Protein AF-A0A920CAW3-F1 (afdb_monomer_lite)

Radius of gyration: 27.0 Å; chains: 1; bounding box: 74×69×76 Å

Organism: NCBI:txid2716884

Secondary structure (DSSP, 8-state):
--TT-HHHHHHHHHHHHHHTSS--TT--EEEEE-SSSSSHHHHHHHHHHHH-GGGEE---TTGGGSTTGGGGGTT-SEEEES-----TT-B-HHHHHHHHHT--EEE--TTS--EEE---PEEEEEESSPPPBS---HHHHTTEEEEE--PPP-GGGS-TTHHHHHHHTHHHHHHHHHHHHHHHHHTTT-PPP-HHHHHHHHHHHHHH-THHHHHHHHEEE--TT-EEEHHHHHHHHHHHHHHTT-HHHHHHHHH-HHHHHHHHHHHHHHTTPPPPPEEEETTEEEEETEEE-SSPPP-----S------------------------EEEEEEEEEE----------------TT-S--EEEEEEEEE-SSEEEEEGGGS-S-EEEEEEEEEETT---TT--GGG-EEEEEEETTEEEEEEE-

Sequence (424 aa):
MFQGDKQTIGVVQEMMGYCCTAETRAHKVFILEGVGSNGKSVLIEIIEHLCGKQNVSHVAMNELSQPFARGELVEKLLNVSSENEFSEKGLNTQQIKSIAAGDMIRVENKHEKGFSYRPVCKLLFGMNALPATMDKSHGFFRRLVIIPFRRVFKGAEADKMLLEKLLEELPGIFNFAMEGLRRLRERDFVFSEAVAIEQAVNSYKAEQNPVIPFVSDFVEQGTDDDRVNKNELFDRFQTWCRQQGETDFASRTSRDRRVFWTAFRNALLEAGIPIPEERQSNGLRFLHGLKLLKEAKQSIVDIFGESDDAATETAPGQRESQANSGQKVTARVTVGGRFGELLEEDSNERLSGNEDDEDCEVFALEEEWDHESIQFDLNYLPAQIFHGIQVREWLDGKPEHFDFDNYRFHLSSWGGQQFVSLRC

Structure (mmCIF, N/CA/C/O backbone):
data_AF-A0A920CAW3-F1
#
_entry.id   AF-A0A920CAW3-F1
#
loop_
_atom_site.group_PDB
_atom_site.id
_atom_site.type_symbol
_atom_site.label_atom_id
_atom_site.label_alt_id
_atom_site.label_comp_id
_atom_site.label_asym_id
_atom_site.label_entity_id
_atom_site.label_seq_id
_atom_site.pdbx_PDB_ins_code
_atom_site.Cartn_x
_atom_site.Cartn_y
_atom_site.Cartn_z
_atom_site.occupancy
_atom_site.B_iso_or_equiv
_atom_site.auth_seq_id
_atom_site.auth_comp_id
_atom_site.auth_asym_id
_atom_site.auth_atom_id
_atom_site.pdbx_PDB_model_num
ATOM 1 N N . MET A 1 1 ? -19.812 4.210 -2.453 1.00 85.75 1 MET A N 1
ATOM 2 C CA . MET A 1 1 ? -18.343 4.377 -2.504 1.00 85.75 1 MET A CA 1
ATOM 3 C C . MET A 1 1 ? -17.738 3.769 -3.774 1.00 85.75 1 MET A C 1
ATOM 5 O O . MET A 1 1 ? -17.159 4.534 -4.521 1.00 85.75 1 MET A O 1
ATOM 9 N N . PHE A 1 2 ? -17.949 2.484 -4.101 1.00 91.69 2 PHE A N 1
ATOM 10 C CA . PHE A 1 2 ? -17.283 1.810 -5.244 1.00 91.69 2 PHE A CA 1
ATOM 11 C C . PHE A 1 2 ? -18.136 1.627 -6.517 1.00 91.69 2 PHE A C 1
ATOM 13 O O . PHE A 1 2 ? -17.877 0.724 -7.294 1.00 91.69 2 PHE A O 1
ATOM 20 N N . GLN A 1 3 ? -19.205 2.414 -6.701 1.00 86.88 3 GLN A N 1
ATOM 21 C CA . GLN A 1 3 ? -20.043 2.409 -7.925 1.00 86.88 3 GLN A CA 1
ATOM 22 C C . GLN A 1 3 ? -20.517 1.020 -8.426 1.00 86.88 3 GLN A C 1
ATOM 24 O O . GLN A 1 3 ? -20.791 0.845 -9.604 1.00 86.88 3 GLN A O 1
ATOM 29 N N . GLY A 1 4 ? -20.665 0.038 -7.530 1.00 90.38 4 GLY A N 1
ATOM 30 C CA . GLY A 1 4 ? -21.105 -1.315 -7.888 1.00 90.38 4 GLY A CA 1
ATOM 31 C C . GLY A 1 4 ? -19.986 -2.277 -8.299 1.00 90.38 4 GLY A C 1
ATOM 32 O O . GLY A 1 4 ? -20.293 -3.423 -8.623 1.00 90.38 4 GLY A O 1
ATOM 33 N N . ASP A 1 5 ? -18.715 -1.867 -8.229 1.00 93.75 5 ASP A N 1
ATOM 34 C CA . ASP A 1 5 ? -17.564 -2.745 -8.456 1.00 93.75 5 ASP A CA 1
ATOM 35 C C . ASP A 1 5 ? -17.516 -3.867 -7.405 1.00 93.75 5 ASP A C 1
ATOM 37 O O . ASP A 1 5 ? -17.064 -3.697 -6.267 1.00 93.75 5 ASP A O 1
ATOM 41 N N . LYS A 1 6 ? -17.997 -5.044 -7.813 1.00 96.50 6 LYS A N 1
ATOM 42 C CA . LYS A 1 6 ? -18.080 -6.238 -6.968 1.00 96.50 6 LYS A CA 1
ATOM 43 C C . LYS A 1 6 ? -16.706 -6.780 -6.580 1.00 96.50 6 LYS A C 1
ATOM 45 O O . LYS A 1 6 ? -16.601 -7.371 -5.507 1.00 96.50 6 LYS A O 1
ATOM 50 N N . GLN A 1 7 ? -15.680 -6.594 -7.412 1.00 97.06 7 GLN A N 1
ATOM 51 C CA . GLN A 1 7 ? -14.334 -7.083 -7.116 1.00 97.06 7 GLN A CA 1
ATOM 52 C C . GLN A 1 7 ? -13.728 -6.266 -5.976 1.00 97.06 7 GLN A C 1
ATOM 54 O O . GLN A 1 7 ? -13.337 -6.829 -4.952 1.00 97.06 7 GLN A O 1
ATOM 59 N N . THR A 1 8 ? -13.761 -4.934 -6.090 1.00 97.12 8 THR A N 1
ATOM 60 C CA . THR A 1 8 ? -13.285 -4.040 -5.024 1.00 97.12 8 THR A CA 1
ATOM 61 C C . THR A 1 8 ? -14.092 -4.223 -3.737 1.00 97.12 8 THR A C 1
ATOM 63 O O . THR A 1 8 ? -13.510 -4.317 -2.655 1.00 97.12 8 THR A O 1
ATOM 66 N N . ILE A 1 9 ? -15.423 -4.361 -3.826 1.00 97.69 9 ILE A N 1
ATOM 67 C CA . ILE A 1 9 ? -16.272 -4.668 -2.658 1.00 97.69 9 ILE A CA 1
ATOM 68 C C . ILE A 1 9 ? -15.853 -5.992 -2.002 1.00 97.69 9 ILE A C 1
ATOM 70 O O . ILE A 1 9 ? -15.790 -6.069 -0.774 1.00 97.69 9 ILE A O 1
ATOM 74 N N . GLY A 1 10 ? -15.541 -7.020 -2.796 1.00 98.12 10 GLY A N 1
ATOM 75 C CA . GLY A 1 10 ? -15.064 -8.311 -2.303 1.00 98.12 10 GLY A CA 1
ATOM 76 C C . GLY A 1 10 ? -13.765 -8.192 -1.505 1.00 98.12 10 GLY A C 1
ATOM 77 O O . GLY A 1 10 ? -13.684 -8.727 -0.398 1.00 98.12 10 GLY A O 1
ATOM 78 N N . VAL A 1 11 ? -12.793 -7.431 -2.016 1.00 98.50 11 VAL A N 1
ATOM 79 C CA . VAL A 1 11 ? -11.517 -7.172 -1.325 1.00 98.50 11 VAL A CA 1
ATOM 80 C C . VAL A 1 11 ? -11.722 -6.364 -0.044 1.00 98.50 11 VAL A C 1
ATOM 82 O O . VAL A 1 11 ? -11.123 -6.673 0.986 1.00 98.50 11 VAL A O 1
ATOM 85 N N . VAL A 1 12 ? -12.607 -5.364 -0.060 1.00 98.38 12 VAL A N 1
ATOM 86 C CA . VAL A 1 12 ? -12.954 -4.587 1.141 1.00 98.38 12 VAL A CA 1
ATOM 87 C C . VAL A 1 12 ? -13.604 -5.476 2.199 1.00 98.38 12 VAL A C 1
ATOM 89 O O . VAL A 1 12 ? -13.239 -5.391 3.369 1.00 98.38 12 VAL A O 1
ATOM 92 N N . GLN A 1 13 ? -14.509 -6.374 1.806 1.00 98.44 13 GLN A N 1
ATOM 93 C CA . GLN A 1 13 ? -15.135 -7.330 2.721 1.00 98.44 13 GLN A CA 1
ATOM 94 C C . GLN A 1 13 ? -14.093 -8.250 3.382 1.00 98.44 13 GLN A C 1
ATOM 96 O O . GLN A 1 13 ? -14.141 -8.472 4.593 1.00 98.44 13 GLN A O 1
ATOM 101 N N . GLU A 1 14 ? -13.130 -8.758 2.606 1.00 98.81 14 GLU A N 1
ATOM 102 C CA . GLU A 1 14 ? -12.007 -9.559 3.113 1.00 98.81 14 GLU A CA 1
ATOM 103 C C . GLU A 1 14 ? -11.108 -8.752 4.059 1.00 98.81 14 GLU A C 1
ATOM 105 O O . GLU A 1 14 ? -10.737 -9.250 5.122 1.00 98.81 14 GLU A O 1
ATOM 110 N N . MET A 1 15 ? -10.802 -7.496 3.715 1.00 98.69 15 MET A N 1
ATOM 111 C CA . MET A 1 15 ? -10.003 -6.586 4.541 1.00 98.69 15 MET A CA 1
ATOM 112 C C . MET A 1 15 ? -10.676 -6.344 5.893 1.00 98.69 15 MET A C 1
ATOM 114 O O . MET A 1 15 ? -10.025 -6.488 6.927 1.00 98.69 15 MET A O 1
ATOM 118 N N . MET A 1 16 ? -11.973 -6.015 5.896 1.00 98.69 16 MET A N 1
ATOM 119 C CA . MET A 1 16 ? -12.743 -5.789 7.123 1.00 98.69 16 MET A CA 1
ATOM 120 C C . MET A 1 16 ? -12.672 -7.013 8.038 1.00 98.69 16 MET A C 1
ATOM 122 O O . MET A 1 16 ? -12.339 -6.889 9.214 1.00 98.69 16 MET A O 1
ATOM 126 N N . GLY A 1 17 ? -12.912 -8.206 7.486 1.00 98.50 17 GLY A N 1
ATOM 127 C CA . GLY A 1 17 ? -12.836 -9.453 8.240 1.00 98.50 17 GLY A CA 1
ATOM 128 C C . GLY A 1 17 ? -11.435 -9.755 8.772 1.00 98.50 17 GLY A C 1
ATOM 129 O O . GLY A 1 17 ? -11.281 -10.163 9.922 1.00 98.50 17 GLY A O 1
ATOM 130 N N . TYR A 1 18 ? -10.402 -9.524 7.961 1.00 98.62 18 TYR A N 1
ATOM 131 C CA . TYR A 1 18 ? -9.007 -9.738 8.339 1.00 98.62 18 TYR A CA 1
ATOM 132 C C . TYR A 1 18 ? -8.565 -8.816 9.485 1.00 98.62 18 TYR A C 1
ATOM 134 O O . TYR A 1 18 ? -7.919 -9.286 10.430 1.00 98.62 18 TYR A O 1
ATOM 142 N N . CYS A 1 19 ? -8.965 -7.538 9.451 1.00 98.44 19 CYS A N 1
ATOM 143 C CA . CYS A 1 19 ? -8.679 -6.548 10.495 1.00 98.44 19 CYS A CA 1
ATOM 144 C C . CYS A 1 19 ? -9.163 -6.983 11.888 1.00 98.44 19 CYS A C 1
ATOM 146 O O . CYS A 1 19 ? -8.465 -6.731 12.868 1.00 98.44 19 CYS A O 1
ATOM 148 N N . CYS A 1 20 ? -10.278 -7.712 11.975 1.00 97.75 20 CYS A N 1
ATOM 149 C CA . CYS A 1 20 ? -10.857 -8.187 13.237 1.00 97.75 20 CYS A CA 1
ATOM 150 C C . CYS A 1 20 ? -10.139 -9.394 13.874 1.00 97.75 20 CYS A C 1
ATOM 152 O O . CYS A 1 20 ? -10.563 -9.872 14.925 1.00 97.75 20 CYS A O 1
ATOM 154 N N . THR A 1 21 ? -9.089 -9.940 13.255 1.00 97.56 21 THR A N 1
ATOM 155 C CA . THR A 1 21 ? -8.386 -11.144 13.748 1.00 97.56 21 THR A CA 1
ATOM 156 C C . THR A 1 21 ? -6.993 -10.821 14.277 1.00 97.56 21 THR A C 1
ATOM 158 O O . THR A 1 21 ? -6.536 -9.700 14.132 1.00 97.56 21 THR A O 1
ATOM 161 N N . ALA A 1 22 ? -6.273 -11.791 14.844 1.00 97.31 22 ALA A N 1
ATOM 162 C CA . ALA A 1 22 ? -4.833 -11.679 15.126 1.00 97.31 22 ALA A CA 1
ATOM 163 C C . ALA A 1 22 ? -3.955 -12.330 14.031 1.00 97.31 22 ALA A C 1
ATOM 165 O O . ALA A 1 22 ? -2.755 -12.515 14.219 1.00 97.31 22 ALA A O 1
ATOM 166 N N . GLU A 1 23 ? -4.5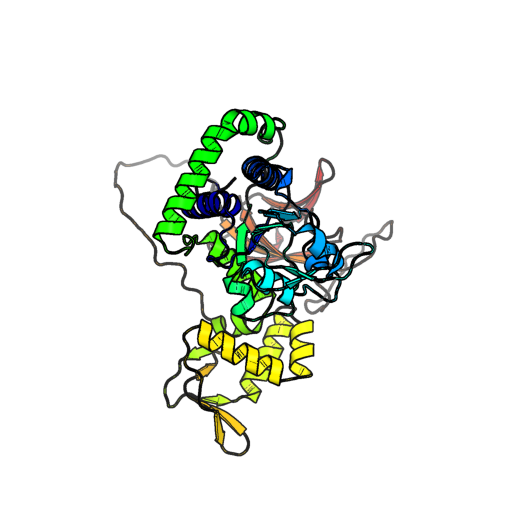48 -12.712 12.896 1.00 96.69 23 GLU A N 1
ATOM 167 C CA . GLU A 1 23 ? -3.844 -13.374 11.798 1.00 96.69 23 GLU A CA 1
ATOM 168 C C . GLU A 1 23 ? -2.946 -12.370 11.064 1.00 96.69 23 GLU A C 1
ATOM 170 O O . GLU A 1 23 ? -3.371 -11.253 10.763 1.00 96.69 23 GLU A O 1
ATOM 175 N N . THR A 1 24 ? -1.720 -12.783 10.734 1.00 96.25 24 THR A N 1
ATOM 176 C CA . THR A 1 24 ? -0.766 -11.981 9.942 1.00 96.25 24 THR A CA 1
ATOM 177 C C . THR A 1 24 ? -0.407 -12.627 8.602 1.00 96.25 24 THR A C 1
ATOM 179 O O . THR A 1 24 ? 0.317 -12.038 7.804 1.00 96.25 24 THR A O 1
ATOM 182 N N . ARG A 1 25 ? -0.950 -13.815 8.306 1.00 96.75 25 ARG A N 1
ATOM 183 C CA . ARG A 1 25 ? -0.546 -14.687 7.186 1.00 96.75 25 ARG A CA 1
ATOM 184 C C . ARG A 1 25 ? -0.683 -14.059 5.794 1.00 96.75 25 ARG A C 1
ATOM 186 O O . ARG A 1 25 ? 0.033 -14.465 4.885 1.00 96.75 25 ARG A O 1
ATOM 193 N N . ALA A 1 26 ? -1.558 -13.065 5.625 1.00 97.25 26 ALA A N 1
ATOM 194 C CA . ALA A 1 26 ? -1.750 -12.402 4.334 1.00 97.25 26 ALA A CA 1
ATOM 195 C C . ALA A 1 26 ? -0.601 -11.441 3.976 1.00 97.25 26 ALA A C 1
ATOM 197 O O . ALA A 1 26 ? -0.431 -11.072 2.813 1.00 97.25 26 ALA A O 1
ATOM 198 N N . HIS A 1 27 ? 0.179 -11.008 4.974 1.00 97.50 27 HIS A N 1
ATOM 199 C CA . HIS A 1 27 ? 1.257 -10.033 4.822 1.00 97.50 27 HIS A CA 1
ATOM 200 C C . HIS A 1 27 ? 0.819 -8.732 4.122 1.00 97.50 27 HIS A C 1
ATOM 202 O O . HIS A 1 27 ? 1.536 -8.236 3.253 1.00 97.50 27 HIS A O 1
ATOM 208 N N . LYS A 1 28 ? -0.359 -8.186 4.460 1.00 97.81 28 LYS A N 1
ATOM 209 C CA . LYS A 1 28 ? -0.933 -7.009 3.787 1.00 97.81 28 LYS A CA 1
ATOM 210 C C . LYS A 1 28 ? -0.901 -5.723 4.617 1.00 97.81 28 LYS A C 1
ATOM 212 O O . LYS A 1 28 ? -0.986 -5.751 5.842 1.00 97.81 28 LYS A O 1
ATOM 217 N N . VAL A 1 29 ? -0.799 -4.609 3.901 1.00 97.81 29 VAL A N 1
ATOM 218 C CA . VAL A 1 29 ? -0.912 -3.217 4.341 1.00 97.81 29 VAL A CA 1
ATOM 219 C C . VAL A 1 29 ? -1.980 -2.569 3.475 1.00 97.81 29 VAL A C 1
ATOM 221 O O . VAL A 1 29 ? -1.885 -2.616 2.248 1.00 97.81 29 VAL A O 1
ATOM 224 N N . PHE A 1 30 ? -2.984 -1.975 4.103 1.00 98.38 30 PHE A N 1
ATOM 225 C CA . PHE A 1 30 ? -4.129 -1.400 3.410 1.00 98.38 30 PHE A CA 1
ATOM 226 C C . PHE A 1 30 ? -3.978 0.112 3.321 1.00 98.38 30 PHE A C 1
ATOM 228 O O . PHE A 1 30 ? -3.683 0.769 4.319 1.00 98.38 30 PHE A O 1
ATOM 235 N N . ILE A 1 31 ? -4.189 0.660 2.129 1.00 96.88 31 ILE A N 1
ATOM 236 C CA . ILE A 1 31 ? -4.188 2.100 1.888 1.00 96.88 31 ILE A CA 1
ATOM 237 C C . ILE A 1 31 ? -5.499 2.457 1.198 1.00 96.88 31 ILE A C 1
ATOM 239 O O . ILE A 1 31 ? -5.802 1.932 0.133 1.00 96.88 31 ILE A O 1
ATOM 243 N N . LEU A 1 32 ? -6.283 3.340 1.806 1.00 96.31 32 LEU A N 1
ATOM 244 C CA . LEU A 1 32 ? -7.477 3.922 1.211 1.00 96.31 32 LEU A CA 1
ATOM 245 C C . LEU A 1 32 ? -7.085 5.273 0.612 1.00 96.31 32 LEU A C 1
ATOM 247 O O . LEU A 1 32 ? -6.810 6.223 1.347 1.00 96.31 32 LEU A O 1
ATOM 251 N N . GLU A 1 33 ? -7.057 5.357 -0.711 1.00 91.38 33 GLU A N 1
ATOM 252 C CA . GLU A 1 33 ? -6.546 6.512 -1.453 1.00 91.38 33 GLU A CA 1
ATOM 253 C C . GLU A 1 33 ? -7.701 7.356 -2.024 1.00 91.38 33 GLU A C 1
ATOM 255 O O . GLU A 1 33 ? -8.655 6.809 -2.566 1.00 91.38 33 GLU A O 1
ATOM 260 N N . GLY A 1 34 ? -7.682 8.687 -1.873 1.00 84.62 34 GLY A N 1
ATOM 261 C CA . GLY A 1 34 ? -8.602 9.584 -2.597 1.00 84.62 34 GLY A CA 1
ATOM 262 C C . GLY A 1 34 ? -8.686 11.009 -2.037 1.00 84.62 34 GLY A C 1
ATOM 263 O O . GLY A 1 34 ? -8.271 11.264 -0.920 1.00 84.62 34 GLY A O 1
ATOM 264 N N . VAL A 1 35 ? -9.324 11.941 -2.738 1.00 73.75 35 VAL A N 1
ATOM 265 C CA . VAL A 1 35 ? -9.232 13.400 -2.476 1.00 73.75 35 VAL A CA 1
ATOM 266 C C . VAL A 1 35 ? -10.205 13.983 -1.424 1.00 73.75 35 VAL A C 1
ATOM 268 O O . VAL A 1 35 ? -10.576 15.150 -1.476 1.00 73.75 35 VAL A O 1
ATOM 271 N N . GLY A 1 36 ? -10.642 13.179 -0.451 1.00 75.31 36 GLY A N 1
ATOM 272 C CA . GLY A 1 36 ? -11.618 13.597 0.573 1.00 75.31 36 GLY A CA 1
ATOM 273 C C . GLY A 1 36 ? -13.087 13.557 0.113 1.00 75.31 36 GLY A C 1
ATOM 274 O O . GLY A 1 36 ? -13.391 13.416 -1.068 1.00 75.31 36 GLY A O 1
ATOM 275 N N . SER A 1 37 ? -14.021 13.599 1.073 1.00 77.88 37 SER A N 1
ATOM 276 C CA . SER A 1 37 ? -15.478 13.447 0.853 1.00 77.88 37 SER A CA 1
ATOM 277 C C . SER A 1 37 ? -15.888 12.195 0.051 1.00 77.88 37 SER A C 1
ATOM 279 O O . SER A 1 37 ? -16.841 12.205 -0.723 1.00 77.88 37 SER A O 1
ATOM 281 N N . ASN A 1 38 ? -15.160 11.088 0.229 1.00 83.62 38 ASN A N 1
ATOM 282 C CA . ASN A 1 38 ? -15.332 9.833 -0.526 1.00 83.62 38 ASN A CA 1
ATOM 283 C C . ASN A 1 38 ? -15.934 8.685 0.309 1.00 83.62 38 ASN A C 1
ATOM 285 O O . ASN A 1 38 ? -16.173 7.594 -0.208 1.00 83.62 38 ASN A O 1
ATOM 289 N N . GLY A 1 39 ? -16.120 8.891 1.617 1.00 88.44 39 GLY A N 1
ATOM 290 C CA . GLY A 1 39 ? -16.518 7.839 2.562 1.00 88.44 39 GLY A CA 1
ATOM 291 C C . GLY A 1 39 ? -15.360 7.030 3.165 1.00 88.44 39 GLY A C 1
ATOM 292 O O . GLY A 1 39 ? -15.623 6.083 3.900 1.00 88.44 39 GLY A O 1
ATOM 293 N N . LYS A 1 40 ? -14.093 7.405 2.911 1.00 91.81 40 LYS A N 1
ATOM 294 C CA . LYS A 1 40 ? -12.911 6.749 3.510 1.00 91.81 40 LYS A CA 1
ATOM 295 C C . LYS A 1 40 ? -12.949 6.760 5.035 1.00 91.81 40 LYS A C 1
ATOM 297 O O . LYS A 1 40 ? -12.857 5.706 5.649 1.00 91.81 40 LYS A O 1
ATOM 302 N N . SER A 1 41 ? -13.125 7.943 5.627 1.00 92.25 41 SER A N 1
ATOM 303 C CA . SER A 1 41 ? -13.150 8.108 7.084 1.00 92.25 41 SER A CA 1
ATOM 304 C C . SER A 1 41 ? -14.285 7.310 7.723 1.00 92.25 41 SER A C 1
ATOM 306 O O . SER A 1 41 ? -14.066 6.661 8.734 1.00 92.25 41 SER A O 1
ATOM 308 N N . VAL A 1 42 ? -15.455 7.257 7.072 1.00 94.94 42 VAL A N 1
ATOM 309 C CA . VAL A 1 42 ? -16.589 6.440 7.534 1.00 94.94 42 VAL A CA 1
ATOM 310 C C . VAL A 1 42 ? -16.235 4.951 7.524 1.00 94.94 42 VAL A C 1
ATOM 312 O O . VAL A 1 42 ? -16.491 4.263 8.504 1.00 94.94 42 VAL A O 1
ATOM 315 N N . LEU A 1 43 ? -15.617 4.436 6.452 1.00 96.44 43 LEU A N 1
ATOM 316 C CA . LEU A 1 43 ? -15.211 3.027 6.403 1.00 96.44 43 LEU A CA 1
ATOM 317 C C . LEU A 1 43 ? -14.156 2.698 7.468 1.00 96.44 43 LEU A C 1
ATOM 319 O O . LEU A 1 43 ? -14.266 1.669 8.130 1.00 96.44 43 LEU A O 1
ATOM 323 N N . ILE A 1 44 ? -13.150 3.561 7.628 1.00 96.62 44 ILE A N 1
ATOM 324 C CA . ILE A 1 44 ? -12.112 3.413 8.655 1.00 96.62 44 ILE A CA 1
ATOM 325 C C . ILE A 1 44 ? -12.757 3.328 10.037 1.00 96.62 44 ILE A C 1
ATOM 327 O O . ILE A 1 44 ? -12.514 2.368 10.763 1.00 96.62 44 ILE A O 1
ATOM 331 N N . GLU A 1 45 ? -13.637 4.272 10.363 1.00 96.81 45 GLU A N 1
ATOM 332 C CA . GLU A 1 45 ? -14.289 4.327 11.666 1.00 96.81 45 GLU A CA 1
ATOM 333 C C . GLU A 1 45 ? -15.189 3.109 11.913 1.00 96.81 45 GLU A C 1
ATOM 335 O O . GLU A 1 45 ? -15.206 2.564 13.016 1.00 96.81 45 GLU A O 1
ATOM 340 N N . ILE A 1 46 ? -15.878 2.600 10.889 1.00 98.00 46 ILE A N 1
ATOM 341 C CA . ILE A 1 46 ? -16.617 1.336 10.999 1.00 98.00 46 ILE A CA 1
ATOM 342 C C . ILE A 1 46 ? -15.674 0.173 11.329 1.00 98.00 46 ILE A C 1
ATOM 344 O O . ILE A 1 46 ? -15.975 -0.611 12.227 1.00 98.00 46 ILE A O 1
ATOM 348 N N . ILE A 1 47 ? -14.519 0.064 10.667 1.00 98.19 47 ILE A N 1
ATOM 349 C CA . ILE A 1 47 ? -13.536 -0.996 10.950 1.00 98.19 47 ILE A CA 1
ATOM 350 C C . ILE A 1 47 ? -12.993 -0.875 12.382 1.00 98.19 47 ILE A C 1
ATOM 352 O O . ILE A 1 47 ? -12.843 -1.886 13.066 1.00 98.19 47 ILE A O 1
ATOM 356 N N . GLU A 1 48 ? -12.756 0.340 12.874 1.00 98.00 48 GLU A N 1
ATOM 357 C CA . GLU A 1 48 ? -12.362 0.569 14.268 1.00 98.00 48 GLU A CA 1
ATOM 358 C C . GLU A 1 48 ? -13.431 0.093 15.258 1.00 98.00 48 GLU A C 1
ATOM 360 O O . GLU A 1 48 ? -13.105 -0.566 16.249 1.00 98.00 48 GLU A O 1
ATOM 365 N N . HIS A 1 49 ? -14.711 0.360 14.977 1.00 98.12 49 HIS A N 1
ATOM 366 C CA . HIS A 1 49 ? -15.820 -0.124 15.801 1.00 98.12 49 HIS A CA 1
ATOM 367 C C . HIS A 1 49 ? -15.950 -1.653 15.761 1.00 98.12 49 HIS A C 1
ATOM 369 O O . HIS A 1 49 ? -16.205 -2.257 16.802 1.00 98.12 49 HIS A O 1
ATOM 375 N N . LEU A 1 50 ? -15.707 -2.290 14.609 1.00 98.12 50 LEU A N 1
ATOM 376 C CA . LEU A 1 50 ? -15.675 -3.754 14.495 1.00 98.12 50 LEU A CA 1
ATOM 377 C C . LEU A 1 50 ? -14.529 -4.374 15.308 1.00 98.12 50 LEU A C 1
ATOM 379 O O . LEU A 1 50 ? -14.704 -5.426 15.920 1.00 98.12 50 LEU A O 1
ATOM 383 N N . CYS A 1 51 ? -13.357 -3.736 15.325 1.00 97.44 51 CYS A N 1
ATOM 384 C CA . CYS A 1 51 ? -12.211 -4.183 16.118 1.00 97.44 51 CYS A CA 1
ATOM 385 C C . CYS A 1 51 ? -12.380 -3.898 17.619 1.00 97.44 51 CYS A C 1
ATOM 387 O O . CYS A 1 51 ? -11.782 -4.593 18.441 1.00 97.44 51 CYS A O 1
ATOM 389 N N . GLY A 1 52 ? -13.179 -2.893 17.979 1.00 96.81 52 GLY A N 1
ATOM 390 C CA . GLY A 1 52 ? -13.286 -2.350 19.330 1.00 96.81 52 GLY A CA 1
ATOM 391 C C . GLY A 1 52 ? -12.154 -1.365 19.626 1.00 96.81 52 GLY A C 1
ATOM 392 O O . GLY A 1 52 ? -10.979 -1.680 19.447 1.00 96.81 52 GLY A O 1
ATOM 393 N N . LYS A 1 53 ? -12.499 -0.170 20.121 1.00 93.19 53 LYS A N 1
ATOM 394 C CA . LYS A 1 53 ? -11.571 0.971 20.278 1.00 93.19 53 LYS A CA 1
ATOM 395 C C . LYS A 1 53 ? -10.311 0.643 21.090 1.00 93.19 53 LYS A C 1
ATOM 397 O O . LYS A 1 53 ? -9.231 1.138 20.794 1.00 93.19 53 LYS A O 1
ATOM 402 N N . GLN A 1 54 ? -10.413 -0.240 22.082 1.00 95.88 54 GLN A N 1
ATOM 403 C CA . GLN A 1 54 ? -9.278 -0.696 22.888 1.00 95.88 54 GLN A CA 1
ATOM 404 C C . GLN A 1 54 ? -8.225 -1.485 22.089 1.00 95.88 54 GLN A C 1
ATOM 406 O O . GLN A 1 54 ? -7.060 -1.513 22.483 1.00 95.88 54 GLN A O 1
ATOM 411 N N . ASN A 1 55 ? -8.613 -2.081 20.959 1.00 98.00 55 ASN A N 1
ATOM 412 C CA . ASN A 1 55 ? -7.759 -2.883 20.081 1.00 98.00 55 ASN A CA 1
ATOM 413 C C . ASN A 1 55 ? -7.173 -2.072 18.913 1.00 98.00 55 ASN A C 1
ATOM 415 O O . ASN A 1 55 ? -6.525 -2.654 18.038 1.00 98.00 55 ASN A O 1
ATOM 419 N N . VAL A 1 56 ? -7.398 -0.755 18.891 1.00 98.25 56 VAL A N 1
ATOM 420 C CA . VAL A 1 56 ? -6.916 0.160 17.852 1.00 98.25 56 VAL A CA 1
ATOM 421 C C . VAL A 1 56 ? -5.771 1.026 18.399 1.00 98.25 56 VAL A C 1
ATOM 423 O O . VAL A 1 56 ? -5.754 1.380 19.585 1.00 98.25 56 VAL A O 1
ATOM 426 N N . SER A 1 57 ? -4.790 1.320 17.548 1.00 97.56 57 SER A N 1
ATOM 427 C CA . SER A 1 57 ? -3.759 2.354 17.729 1.00 97.56 57 SER A CA 1
ATOM 428 C C . SER A 1 57 ? -3.752 3.321 16.550 1.00 97.56 57 SER A C 1
ATOM 430 O O . SER A 1 57 ? -4.275 2.993 15.483 1.00 97.56 57 SER A O 1
ATOM 432 N N . HIS A 1 58 ? -3.123 4.487 16.726 1.00 96.56 58 HIS A N 1
ATOM 433 C CA . HIS A 1 58 ? -3.135 5.555 15.723 1.00 96.56 58 HIS A CA 1
ATOM 434 C C . HIS A 1 58 ? -1.744 6.055 15.319 1.00 96.56 58 HIS A C 1
ATOM 436 O O . HIS A 1 58 ? -1.539 7.241 15.080 1.00 96.56 58 HIS A O 1
ATOM 442 N N . VAL A 1 59 ? -0.769 5.146 15.240 1.00 94.75 59 VAL A N 1
ATOM 443 C CA . VAL A 1 59 ? 0.608 5.501 14.880 1.00 94.75 59 VAL A CA 1
ATOM 444 C C . VAL A 1 59 ? 0.674 5.887 13.405 1.00 94.75 59 VAL A C 1
ATOM 446 O O . VAL A 1 59 ? 0.270 5.101 12.537 1.00 94.75 59 VAL A O 1
ATOM 449 N N . ALA A 1 60 ? 1.221 7.068 13.114 1.00 92.56 60 ALA A N 1
ATOM 450 C CA . ALA A 1 60 ? 1.376 7.554 11.750 1.00 92.56 60 ALA A CA 1
ATOM 451 C C . ALA A 1 60 ? 2.366 6.701 10.941 1.00 92.56 60 ALA A C 1
ATOM 453 O O . ALA A 1 60 ? 3.301 6.093 11.474 1.00 92.56 60 ALA A O 1
ATOM 454 N N . MET A 1 61 ? 2.180 6.647 9.619 1.00 91.31 61 MET A N 1
ATOM 455 C CA . MET A 1 61 ? 2.956 5.754 8.750 1.00 91.31 61 MET A CA 1
ATOM 456 C C . MET A 1 61 ? 4.471 6.036 8.805 1.00 91.31 61 MET A C 1
ATOM 458 O O . MET A 1 61 ? 5.287 5.112 8.778 1.00 91.31 61 MET A O 1
ATOM 462 N N . ASN A 1 62 ? 4.854 7.310 8.912 1.00 87.75 62 ASN A N 1
ATOM 463 C CA . ASN A 1 62 ? 6.235 7.789 9.046 1.00 87.75 62 ASN A CA 1
ATOM 464 C C . ASN A 1 62 ? 6.850 7.469 10.433 1.00 87.75 62 ASN A C 1
ATOM 466 O O . ASN A 1 62 ? 8.047 7.166 10.543 1.00 87.75 62 ASN A O 1
ATOM 470 N N . GLU A 1 63 ? 6.032 7.466 11.483 1.00 91.00 63 GLU A N 1
ATOM 471 C CA . GLU A 1 63 ? 6.422 7.212 12.872 1.00 91.00 63 GLU A CA 1
ATOM 472 C C . GLU A 1 63 ? 6.652 5.733 13.178 1.00 91.00 63 GLU A C 1
ATOM 474 O O . GLU A 1 63 ? 7.401 5.415 14.098 1.00 91.00 63 GLU A O 1
ATOM 479 N N . LEU A 1 64 ? 6.130 4.808 12.366 1.00 92.19 64 LEU A N 1
ATOM 480 C CA . LEU A 1 64 ? 6.379 3.365 12.523 1.00 92.19 64 LEU A CA 1
ATOM 481 C C . LEU A 1 64 ? 7.871 2.993 12.488 1.00 92.19 64 LEU A C 1
ATOM 483 O O . LEU A 1 64 ? 8.268 1.922 12.955 1.00 92.19 64 LEU A O 1
ATOM 487 N N . SER A 1 65 ? 8.728 3.868 11.957 1.00 90.62 65 SER A N 1
ATOM 488 C CA . SER A 1 65 ? 10.185 3.718 12.015 1.00 90.62 65 SER A CA 1
ATOM 489 C C . SER A 1 65 ? 10.766 3.906 13.427 1.00 90.62 65 SER A C 1
ATOM 491 O O . SER A 1 65 ? 11.816 3.333 13.742 1.00 90.62 65 SER A O 1
ATOM 493 N N . GLN A 1 66 ? 10.053 4.598 14.313 1.00 91.12 66 GLN A N 1
ATOM 494 C CA . GLN A 1 66 ? 10.475 4.943 15.665 1.00 91.12 66 GLN A CA 1
ATOM 495 C C . GLN A 1 66 ? 10.095 3.837 16.671 1.00 91.12 66 GLN A C 1
ATOM 497 O O . GLN A 1 66 ? 8.923 3.472 16.774 1.00 91.12 66 GLN A O 1
ATOM 502 N N . PRO A 1 67 ? 11.051 3.285 17.447 1.00 89.81 67 PRO A N 1
ATOM 503 C CA . PRO A 1 67 ? 10.761 2.253 18.450 1.00 89.81 67 PRO A CA 1
ATOM 504 C C . PRO A 1 67 ? 9.732 2.657 19.505 1.00 89.81 67 PRO A C 1
ATOM 506 O O . PRO A 1 67 ? 8.965 1.802 19.942 1.00 89.81 67 PRO A O 1
ATOM 509 N N . PHE A 1 68 ? 9.718 3.937 19.882 1.00 91.75 68 PHE A N 1
ATOM 510 C CA . PHE A 1 68 ? 8.797 4.483 20.874 1.00 91.75 68 PHE A CA 1
ATOM 511 C C . PHE A 1 68 ? 7.347 4.475 20.379 1.00 91.75 68 PHE A C 1
ATOM 513 O O . PHE A 1 68 ? 6.480 3.914 21.039 1.00 91.75 68 PHE A O 1
ATOM 520 N N . ALA A 1 69 ? 7.099 4.992 19.171 1.00 92.50 69 ALA A N 1
ATOM 521 C CA . ALA A 1 69 ? 5.766 4.989 18.566 1.00 92.50 69 ALA A CA 1
ATOM 522 C C . ALA A 1 69 ? 5.227 3.559 18.378 1.00 92.50 69 ALA A C 1
ATOM 524 O O . ALA A 1 69 ? 4.058 3.280 18.620 1.00 92.50 69 ALA A O 1
ATOM 525 N N . ARG A 1 70 ? 6.101 2.594 18.048 1.00 94.69 70 ARG A N 1
ATOM 526 C CA . ARG A 1 70 ? 5.707 1.177 17.953 1.00 94.69 70 ARG A CA 1
ATOM 527 C C . ARG A 1 70 ? 5.257 0.556 19.282 1.00 94.69 70 ARG A C 1
ATOM 529 O O . ARG A 1 70 ? 4.637 -0.505 19.241 1.00 94.69 70 ARG A O 1
ATOM 536 N N . GLY A 1 71 ? 5.543 1.176 20.429 1.00 94.69 71 GLY A N 1
ATOM 537 C CA . GLY A 1 71 ? 5.000 0.755 21.724 1.00 94.69 71 GLY A CA 1
ATOM 538 C C . GLY A 1 71 ? 3.468 0.776 21.750 1.00 94.69 71 GLY A C 1
ATOM 539 O O . GLY A 1 71 ? 2.854 -0.089 22.367 1.00 94.69 71 GLY A O 1
ATOM 540 N N . GLU A 1 72 ? 2.839 1.672 20.985 1.00 95.00 72 GLU A N 1
ATOM 541 C CA . GLU A 1 72 ? 1.377 1.761 20.886 1.00 95.00 72 GLU A CA 1
ATOM 542 C C . GLU A 1 72 ? 0.738 0.589 20.131 1.00 95.00 72 GLU A C 1
ATOM 544 O O . GLU A 1 72 ? -0.454 0.339 20.293 1.00 95.00 72 GLU A O 1
ATOM 549 N N . LEU A 1 73 ? 1.519 -0.157 19.341 1.00 96.62 73 LEU A N 1
ATOM 550 C CA . LEU A 1 73 ? 1.044 -1.317 18.575 1.00 96.62 73 LEU A CA 1
ATOM 551 C C . LEU A 1 73 ? 0.881 -2.576 19.440 1.00 96.62 73 LEU A C 1
ATOM 553 O O . LEU A 1 73 ? 0.376 -3.596 18.962 1.00 96.62 73 LEU A O 1
ATOM 557 N N . VAL A 1 74 ? 1.369 -2.543 20.682 1.00 96.06 74 VAL A N 1
ATOM 558 C CA . VAL A 1 74 ? 1.357 -3.695 21.583 1.00 96.06 74 VAL A CA 1
ATOM 559 C C . VAL A 1 74 ? -0.086 -4.068 21.924 1.00 96.06 74 VAL A C 1
ATOM 561 O O . VAL A 1 74 ? -0.872 -3.234 22.361 1.00 96.06 74 VAL A O 1
ATOM 564 N N . GLU A 1 75 ? -0.422 -5.339 21.691 1.00 95.12 75 GLU A N 1
ATOM 565 C CA . GLU A 1 75 ? -1.752 -5.930 21.919 1.00 95.12 75 GLU A CA 1
ATOM 566 C C . GLU A 1 75 ? -2.880 -5.318 21.069 1.00 95.12 75 GLU A C 1
ATOM 568 O O . GLU A 1 75 ? -4.061 -5.485 21.369 1.00 95.12 75 GLU A O 1
ATOM 573 N N . LYS A 1 76 ? -2.535 -4.654 19.959 1.00 98.06 76 LYS A N 1
ATOM 574 C CA . LYS A 1 76 ? -3.509 -4.077 19.025 1.00 98.06 76 LYS A CA 1
ATOM 575 C C . LYS A 1 76 ? -3.805 -5.002 17.854 1.00 98.06 76 LYS A C 1
ATOM 577 O O . LYS A 1 76 ? -2.916 -5.667 17.324 1.00 98.06 76 LYS A O 1
ATOM 582 N N . LEU A 1 77 ? -5.060 -5.001 17.410 1.00 98.25 77 LEU A N 1
ATOM 583 C CA . LEU A 1 77 ? -5.509 -5.703 16.204 1.00 98.25 77 LEU A CA 1
ATOM 584 C C . LEU A 1 77 ? -5.424 -4.816 14.961 1.00 98.25 77 LEU A C 1
ATOM 586 O O . LEU A 1 77 ? -5.254 -5.331 13.855 1.00 98.25 77 LEU A O 1
ATOM 590 N N . LEU A 1 78 ? -5.493 -3.498 15.133 1.00 98.62 78 LEU A N 1
ATOM 591 C CA . LEU A 1 78 ? -5.520 -2.535 14.041 1.00 98.62 78 LEU A CA 1
ATOM 592 C C . LEU A 1 78 ? -4.702 -1.295 14.401 1.00 98.62 78 LEU A C 1
ATOM 594 O O . LEU A 1 78 ? -4.804 -0.786 15.511 1.00 98.62 78 LEU A O 1
ATOM 598 N N . ASN A 1 79 ? -3.928 -0.798 13.445 1.00 98.25 79 ASN A N 1
ATOM 599 C CA . ASN A 1 79 ? -3.349 0.533 13.488 1.00 98.25 79 ASN A CA 1
ATOM 600 C C . ASN A 1 79 ? -3.917 1.361 12.338 1.00 98.25 79 ASN A C 1
ATOM 602 O O . ASN A 1 79 ? -3.805 0.944 11.182 1.00 98.25 79 ASN A O 1
ATOM 606 N N . VAL A 1 80 ? -4.474 2.525 12.658 1.00 97.38 80 VAL A N 1
ATOM 607 C CA . VAL A 1 80 ? -5.083 3.441 11.695 1.00 97.38 80 VAL A CA 1
ATOM 608 C C . VAL A 1 80 ? -4.323 4.756 11.654 1.00 97.38 80 VAL A C 1
ATOM 610 O O . VAL A 1 80 ? -4.047 5.339 12.690 1.00 97.38 80 VAL A O 1
ATOM 613 N N . SER A 1 81 ? -4.047 5.293 10.470 1.00 92.81 81 SER A N 1
ATOM 614 C CA . SER A 1 81 ? -3.627 6.695 10.360 1.00 92.81 81 SER A CA 1
ATOM 615 C C . SER A 1 81 ? -4.216 7.350 9.113 1.00 92.81 81 SER A C 1
ATOM 617 O O . SER A 1 81 ? -4.117 6.815 8.010 1.00 92.81 81 SER A O 1
ATOM 619 N N . SER A 1 82 ? -4.860 8.502 9.306 1.00 76.31 82 SER A N 1
ATOM 620 C CA . SER A 1 82 ? -5.471 9.334 8.258 1.00 76.31 82 SER A CA 1
ATOM 621 C C . SER A 1 82 ? -4.684 10.612 7.955 1.00 76.31 82 SER A C 1
ATOM 623 O O . SER A 1 82 ? -4.965 11.290 6.970 1.00 76.31 82 SER A O 1
ATOM 625 N N . GLU A 1 83 ? -3.702 10.937 8.794 1.00 63.75 83 GLU A N 1
ATOM 626 C CA . GLU A 1 83 ? -2.818 12.091 8.660 1.00 63.75 83 GLU A CA 1
ATOM 627 C C . GLU A 1 83 ? -1.402 11.576 8.456 1.00 63.75 83 GLU A C 1
ATOM 629 O O . GLU A 1 83 ? -0.880 10.821 9.279 1.00 63.75 83 GLU A O 1
ATOM 634 N N . ASN A 1 84 ? -0.797 11.937 7.328 1.00 63.41 84 ASN A N 1
ATOM 635 C CA . ASN A 1 84 ? 0.562 11.530 7.026 1.00 63.41 84 ASN A CA 1
ATOM 636 C C . ASN A 1 84 ? 1.318 12.683 6.365 1.00 63.41 84 ASN A C 1
ATOM 638 O O . ASN A 1 84 ? 1.180 12.930 5.168 1.00 63.41 84 ASN A O 1
ATOM 642 N N . GLU A 1 85 ? 2.138 13.369 7.156 1.00 60.34 85 GLU A N 1
ATOM 643 C CA . GLU A 1 85 ? 3.146 14.295 6.648 1.00 60.34 85 GLU A CA 1
ATOM 644 C C . GLU A 1 85 ? 4.436 13.518 6.374 1.00 60.34 85 GLU A C 1
ATOM 646 O O . GLU A 1 85 ? 5.078 12.969 7.279 1.00 60.34 85 GLU A O 1
ATOM 651 N N . PHE A 1 86 ? 4.825 13.430 5.105 1.00 65.12 86 PHE A N 1
ATOM 652 C CA . PHE A 1 86 ? 6.058 12.756 4.718 1.00 65.12 86 PHE A CA 1
ATOM 653 C C . PHE A 1 86 ? 7.191 13.765 4.596 1.00 65.12 86 PHE A C 1
ATOM 655 O O . PHE A 1 86 ? 7.108 14.726 3.841 1.00 65.12 86 PHE A O 1
ATOM 662 N N . SER A 1 87 ? 8.281 13.521 5.324 1.00 57.28 87 SER A N 1
ATOM 663 C CA . SER A 1 87 ? 9.526 14.262 5.116 1.00 57.28 87 SER A CA 1
ATOM 664 C C . SER A 1 87 ? 10.138 13.927 3.751 1.00 57.28 87 SER A C 1
ATOM 666 O O . SER A 1 87 ? 10.001 12.792 3.289 1.00 57.28 87 SER A O 1
ATOM 668 N N . GLU A 1 88 ? 10.951 14.831 3.199 1.00 51.91 88 GLU A N 1
ATOM 669 C CA . GLU A 1 88 ? 11.738 14.624 1.964 1.00 51.91 88 GLU A CA 1
ATOM 670 C C . GLU A 1 88 ? 12.579 13.332 1.954 1.00 51.91 88 GLU A C 1
ATOM 672 O O . GLU A 1 88 ? 12.919 12.802 0.900 1.00 51.91 88 GLU A O 1
ATOM 677 N N . LYS A 1 89 ? 12.908 12.776 3.130 1.00 54.62 89 LYS A N 1
ATOM 678 C CA . LYS A 1 89 ? 13.663 11.517 3.260 1.00 54.62 89 LYS A CA 1
ATOM 679 C C . LYS A 1 89 ? 12.875 10.269 2.831 1.00 54.62 89 LYS A C 1
ATOM 681 O O . LYS A 1 89 ? 13.468 9.191 2.751 1.00 54.62 89 LYS A O 1
ATOM 686 N N . GLY A 1 90 ? 11.580 10.408 2.542 1.00 63.50 90 GLY A N 1
ATOM 687 C CA . GLY A 1 90 ? 10.708 9.330 2.086 1.00 63.50 90 GLY A CA 1
ATOM 688 C C . GLY A 1 90 ? 10.363 8.307 3.171 1.00 63.50 90 GLY A C 1
ATOM 689 O O . GLY A 1 90 ? 10.828 8.359 4.312 1.00 63.50 90 GLY A O 1
ATOM 690 N N . LEU A 1 91 ? 9.506 7.357 2.807 1.00 77.12 91 LEU A N 1
ATOM 691 C CA . LEU A 1 91 ? 8.997 6.335 3.717 1.00 77.12 91 LEU A CA 1
ATOM 692 C C . LEU A 1 91 ? 10.050 5.261 4.068 1.00 77.12 91 LEU A C 1
ATOM 694 O O . LEU A 1 91 ? 10.604 4.601 3.186 1.00 77.12 91 LEU A O 1
ATOM 698 N N . ASN A 1 92 ? 10.255 4.988 5.365 1.00 78.19 92 ASN A N 1
ATOM 699 C CA . ASN A 1 92 ? 11.007 3.808 5.805 1.00 78.19 92 ASN A CA 1
ATOM 700 C C . ASN A 1 92 ? 10.111 2.559 5.794 1.00 78.19 92 ASN A C 1
ATOM 702 O O . ASN A 1 92 ? 9.377 2.268 6.739 1.00 78.19 92 ASN A O 1
ATOM 706 N N . THR A 1 93 ? 10.221 1.779 4.725 1.00 89.25 93 THR A N 1
ATOM 707 C CA . THR A 1 93 ? 9.384 0.598 4.488 1.00 89.25 93 THR A CA 1
ATOM 708 C C . THR A 1 93 ? 9.796 -0.641 5.280 1.00 89.25 93 THR A C 1
ATOM 710 O O . THR A 1 93 ? 9.040 -1.612 5.316 1.00 89.25 93 THR A O 1
ATOM 713 N N . GLN A 1 94 ? 10.981 -0.673 5.904 1.00 92.06 94 GLN A N 1
ATOM 714 C CA . GLN A 1 94 ? 11.479 -1.886 6.564 1.00 92.06 94 GLN A CA 1
ATOM 715 C C . GLN A 1 94 ? 10.559 -2.307 7.710 1.00 92.06 94 GLN A C 1
ATOM 717 O O . GLN A 1 94 ? 10.137 -3.460 7.763 1.00 92.06 94 GLN A O 1
ATOM 722 N N . GLN A 1 95 ? 10.213 -1.362 8.585 1.00 93.94 95 GLN A N 1
ATOM 723 C CA . GLN A 1 95 ? 9.346 -1.640 9.730 1.00 93.94 95 GLN A CA 1
ATOM 724 C C . GLN A 1 95 ? 7.923 -1.976 9.286 1.00 93.94 95 GLN A C 1
ATOM 726 O O . GLN A 1 95 ? 7.327 -2.897 9.827 1.00 93.94 95 GLN A O 1
ATOM 731 N N . ILE A 1 96 ? 7.421 -1.332 8.231 1.00 95.25 96 ILE A N 1
ATOM 732 C CA . ILE A 1 96 ? 6.116 -1.658 7.638 1.00 95.25 96 ILE A CA 1
ATOM 733 C C . ILE A 1 96 ? 6.087 -3.106 7.138 1.00 95.25 96 ILE A C 1
ATOM 735 O O . ILE A 1 96 ? 5.153 -3.845 7.441 1.00 95.25 96 ILE A O 1
ATOM 739 N N . LYS A 1 97 ? 7.130 -3.548 6.418 1.00 96.06 97 LYS A N 1
ATOM 740 C CA . LYS A 1 97 ? 7.232 -4.931 5.924 1.00 96.06 97 LYS A CA 1
ATOM 741 C C . LYS A 1 97 ? 7.271 -5.952 7.060 1.00 96.06 97 LYS A C 1
ATOM 743 O O . LYS A 1 97 ? 6.641 -7.000 6.916 1.00 96.06 97 LYS A O 1
ATOM 748 N N . SER A 1 98 ? 8.002 -5.647 8.135 1.00 96.38 98 SER A N 1
ATOM 749 C CA . SER A 1 98 ? 8.113 -6.500 9.323 1.00 96.38 98 SER A CA 1
ATOM 750 C C . SER A 1 98 ? 6.813 -6.557 10.119 1.00 96.38 98 SER A C 1
ATOM 752 O O . SER A 1 98 ? 6.373 -7.647 10.471 1.00 96.38 98 SER A O 1
ATOM 754 N N . ILE A 1 99 ? 6.146 -5.420 10.334 1.00 97.12 99 ILE A N 1
ATOM 755 C CA . ILE A 1 99 ? 4.852 -5.374 11.025 1.00 97.12 99 ILE A CA 1
ATOM 756 C C . ILE A 1 99 ? 3.797 -6.147 10.232 1.00 97.12 99 ILE A C 1
ATOM 758 O O . ILE A 1 99 ? 3.147 -7.025 10.788 1.00 97.12 99 ILE A O 1
ATOM 762 N N . ALA A 1 100 ? 3.691 -5.905 8.922 1.00 97.19 100 ALA A N 1
ATOM 763 C CA . ALA A 1 100 ? 2.754 -6.625 8.061 1.00 97.19 100 ALA A CA 1
ATOM 764 C C . ALA A 1 100 ? 2.992 -8.145 8.063 1.00 97.19 100 ALA A C 1
ATOM 766 O O . ALA A 1 100 ? 2.049 -8.912 7.905 1.00 97.19 100 ALA A O 1
ATOM 767 N N . ALA A 1 101 ? 4.244 -8.583 8.235 1.00 96.38 101 ALA A N 1
ATOM 768 C CA . ALA A 1 101 ? 4.602 -9.996 8.315 1.00 96.38 101 ALA A CA 1
ATOM 769 C C . ALA A 1 101 ? 4.369 -10.629 9.702 1.00 96.38 101 ALA A C 1
ATOM 771 O O . ALA A 1 101 ? 4.404 -11.851 9.828 1.00 96.38 101 ALA A O 1
ATOM 772 N N . GLY A 1 102 ? 4.133 -9.828 10.746 1.00 96.06 102 GLY A N 1
ATOM 773 C CA . GLY A 1 102 ? 4.148 -10.305 12.132 1.00 96.06 102 GLY A CA 1
ATOM 774 C C . GLY A 1 102 ? 5.550 -10.685 12.629 1.00 96.06 102 GLY A C 1
ATOM 775 O O . GLY A 1 102 ? 5.696 -11.510 13.536 1.00 96.06 102 GLY A O 1
ATOM 776 N N . ASP A 1 103 ? 6.592 -10.104 12.028 1.00 96.94 103 ASP A N 1
ATOM 777 C CA . ASP A 1 103 ? 7.980 -10.334 12.420 1.00 96.94 103 ASP A CA 1
ATOM 778 C C . ASP A 1 103 ? 8.278 -9.747 13.805 1.00 96.94 103 ASP A C 1
ATOM 780 O O . ASP A 1 103 ? 7.620 -8.833 14.301 1.00 96.94 103 ASP A O 1
ATOM 784 N N . MET A 1 104 ? 9.341 -10.248 14.430 1.00 96.44 104 MET A N 1
ATOM 785 C CA . MET A 1 104 ? 9.838 -9.715 15.694 1.00 96.44 104 MET A CA 1
ATOM 786 C C . MET A 1 104 ? 10.378 -8.288 15.504 1.00 96.44 104 MET A C 1
ATOM 788 O O . MET A 1 104 ? 11.388 -8.096 14.829 1.00 96.44 104 MET A O 1
ATOM 792 N N . ILE A 1 105 ? 9.750 -7.298 16.139 1.00 95.50 105 ILE A N 1
ATOM 793 C CA . ILE A 1 105 ? 10.182 -5.892 16.120 1.00 95.50 105 ILE A CA 1
ATOM 794 C C . ILE A 1 105 ? 10.676 -5.440 17.494 1.00 95.50 105 ILE A C 1
ATOM 796 O O . ILE A 1 105 ? 10.296 -5.987 18.530 1.00 95.50 105 ILE A O 1
ATOM 800 N N . ARG A 1 106 ? 11.529 -4.412 17.508 1.00 95.19 106 ARG A N 1
ATOM 801 C CA . ARG A 1 106 ? 11.940 -3.717 18.734 1.00 95.19 106 ARG A CA 1
ATOM 802 C C . ARG A 1 106 ? 10.921 -2.630 19.069 1.00 95.19 106 ARG A C 1
ATOM 804 O O . ARG A 1 106 ? 10.660 -1.779 18.214 1.00 95.19 106 ARG A O 1
ATOM 811 N N . VAL A 1 107 ? 10.419 -2.635 20.298 1.00 94.69 107 VAL A N 1
ATOM 812 C CA . VAL A 1 107 ? 9.518 -1.607 20.838 1.00 94.69 107 VAL A CA 1
ATOM 813 C C . VAL A 1 107 ? 10.101 -1.009 22.116 1.00 94.69 107 VAL A C 1
ATOM 815 O O . VAL A 1 107 ? 10.865 -1.673 22.827 1.00 94.69 107 VAL A O 1
ATOM 818 N N . GLU A 1 108 ? 9.778 0.252 22.386 1.00 92.31 108 GLU A N 1
ATOM 819 C CA . GLU A 1 108 ? 10.223 0.984 23.572 1.00 92.31 108 GLU A CA 1
ATOM 820 C C . GLU A 1 108 ? 9.042 1.690 24.237 1.00 92.31 108 GLU A C 1
ATOM 822 O O . GLU A 1 108 ? 8.248 2.333 23.561 1.00 92.31 108 GLU A O 1
ATOM 827 N N . ASN A 1 109 ? 8.960 1.593 25.565 1.00 86.06 109 ASN A N 1
ATOM 828 C CA . ASN A 1 109 ? 7.980 2.299 26.384 1.00 86.06 109 ASN A CA 1
ATOM 829 C C . ASN A 1 109 ? 8.678 3.378 27.211 1.00 86.06 109 ASN A C 1
ATOM 831 O O . ASN A 1 109 ? 9.861 3.271 27.556 1.00 86.06 109 ASN A O 1
ATOM 835 N N . LYS A 1 110 ? 7.932 4.424 27.570 1.00 82.69 110 LYS A N 1
ATOM 836 C CA . LYS A 1 110 ? 8.472 5.527 28.366 1.00 82.69 110 LYS A CA 1
ATOM 837 C C . LYS A 1 110 ? 8.945 5.003 29.722 1.00 82.69 110 LYS A C 1
ATOM 839 O O . LYS A 1 110 ? 8.171 4.404 30.455 1.00 82.69 110 LYS A O 1
ATOM 844 N N . HIS A 1 111 ? 10.203 5.281 30.060 1.00 83.19 111 HIS A N 1
ATOM 845 C CA . HIS A 1 111 ? 10.832 4.882 31.328 1.00 83.19 111 HIS A CA 1
ATOM 846 C C . HIS A 1 111 ? 11.015 3.368 31.538 1.00 83.19 111 HIS A C 1
ATOM 848 O O . HIS A 1 111 ? 11.371 2.950 32.638 1.00 83.19 111 HIS A O 1
ATOM 854 N N . GLU A 1 112 ? 10.857 2.550 30.496 1.00 86.00 112 GLU A N 1
ATOM 855 C CA . GLU A 1 112 ? 11.063 1.102 30.566 1.00 86.00 112 GLU A CA 1
ATOM 856 C C . GLU A 1 112 ? 12.207 0.651 29.652 1.00 86.00 112 GLU A C 1
ATOM 858 O O . GLU A 1 112 ? 12.644 1.358 28.741 1.00 86.00 112 GLU A O 1
ATOM 863 N N . LYS A 1 113 ? 12.713 -0.564 29.882 1.00 88.81 113 LYS A N 1
ATOM 864 C CA . LYS A 1 113 ? 13.648 -1.188 28.944 1.00 88.81 113 LYS A CA 1
ATOM 865 C C . LYS A 1 113 ? 12.867 -1.631 27.715 1.00 88.81 113 LYS A C 1
ATOM 867 O O . LYS A 1 113 ? 11.887 -2.356 27.845 1.00 88.81 113 LYS A O 1
ATOM 872 N N . GLY A 1 114 ? 13.348 -1.273 26.528 1.00 91.81 114 GLY A N 1
ATOM 873 C CA . GLY A 1 114 ? 12.762 -1.805 25.303 1.00 91.81 114 GLY A CA 1
ATOM 874 C C . GLY A 1 114 ? 12.786 -3.336 25.280 1.00 91.81 114 GLY A C 1
ATOM 875 O O . GLY A 1 114 ? 13.691 -3.976 25.840 1.00 91.81 114 GLY A O 1
ATOM 876 N N . PHE A 1 115 ? 11.837 -3.919 24.561 1.00 94.81 115 PHE A N 1
ATOM 877 C CA . PHE A 1 115 ? 11.669 -5.362 24.421 1.00 94.81 115 PHE A CA 1
ATOM 878 C C . PHE A 1 115 ? 11.324 -5.734 22.976 1.00 94.81 115 PHE A C 1
ATOM 880 O O . PHE A 1 115 ? 11.165 -4.875 22.107 1.00 94.81 115 PHE A O 1
ATOM 887 N N . SER A 1 116 ? 11.311 -7.033 22.693 1.00 95.88 116 SER A N 1
ATOM 888 C CA . SER A 1 116 ? 10.948 -7.561 21.381 1.00 95.88 116 SER A CA 1
ATOM 889 C C . SER A 1 116 ? 9.484 -7.986 21.389 1.00 95.88 116 SER A C 1
ATOM 891 O O . SER A 1 116 ? 9.078 -8.755 22.256 1.00 95.88 116 SER A O 1
ATOM 893 N N . TYR A 1 117 ? 8.709 -7.515 20.414 1.00 96.06 117 TYR A N 1
ATOM 894 C CA . TYR A 1 117 ? 7.282 -7.810 20.279 1.00 96.06 117 TYR A CA 1
ATOM 895 C C . TYR A 1 117 ? 6.926 -8.336 18.875 1.00 96.06 117 TYR A C 1
ATOM 897 O O . TYR A 1 117 ? 7.539 -7.916 17.894 1.00 96.06 117 TYR A O 1
ATOM 905 N N . ARG A 1 118 ? 6.004 -9.309 18.780 1.00 97.44 118 ARG A N 1
ATOM 906 C CA . ARG A 1 118 ? 5.443 -9.784 17.499 1.00 97.44 118 ARG A CA 1
ATOM 907 C C . ARG A 1 118 ? 4.097 -9.086 17.304 1.00 97.44 118 ARG A C 1
ATOM 909 O O . ARG A 1 118 ? 3.164 -9.427 18.031 1.00 97.44 118 ARG A O 1
ATOM 916 N N . PRO A 1 119 ? 3.989 -8.119 16.384 1.00 96.94 119 PRO A N 1
ATOM 917 C CA . PRO A 1 119 ? 2.754 -7.397 16.173 1.00 96.94 119 PRO A CA 1
ATOM 918 C C . PRO A 1 119 ? 1.748 -8.296 15.464 1.00 96.94 119 PRO A C 1
ATOM 920 O O . PRO A 1 119 ? 2.092 -9.030 14.540 1.00 96.94 119 PRO A O 1
ATOM 923 N N . VAL A 1 120 ? 0.497 -8.212 15.904 1.00 97.31 120 VAL A N 1
ATOM 924 C CA . VAL A 1 120 ? -0.648 -8.845 15.236 1.00 97.31 120 VAL A CA 1
ATOM 925 C C . VAL A 1 120 ? -1.543 -7.810 14.556 1.00 97.31 120 VAL A C 1
ATOM 927 O O . VAL A 1 120 ? -2.550 -8.168 13.944 1.00 97.31 120 VAL A O 1
ATOM 930 N N . CYS A 1 121 ? -1.202 -6.521 14.658 1.00 97.44 121 CYS A N 1
ATOM 931 C CA . CYS A 1 121 ? -2.013 -5.443 14.118 1.00 97.44 121 CYS A CA 1
ATOM 932 C C . CYS A 1 121 ? -1.987 -5.420 12.583 1.00 97.44 121 CYS A C 1
ATOM 934 O O . CYS A 1 121 ? -0.960 -5.671 11.952 1.00 97.44 121 CYS A O 1
ATOM 936 N N . LYS A 1 122 ? -3.129 -5.098 11.969 1.00 98.44 122 LYS A N 1
ATOM 937 C CA . LYS A 1 122 ? -3.189 -4.718 10.551 1.00 98.44 122 LYS A CA 1
ATOM 938 C C . LYS A 1 122 ? -2.882 -3.234 10.437 1.00 98.44 122 LYS A C 1
ATOM 940 O O . LYS A 1 122 ? -3.334 -2.449 11.265 1.00 98.44 122 LYS A O 1
ATOM 945 N N . LEU A 1 123 ? -2.139 -2.860 9.404 1.00 98.06 123 LEU A N 1
ATOM 946 C CA . LEU A 1 123 ? -1.876 -1.464 9.076 1.00 98.06 123 LEU A CA 1
ATOM 947 C C . LEU A 1 123 ? -2.920 -0.986 8.061 1.00 98.06 123 LEU A C 1
ATOM 949 O O . LEU A 1 123 ? -3.004 -1.559 6.973 1.00 98.06 123 LEU A O 1
ATOM 953 N N . LEU A 1 124 ? -3.695 0.037 8.421 1.00 98.25 124 LEU A N 1
ATOM 954 C CA . LEU A 1 124 ? -4.710 0.670 7.581 1.00 98.25 124 LEU A CA 1
ATOM 955 C C . LEU A 1 124 ? -4.456 2.180 7.522 1.00 98.25 124 LEU A C 1
ATOM 957 O O . LEU A 1 124 ? -4.504 2.863 8.539 1.00 98.25 124 LEU A O 1
ATOM 961 N N . PHE A 1 125 ? -4.210 2.713 6.332 1.00 96.25 125 PHE A N 1
ATOM 962 C CA . PHE A 1 125 ? -3.926 4.134 6.148 1.00 96.25 125 PHE A CA 1
ATOM 963 C C . PHE A 1 125 ? -4.984 4.793 5.273 1.00 96.25 125 PHE A C 1
ATOM 965 O O . PHE A 1 125 ? -5.302 4.289 4.201 1.00 96.25 125 PHE A O 1
ATOM 972 N N . GLY A 1 126 ? -5.518 5.929 5.710 1.00 94.19 126 GLY A N 1
ATOM 973 C CA . GLY A 1 126 ? -6.289 6.835 4.865 1.00 94.19 126 GLY A CA 1
ATOM 974 C C . GLY A 1 126 ? -5.359 7.897 4.294 1.00 94.19 126 GLY A C 1
ATOM 975 O O . GLY A 1 126 ? -4.673 8.576 5.051 1.00 94.19 126 GLY A O 1
ATOM 976 N N . MET A 1 127 ? -5.308 8.036 2.971 1.00 88.00 127 MET A N 1
ATOM 977 C CA . MET A 1 127 ? -4.374 8.949 2.311 1.00 88.00 127 MET A CA 1
ATOM 978 C C . MET A 1 127 ? -5.048 9.692 1.159 1.00 88.00 127 MET A C 1
ATOM 980 O O . MET A 1 127 ? -5.912 9.146 0.471 1.00 88.00 127 MET A O 1
ATOM 984 N N . ASN A 1 128 ? -4.646 10.944 0.946 1.00 82.50 128 ASN A N 1
ATOM 985 C CA . ASN A 1 128 ? -5.060 11.708 -0.232 1.00 82.50 128 ASN A CA 1
ATOM 986 C C . ASN A 1 128 ? -4.068 11.555 -1.386 1.00 82.50 128 ASN A C 1
ATOM 988 O O . ASN A 1 128 ? -4.486 11.514 -2.536 1.00 82.50 128 ASN A O 1
ATOM 992 N N . ALA A 1 129 ? -2.782 11.432 -1.058 1.00 78.25 129 ALA A N 1
ATOM 993 C CA . ALA A 1 129 ? -1.700 11.147 -1.986 1.00 78.25 129 ALA A CA 1
ATOM 994 C C . ALA A 1 129 ? -0.799 10.069 -1.378 1.00 78.25 129 ALA A C 1
ATOM 996 O O . ALA A 1 129 ? -0.619 10.016 -0.156 1.00 78.25 129 ALA A O 1
ATOM 997 N N . LEU A 1 130 ? -0.253 9.199 -2.224 1.00 85.31 130 LEU A N 1
ATOM 998 C CA . LEU A 1 130 ? 0.648 8.136 -1.795 1.00 85.31 130 LEU A CA 1
ATOM 999 C C . LEU A 1 130 ? 2.052 8.702 -1.524 1.00 85.31 130 LEU A C 1
ATOM 1001 O O . LEU A 1 130 ? 2.490 9.629 -2.203 1.00 85.31 130 LEU A O 1
ATOM 1005 N N . PRO A 1 131 ? 2.787 8.166 -0.535 1.00 82.12 131 PRO A N 1
ATOM 1006 C CA . PRO A 1 131 ? 4.085 8.709 -0.176 1.00 82.12 131 PRO A CA 1
ATOM 1007 C C . PRO A 1 131 ? 5.159 8.303 -1.169 1.00 82.12 131 PRO A C 1
ATOM 1009 O O . PRO A 1 131 ? 5.215 7.146 -1.589 1.00 82.12 131 PRO A O 1
ATOM 1012 N N . ALA A 1 132 ? 6.110 9.196 -1.422 1.00 77.75 132 ALA A N 1
ATOM 1013 C CA . ALA A 1 132 ? 7.347 8.801 -2.076 1.00 77.75 132 ALA A CA 1
ATOM 1014 C C . ALA A 1 132 ? 8.100 7.758 -1.225 1.00 77.75 132 ALA A C 1
ATOM 1016 O O . ALA A 1 132 ? 8.236 7.876 0.001 1.00 77.75 132 ALA A O 1
ATOM 1017 N N . THR A 1 133 ? 8.618 6.723 -1.881 1.00 80.50 133 THR A N 1
ATOM 1018 C CA . THR A 1 133 ? 9.396 5.659 -1.247 1.00 80.50 133 THR A CA 1
ATOM 1019 C C . THR A 1 133 ? 10.652 5.343 -2.043 1.00 80.50 133 THR A C 1
ATOM 1021 O O . THR A 1 133 ? 10.675 5.261 -3.270 1.00 80.50 133 THR A O 1
ATOM 1024 N N . MET A 1 134 ? 11.732 5.092 -1.311 1.00 75.56 134 MET A N 1
ATOM 1025 C CA . MET A 1 134 ? 12.983 4.624 -1.901 1.00 75.56 134 MET A CA 1
ATOM 1026 C C . MET A 1 134 ? 12.996 3.103 -2.108 1.00 75.56 134 MET A C 1
ATOM 1028 O O . MET A 1 134 ? 13.881 2.587 -2.798 1.00 75.56 134 MET A O 1
ATOM 1032 N N . ASP A 1 135 ? 12.037 2.374 -1.527 1.00 77.81 135 ASP A N 1
ATOM 1033 C CA . ASP A 1 135 ? 11.934 0.922 -1.644 1.00 77.81 135 ASP A CA 1
ATOM 1034 C C . ASP A 1 135 ? 11.158 0.521 -2.897 1.00 77.81 135 ASP A C 1
ATOM 1036 O O . ASP A 1 135 ? 9.931 0.549 -2.940 1.00 77.81 135 ASP A O 1
ATOM 1040 N N . LYS A 1 136 ? 11.914 0.086 -3.906 1.00 76.19 136 LYS A N 1
ATOM 1041 C CA . LYS A 1 136 ? 11.392 -0.342 -5.209 1.00 76.19 136 LYS A CA 1
ATOM 1042 C C . LYS A 1 136 ? 11.233 -1.864 -5.308 1.00 76.19 136 LYS A C 1
ATOM 1044 O O . LYS A 1 136 ? 11.143 -2.416 -6.402 1.00 76.19 136 LYS A O 1
ATOM 1049 N N . SER A 1 137 ? 11.301 -2.579 -4.183 1.00 78.00 137 SER A N 1
ATOM 1050 C CA . SER A 1 137 ? 11.319 -4.041 -4.184 1.00 78.00 137 SER A CA 1
ATOM 1051 C C . SER A 1 137 ? 9.922 -4.636 -4.359 1.00 78.00 137 SER A C 1
ATOM 1053 O O . SER A 1 137 ? 8.957 -4.196 -3.736 1.00 78.00 137 SER A O 1
ATOM 1055 N N . HIS A 1 138 ? 9.832 -5.751 -5.093 1.00 81.94 138 HIS A N 1
ATOM 1056 C CA . HIS A 1 138 ? 8.645 -6.621 -5.083 1.00 81.94 138 HIS A CA 1
ATOM 1057 C C . HIS A 1 138 ? 8.248 -7.030 -3.647 1.00 81.94 138 HIS A C 1
ATOM 1059 O O . HIS A 1 138 ? 7.078 -7.222 -3.331 1.00 81.94 138 HIS A O 1
ATOM 1065 N N . GLY A 1 139 ? 9.243 -7.100 -2.751 1.00 86.06 139 GLY A N 1
ATOM 1066 C CA . GLY A 1 139 ? 9.104 -7.168 -1.297 1.00 86.06 139 GLY A CA 1
ATOM 1067 C C . GLY A 1 139 ? 8.037 -6.253 -0.716 1.00 86.06 139 GLY A C 1
ATOM 1068 O O . GLY A 1 139 ? 7.174 -6.703 0.036 1.00 86.06 139 GLY A O 1
ATOM 1069 N N . PHE A 1 140 ? 8.135 -4.975 -1.038 1.00 91.44 140 PHE A N 1
ATOM 1070 C CA . PHE A 1 140 ? 7.260 -3.943 -0.519 1.00 91.44 140 PHE A CA 1
ATOM 1071 C C . PHE A 1 140 ? 5.908 -3.947 -1.235 1.00 91.44 140 PHE A C 1
ATOM 1073 O O . PHE A 1 140 ? 4.887 -4.151 -0.581 1.00 91.44 140 PHE A O 1
ATOM 1080 N N . PHE A 1 141 ? 5.907 -3.841 -2.567 1.00 91.50 141 PHE A N 1
ATOM 1081 C CA . PHE A 1 141 ? 4.673 -3.677 -3.344 1.00 91.50 141 PHE A CA 1
ATOM 1082 C C . PHE A 1 141 ? 3.687 -4.836 -3.192 1.00 91.50 141 PHE A C 1
ATOM 1084 O O . PHE A 1 141 ? 2.496 -4.587 -3.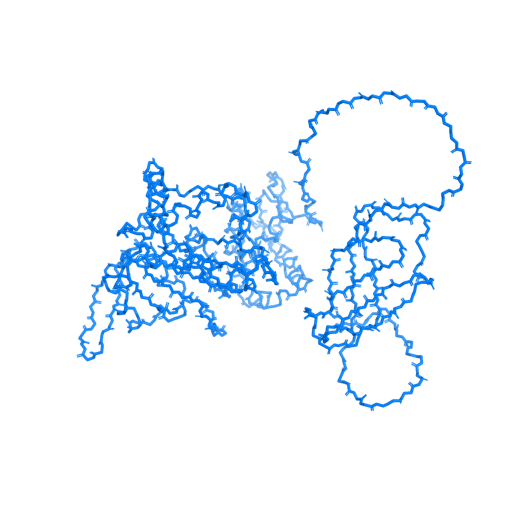052 1.00 91.50 141 PHE A O 1
ATOM 1091 N N . ARG A 1 142 ? 4.148 -6.094 -3.091 1.00 93.25 142 ARG A N 1
ATOM 1092 C CA . ARG A 1 142 ? 3.229 -7.239 -2.914 1.00 93.25 142 ARG A CA 1
ATOM 1093 C C . ARG A 1 142 ? 2.416 -7.195 -1.613 1.00 93.25 142 ARG A C 1
ATOM 1095 O O . ARG A 1 142 ? 1.464 -7.961 -1.462 1.00 93.25 142 ARG A O 1
ATOM 1102 N N . ARG A 1 143 ? 2.850 -6.397 -0.630 1.00 96.50 143 ARG A N 1
ATOM 1103 C CA . ARG A 1 143 ? 2.153 -6.227 0.650 1.00 96.50 143 ARG A CA 1
ATOM 1104 C C . ARG A 1 143 ? 1.081 -5.148 0.564 1.00 96.50 143 ARG A C 1
ATOM 1106 O O . ARG A 1 143 ? 0.199 -5.139 1.406 1.00 96.50 143 ARG A O 1
ATOM 1113 N N . LEU A 1 144 ? 1.140 -4.252 -0.415 1.00 96.94 144 LEU A N 1
ATOM 1114 C CA . LEU A 1 144 ? 0.179 -3.164 -0.527 1.00 96.94 144 LEU A CA 1
ATOM 1115 C C . LEU A 1 144 ? -1.150 -3.672 -1.092 1.00 96.94 144 LEU A C 1
ATOM 1117 O O . LEU A 1 144 ? -1.185 -4.502 -1.999 1.00 96.94 144 LEU A O 1
ATOM 1121 N N . VAL A 1 145 ? -2.236 -3.154 -0.534 1.00 98.19 145 VAL A N 1
ATOM 1122 C CA . VAL A 1 145 ? -3.591 -3.211 -1.080 1.00 98.19 145 VAL A CA 1
ATOM 1123 C C . VAL A 1 145 ? -4.074 -1.767 -1.109 1.00 98.19 145 VAL A C 1
ATOM 1125 O O . VAL A 1 145 ? -4.451 -1.219 -0.073 1.00 98.19 145 VAL A O 1
ATOM 1128 N N . ILE A 1 146 ? -3.967 -1.130 -2.276 1.00 97.19 146 ILE A N 1
ATOM 1129 C CA . ILE A 1 146 ? -4.354 0.270 -2.475 1.00 97.19 146 ILE A CA 1
ATOM 1130 C C . ILE A 1 146 ? -5.775 0.282 -3.026 1.00 97.19 146 ILE A C 1
ATOM 1132 O O . ILE A 1 146 ? -6.012 -0.170 -4.139 1.00 97.19 146 ILE A O 1
ATOM 1136 N N . ILE A 1 147 ? -6.725 0.753 -2.225 1.00 97.50 147 ILE A N 1
ATOM 1137 C CA . ILE A 1 147 ? -8.145 0.800 -2.567 1.00 97.50 147 ILE A CA 1
ATOM 1138 C C . ILE A 1 147 ? -8.471 2.234 -2.997 1.00 97.50 147 ILE A C 1
ATOM 1140 O O . ILE A 1 147 ? -8.509 3.119 -2.133 1.00 97.50 147 ILE A O 1
ATOM 1144 N N . PRO A 1 148 ? -8.707 2.486 -4.297 1.00 92.00 148 PRO A N 1
ATOM 1145 C CA . PRO A 1 148 ? -8.988 3.826 -4.790 1.00 92.00 148 PRO A CA 1
ATOM 1146 C C . PRO A 1 148 ? -10.439 4.239 -4.502 1.00 92.00 148 PRO A C 1
ATOM 1148 O O . PRO A 1 148 ? -11.402 3.580 -4.894 1.00 92.00 148 PRO A O 1
ATOM 1151 N N . PHE A 1 149 ? -10.615 5.386 -3.854 1.00 92.25 149 PHE A N 1
ATOM 1152 C CA . PHE A 1 149 ? -11.906 6.020 -3.592 1.00 92.25 149 PHE A CA 1
ATOM 1153 C C . PHE A 1 149 ? -12.140 7.177 -4.565 1.00 92.25 149 PHE A C 1
ATOM 1155 O O . PHE A 1 149 ? -11.950 8.351 -4.236 1.00 92.25 149 PHE A O 1
ATOM 1162 N N . ARG A 1 150 ? -12.594 6.830 -5.772 1.00 84.81 150 ARG A N 1
ATOM 1163 C CA . ARG A 1 150 ? -12.767 7.772 -6.892 1.00 84.81 150 ARG A CA 1
ATOM 1164 C C . ARG A 1 150 ? -14.042 8.622 -6.813 1.00 84.81 150 ARG A C 1
ATOM 1166 O O . ARG A 1 150 ? -14.071 9.723 -7.348 1.00 84.81 150 ARG A O 1
ATOM 1173 N N . ARG A 1 151 ? -15.094 8.158 -6.125 1.00 84.62 151 ARG A N 1
ATOM 1174 C CA . ARG A 1 151 ? -16.355 8.913 -6.003 1.00 84.62 151 ARG A CA 1
ATOM 1175 C C . ARG A 1 151 ? -16.275 9.970 -4.903 1.00 84.62 151 ARG A C 1
ATOM 1177 O O . ARG A 1 151 ? -16.006 9.637 -3.752 1.00 84.62 151 ARG A O 1
ATOM 1184 N N . VAL A 1 152 ? -16.627 11.208 -5.240 1.00 83.69 152 VAL A N 1
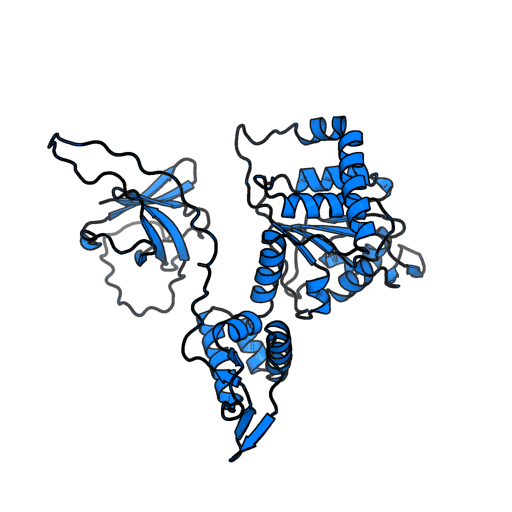ATOM 1185 C CA . VAL A 1 152 ? -16.797 12.316 -4.291 1.00 83.69 152 VAL A CA 1
ATOM 1186 C C . VAL A 1 152 ? -18.288 12.561 -4.063 1.00 83.69 152 VAL A C 1
ATOM 1188 O O . VAL A 1 152 ? -19.047 12.719 -5.015 1.00 83.69 152 VAL A O 1
ATOM 1191 N N . PHE A 1 153 ? -18.714 12.596 -2.804 1.00 84.81 153 PHE A N 1
ATOM 1192 C CA . PHE A 1 153 ? -20.082 12.927 -2.408 1.00 84.81 153 PHE A CA 1
ATOM 1193 C C . PHE A 1 153 ? -20.168 14.423 -2.095 1.00 84.81 153 PHE A C 1
ATOM 1195 O O . PHE A 1 153 ? -19.362 14.941 -1.318 1.00 84.81 153 PHE A O 1
ATOM 1202 N N . LYS A 1 154 ? -21.132 15.126 -2.702 1.00 83.62 154 LYS A N 1
ATOM 1203 C CA . LYS A 1 154 ? -21.347 16.573 -2.530 1.00 83.62 154 LYS A CA 1
ATOM 1204 C C . LYS A 1 154 ? -22.820 16.873 -2.236 1.00 83.62 154 LYS A C 1
ATOM 1206 O O . LYS A 1 154 ? -23.711 16.123 -2.630 1.00 83.62 154 LYS A O 1
ATOM 1211 N N . GLY A 1 155 ? -23.075 18.001 -1.570 1.00 84.94 155 GLY A N 1
ATOM 1212 C CA . GLY A 1 155 ? -24.427 18.520 -1.346 1.00 84.94 155 GLY A CA 1
ATOM 1213 C C . GLY A 1 155 ? -25.349 17.517 -0.646 1.00 84.94 155 GLY A C 1
ATOM 1214 O O . GLY A 1 155 ? -24.994 16.964 0.390 1.00 84.94 155 GLY A O 1
ATOM 1215 N N . ALA A 1 156 ? -26.529 17.289 -1.225 1.00 82.19 156 ALA A N 1
ATOM 1216 C CA . ALA A 1 156 ? -27.542 16.390 -0.672 1.00 82.19 156 ALA A CA 1
ATOM 1217 C C . ALA A 1 156 ? -27.140 14.901 -0.693 1.00 82.19 156 ALA A C 1
ATOM 1219 O O . ALA A 1 156 ? -27.698 14.121 0.073 1.00 82.19 156 ALA A O 1
ATOM 1220 N N . GLU A 1 157 ? -26.169 14.498 -1.522 1.00 82.75 157 GLU A N 1
ATOM 1221 C CA . GLU A 1 157 ? -25.665 13.116 -1.529 1.00 82.75 157 GLU A CA 1
ATOM 1222 C C . GLU A 1 157 ? -24.744 12.809 -0.340 1.00 82.75 157 GLU A C 1
ATOM 1224 O O . GLU A 1 157 ? -24.514 11.643 -0.014 1.00 82.75 157 GLU A O 1
ATOM 1229 N N . ALA A 1 158 ? -24.186 13.841 0.300 1.00 85.56 158 ALA A N 1
ATOM 1230 C CA . ALA A 1 158 ? -23.311 13.695 1.454 1.00 85.56 158 ALA A CA 1
ATOM 1231 C C . ALA A 1 158 ? -24.147 13.580 2.738 1.00 85.56 158 ALA A C 1
ATOM 1233 O O . ALA A 1 158 ? -24.406 14.568 3.431 1.00 85.56 158 ALA A O 1
ATOM 1234 N N . ASP A 1 159 ? -24.573 12.358 3.057 1.00 87.25 159 ASP A N 1
ATOM 1235 C CA . ASP A 1 159 ? -25.298 12.077 4.295 1.00 87.25 159 ASP A CA 1
ATOM 1236 C C . ASP A 1 159 ? -24.380 12.237 5.518 1.00 87.25 159 ASP A C 1
ATOM 1238 O O . ASP A 1 159 ? -23.525 11.399 5.806 1.00 87.25 159 ASP A O 1
ATOM 1242 N N . LYS A 1 160 ? -24.581 13.331 6.259 1.00 87.81 160 LYS A N 1
ATOM 1243 C CA . LYS A 1 160 ? -23.809 13.664 7.465 1.00 87.81 160 LYS A CA 1
ATOM 1244 C C . LYS A 1 160 ? -24.051 12.693 8.625 1.00 87.81 160 LYS A C 1
ATOM 1246 O O . LYS A 1 160 ? -23.207 12.608 9.506 1.00 87.81 160 LYS A O 1
ATOM 1251 N N . MET A 1 161 ? -25.169 11.966 8.607 1.00 91.88 161 MET A N 1
ATOM 1252 C CA . MET A 1 161 ? -25.559 10.998 9.639 1.00 91.88 161 MET A CA 1
ATOM 1253 C C . MET A 1 161 ? -25.240 9.557 9.221 1.00 91.88 161 MET A C 1
ATOM 1255 O O . MET A 1 161 ? -25.656 8.610 9.887 1.00 91.88 161 MET A O 1
ATOM 1259 N N . LEU A 1 162 ? -24.527 9.366 8.102 1.00 93.44 162 LEU A N 1
ATOM 1260 C CA . LEU A 1 162 ? -24.260 8.042 7.540 1.00 93.44 162 LEU A CA 1
ATOM 1261 C C . LEU A 1 162 ? -23.560 7.118 8.537 1.00 93.44 162 LEU A C 1
ATOM 1263 O O . LEU A 1 162 ? -23.914 5.947 8.634 1.00 93.44 162 LEU A O 1
ATOM 1267 N N . LEU A 1 163 ? -22.581 7.640 9.276 1.00 94.75 163 LEU A N 1
ATOM 1268 C CA . LEU A 1 163 ? -21.862 6.864 10.278 1.00 94.75 163 LEU A CA 1
ATOM 1269 C C . LEU A 1 163 ? -22.810 6.336 11.359 1.00 94.75 163 LEU A C 1
ATOM 1271 O O . LEU A 1 163 ? -22.794 5.144 11.637 1.00 94.75 163 LEU A O 1
ATOM 1275 N N . GLU A 1 164 ? -23.653 7.197 11.932 1.00 96.00 164 GLU A N 1
ATOM 1276 C CA . GLU A 1 164 ? -24.583 6.819 13.003 1.00 96.00 164 GLU A CA 1
ATOM 1277 C C . GLU A 1 164 ? -25.544 5.718 12.541 1.00 96.00 164 GLU A C 1
ATOM 1279 O O . GLU A 1 164 ? -25.692 4.703 13.218 1.00 96.00 164 GLU A O 1
ATOM 1284 N N . LYS A 1 165 ? -26.090 5.852 11.327 1.00 96.50 165 LYS A N 1
ATOM 1285 C CA . LYS A 1 165 ? -26.946 4.826 10.710 1.00 96.50 165 LYS A CA 1
ATOM 1286 C C . LYS A 1 165 ? -26.213 3.498 10.512 1.00 96.50 165 LYS A C 1
ATOM 1288 O O . LYS A 1 165 ? -26.776 2.436 10.747 1.00 96.50 165 LYS A O 1
ATOM 1293 N N . LEU A 1 166 ? -24.953 3.537 10.076 1.00 96.94 166 LEU A N 1
ATOM 1294 C CA . LEU A 1 166 ? -24.151 2.323 9.891 1.00 96.94 166 LEU A CA 1
ATOM 1295 C C . LEU A 1 166 ? -23.759 1.673 11.225 1.00 96.94 166 LEU A C 1
ATOM 1297 O O . LEU A 1 166 ? -23.621 0.454 11.281 1.00 96.94 166 LEU A O 1
ATOM 1301 N N . LEU A 1 167 ? -23.597 2.454 12.296 1.00 96.62 167 LEU A N 1
ATOM 1302 C CA . LEU A 1 167 ? -23.326 1.924 13.633 1.00 96.62 167 LEU A CA 1
ATOM 1303 C C . LEU A 1 167 ? -24.535 1.180 14.219 1.00 96.62 167 LEU A C 1
ATOM 1305 O O . LEU A 1 167 ? -24.340 0.198 14.934 1.00 96.62 167 LEU A O 1
ATOM 1309 N N . GLU A 1 168 ? -25.765 1.576 13.883 1.00 97.69 168 GLU A N 1
ATOM 1310 C CA . GLU A 1 168 ? -26.971 0.806 14.233 1.00 97.69 168 GLU A CA 1
ATOM 1311 C C . GLU A 1 168 ? -26.989 -0.573 13.545 1.00 97.69 168 GLU A C 1
ATOM 1313 O O . GLU A 1 168 ? -27.413 -1.567 14.134 1.00 97.69 168 GLU A O 1
ATOM 1318 N N . GLU A 1 169 ? -26.424 -0.661 12.339 1.00 97.69 169 GLU A N 1
ATOM 1319 C CA . GLU A 1 169 ? -26.315 -1.885 11.534 1.00 97.69 169 GLU A CA 1
ATOM 1320 C C . GLU A 1 169 ? -25.012 -2.674 11.784 1.00 97.69 169 GLU A C 1
ATOM 1322 O O . GLU A 1 169 ? -24.724 -3.662 11.096 1.00 97.69 169 GLU A O 1
ATOM 1327 N N . LEU A 1 170 ? -24.207 -2.282 12.781 1.00 97.69 170 LEU A N 1
ATOM 1328 C CA . LEU A 1 170 ? -22.885 -2.863 13.041 1.00 97.69 170 LEU A CA 1
ATOM 1329 C C . LEU A 1 170 ? -22.892 -4.401 13.182 1.00 97.69 170 LEU A C 1
ATOM 1331 O O . LEU A 1 170 ? -21.985 -5.029 12.632 1.00 97.69 170 LEU A O 1
ATOM 1335 N N . PRO A 1 171 ? -23.886 -5.057 13.824 1.00 97.94 171 PRO A N 1
ATOM 1336 C CA . PRO A 1 171 ? -23.960 -6.521 13.849 1.00 97.94 171 PRO A CA 1
ATOM 1337 C C . PRO A 1 171 ? -24.089 -7.153 12.452 1.00 97.94 171 PRO A C 1
ATOM 1339 O O . PRO A 1 171 ? -23.484 -8.191 12.177 1.00 97.94 171 PRO A O 1
ATOM 1342 N N . GLY A 1 172 ? -24.843 -6.523 11.548 1.00 98.44 172 GLY A N 1
ATOM 1343 C CA . GLY A 1 172 ? -24.967 -6.955 10.155 1.00 98.44 172 GLY A CA 1
ATOM 1344 C C . GLY A 1 172 ? -23.666 -6.755 9.381 1.00 98.44 172 GLY A C 1
ATOM 1345 O O . GLY A 1 172 ? -23.216 -7.654 8.668 1.00 98.44 172 GLY A O 1
ATOM 1346 N N . ILE A 1 173 ? -23.007 -5.614 9.594 1.00 98.50 173 ILE A N 1
ATOM 1347 C CA . ILE A 1 173 ? -21.694 -5.312 9.014 1.00 98.50 173 ILE A CA 1
ATOM 1348 C C . ILE A 1 173 ? -20.627 -6.296 9.521 1.00 98.50 173 ILE A C 1
ATOM 1350 O O . ILE A 1 173 ? -19.776 -6.738 8.750 1.00 98.50 173 ILE A O 1
ATOM 1354 N N . PHE A 1 174 ? -20.687 -6.698 10.791 1.00 98.50 174 PHE A N 1
ATOM 1355 C CA . PHE A 1 174 ? -19.793 -7.712 11.344 1.00 98.50 174 PHE A CA 1
ATOM 1356 C C . PHE A 1 174 ? -19.983 -9.064 10.648 1.00 98.50 174 PHE A C 1
ATOM 1358 O O . PHE A 1 174 ? -19.005 -9.669 10.214 1.00 98.50 174 PHE A O 1
ATOM 1365 N N . ASN A 1 175 ? -21.229 -9.509 10.451 1.00 98.62 175 ASN A N 1
ATOM 1366 C CA . ASN A 1 175 ? -21.514 -10.731 9.691 1.00 98.62 175 ASN A CA 1
ATOM 1367 C C . ASN A 1 175 ? -21.002 -10.636 8.245 1.00 98.62 175 ASN A C 1
ATOM 1369 O O . ASN A 1 175 ? -20.408 -11.585 7.732 1.00 98.62 175 ASN A O 1
ATOM 1373 N N . PHE A 1 176 ? -21.165 -9.471 7.610 1.00 98.50 176 PHE A N 1
ATOM 1374 C CA . PHE A 1 176 ? -20.597 -9.192 6.293 1.00 98.50 176 PHE A CA 1
ATOM 1375 C C . PHE A 1 176 ? -19.065 -9.331 6.297 1.00 98.50 176 PHE A C 1
ATOM 1377 O O . PHE A 1 176 ? -18.519 -10.024 5.440 1.00 98.50 176 PHE A O 1
ATOM 1384 N N . ALA A 1 177 ? -18.365 -8.756 7.274 1.00 98.62 177 ALA A N 1
ATOM 1385 C CA . ALA A 1 177 ? -16.913 -8.875 7.407 1.00 98.62 177 ALA A CA 1
ATOM 1386 C C . ALA A 1 177 ? -16.459 -10.329 7.652 1.00 98.62 177 ALA A C 1
ATOM 1388 O O . ALA A 1 177 ? -15.498 -10.794 7.036 1.00 98.62 177 ALA A O 1
ATOM 1389 N N . MET A 1 178 ? -17.166 -11.081 8.504 1.00 98.56 178 MET A N 1
ATOM 1390 C CA . MET A 1 178 ? -16.844 -12.485 8.796 1.00 98.56 178 MET A CA 1
ATOM 1391 C C . MET A 1 178 ? -16.993 -13.397 7.577 1.00 98.56 178 MET A C 1
ATOM 1393 O O . MET A 1 178 ? -16.201 -14.322 7.402 1.00 98.56 178 MET A O 1
ATOM 1397 N N . GLU A 1 179 ? -17.951 -13.116 6.696 1.00 98.62 179 GLU A N 1
ATOM 1398 C CA . GLU A 1 179 ? -18.089 -13.838 5.431 1.00 98.62 179 GLU A CA 1
ATOM 1399 C C . GLU A 1 179 ? -16.900 -13.570 4.488 1.00 98.62 179 GLU A C 1
ATOM 1401 O O . GLU A 1 179 ? -16.393 -14.490 3.846 1.00 98.62 179 GLU A O 1
ATOM 1406 N N . GLY A 1 180 ? -16.376 -12.339 4.466 1.00 98.56 180 GLY A N 1
ATOM 1407 C CA . GLY A 1 180 ? -15.113 -12.029 3.785 1.00 98.56 180 GLY A CA 1
ATOM 1408 C C . GLY A 1 180 ? -13.931 -12.794 4.372 1.00 98.56 180 GLY A C 1
ATOM 1409 O O . GLY A 1 180 ? -13.168 -13.420 3.639 1.00 98.56 180 GLY A O 1
ATOM 1410 N N . LEU A 1 181 ? -13.810 -12.811 5.702 1.00 98.62 181 LEU A N 1
ATOM 1411 C CA . LEU A 1 181 ? -12.764 -13.565 6.396 1.00 98.62 181 LEU A CA 1
ATOM 1412 C C . LEU A 1 181 ? -12.823 -15.066 6.084 1.00 98.62 181 LEU A C 1
ATOM 1414 O O . LEU A 1 181 ? -11.778 -15.694 5.913 1.00 98.62 181 LEU A O 1
ATOM 1418 N N . ARG A 1 182 ? -14.027 -15.649 6.017 1.00 98.62 182 ARG A N 1
ATOM 1419 C CA . ARG A 1 182 ? -14.226 -17.063 5.672 1.00 98.62 182 ARG A CA 1
ATOM 1420 C C . ARG A 1 182 ? -13.629 -17.369 4.300 1.00 98.62 182 ARG A C 1
ATOM 1422 O O . ARG A 1 182 ? -12.782 -18.253 4.202 1.00 98.62 182 ARG A O 1
ATOM 1429 N N . ARG A 1 183 ? -13.993 -16.590 3.276 1.00 98.25 183 ARG A N 1
ATOM 1430 C CA . ARG A 1 183 ? -13.439 -16.748 1.920 1.00 98.25 183 ARG A CA 1
ATOM 1431 C C . ARG A 1 183 ? -11.927 -16.548 1.884 1.00 98.25 183 ARG A C 1
ATOM 1433 O O . ARG A 1 183 ? -11.225 -17.325 1.244 1.00 98.25 183 ARG A O 1
ATOM 1440 N N . LEU A 1 184 ? -11.416 -15.548 2.604 1.00 98.50 184 LEU A N 1
ATOM 1441 C CA . LEU A 1 184 ? -9.980 -15.289 2.685 1.00 98.50 184 LEU A CA 1
ATOM 1442 C C . LEU A 1 184 ? -9.225 -16.481 3.296 1.00 98.50 184 LEU A C 1
ATOM 1444 O O . LEU A 1 184 ? -8.180 -16.874 2.784 1.00 98.50 184 LEU A O 1
ATOM 1448 N N . ARG A 1 185 ? -9.759 -17.094 4.360 1.00 98.38 185 ARG A N 1
ATOM 1449 C CA . ARG A 1 185 ? -9.187 -18.300 4.986 1.00 98.38 185 ARG A CA 1
ATOM 1450 C C . ARG A 1 185 ? -9.239 -19.517 4.068 1.00 98.38 185 ARG A C 1
ATOM 1452 O O . ARG A 1 185 ? -8.268 -20.263 4.009 1.00 98.38 185 ARG A O 1
ATOM 1459 N N . GLU A 1 186 ? -10.338 -19.701 3.341 1.00 98.19 186 GLU A N 1
ATOM 1460 C CA . GLU A 1 186 ? -10.488 -20.776 2.348 1.00 98.19 186 GLU A CA 1
ATOM 1461 C C . GLU A 1 186 ? -9.480 -20.653 1.198 1.00 98.19 186 GLU A C 1
ATOM 1463 O O . GLU A 1 186 ? -9.055 -21.662 0.641 1.00 98.19 186 GLU A O 1
ATOM 1468 N N . ARG A 1 187 ? -9.042 -19.427 0.894 1.00 97.50 187 ARG A N 1
ATOM 1469 C CA . ARG A 1 187 ? -8.001 -19.110 -0.096 1.00 97.50 187 ARG A CA 1
ATOM 1470 C C . ARG A 1 187 ? -6.597 -19.007 0.506 1.00 97.50 187 ARG A C 1
ATOM 1472 O O . ARG A 1 187 ? -5.727 -18.373 -0.079 1.00 97.50 187 ARG A O 1
ATOM 1479 N N . ASP A 1 188 ? -6.376 -19.577 1.686 1.00 97.62 188 ASP A N 1
ATOM 1480 C CA . ASP A 1 188 ? -5.086 -19.552 2.384 1.00 97.62 188 ASP A CA 1
ATOM 1481 C C . ASP A 1 188 ? -4.497 -18.139 2.567 1.00 97.62 188 ASP A C 1
ATOM 1483 O O . ASP A 1 188 ? -3.300 -17.905 2.419 1.00 97.62 188 ASP A O 1
ATOM 1487 N N . PHE A 1 189 ? -5.357 -17.173 2.904 1.00 97.81 189 PHE A N 1
ATOM 1488 C CA . PHE A 1 189 ? -5.010 -15.760 3.087 1.00 97.81 189 PHE A CA 1
ATOM 1489 C C . PHE A 1 189 ? -4.529 -15.039 1.816 1.00 97.81 189 PHE A C 1
ATOM 1491 O O . PHE A 1 189 ? -3.927 -13.963 1.895 1.00 97.81 189 PHE A O 1
ATOM 1498 N N . VAL A 1 190 ? -4.856 -15.582 0.640 1.00 97.94 190 VAL A N 1
ATOM 1499 C CA . VAL A 1 190 ? -4.713 -14.894 -0.645 1.00 97.94 190 VAL A CA 1
ATOM 1500 C C . VAL A 1 190 ? -5.969 -14.069 -0.924 1.00 97.94 190 VAL A C 1
ATOM 1502 O O . VAL A 1 190 ? -7.039 -14.614 -1.216 1.00 97.94 190 VAL A O 1
ATOM 1505 N N . PHE A 1 191 ? -5.816 -12.746 -0.843 1.00 98.19 191 PHE A N 1
ATOM 1506 C CA . PHE A 1 191 ? -6.863 -11.777 -1.171 1.00 98.19 191 PHE A CA 1
ATOM 1507 C C . PHE A 1 191 ? -7.406 -11.976 -2.590 1.00 98.19 191 PHE A C 1
ATOM 1509 O O . PHE A 1 191 ? -6.704 -12.451 -3.488 1.00 98.19 191 PHE A O 1
ATOM 1516 N N . SER A 1 192 ? -8.670 -11.616 -2.777 1.00 97.31 192 SER A N 1
ATOM 1517 C CA . SER A 1 192 ? -9.290 -11.532 -4.093 1.00 97.31 192 SER A CA 1
ATOM 1518 C C . SER A 1 192 ? -8.598 -10.479 -4.964 1.00 97.31 192 SER A C 1
ATOM 1520 O O . SER A 1 192 ? -8.008 -9.516 -4.471 1.00 97.31 192 SER A O 1
ATOM 1522 N N . GLU A 1 193 ? -8.672 -10.677 -6.275 1.00 92.56 193 GLU A N 1
ATOM 1523 C CA . GLU A 1 193 ? -8.144 -9.741 -7.265 1.00 92.56 193 GLU A CA 1
ATOM 1524 C C . GLU A 1 193 ? -9.223 -8.722 -7.643 1.00 92.56 193 GLU A C 1
ATOM 1526 O O . GLU A 1 193 ? -10.404 -9.060 -7.764 1.00 92.56 193 GLU A O 1
ATOM 1531 N N . ALA A 1 194 ? -8.810 -7.469 -7.816 1.00 95.00 194 ALA A N 1
ATOM 1532 C CA . ALA A 1 194 ? -9.660 -6.392 -8.298 1.00 95.00 194 ALA A CA 1
ATOM 1533 C C . ALA A 1 194 ? -8.843 -5.490 -9.216 1.00 95.00 194 ALA A C 1
ATOM 1535 O O . ALA A 1 194 ? -7.791 -4.990 -8.807 1.00 95.00 194 ALA A O 1
ATOM 1536 N N . VAL A 1 195 ? -9.352 -5.258 -10.427 1.00 91.75 195 VAL A N 1
ATOM 1537 C CA . VAL A 1 195 ? -8.640 -4.500 -11.469 1.00 91.75 195 VAL A CA 1
ATOM 1538 C C . VAL A 1 195 ? -8.255 -3.106 -10.971 1.00 91.75 195 VAL A C 1
ATOM 1540 O O . VAL A 1 195 ? -7.111 -2.692 -11.124 1.00 91.75 195 VAL A O 1
ATOM 1543 N N . ALA A 1 196 ? -9.165 -2.411 -10.280 1.00 89.56 196 ALA A N 1
ATOM 1544 C CA . ALA A 1 196 ? -8.903 -1.074 -9.746 1.00 89.56 196 ALA A CA 1
ATOM 1545 C C . ALA A 1 196 ? -7.770 -1.049 -8.698 1.00 89.56 196 ALA A C 1
ATOM 1547 O O . ALA A 1 196 ? -7.003 -0.090 -8.633 1.00 89.56 196 ALA A O 1
ATOM 1548 N N . ILE A 1 197 ? -7.651 -2.101 -7.881 1.00 95.75 197 ILE A N 1
ATOM 1549 C CA . ILE A 1 197 ? -6.607 -2.218 -6.850 1.00 95.75 197 ILE A CA 1
ATOM 1550 C C . ILE A 1 197 ? -5.262 -2.559 -7.492 1.00 95.75 197 ILE A C 1
ATOM 1552 O O . ILE A 1 197 ? -4.237 -1.991 -7.118 1.00 95.75 197 ILE A O 1
ATOM 1556 N N . GLU A 1 198 ? -5.260 -3.468 -8.466 1.00 90.50 198 GLU A N 1
ATOM 1557 C CA . GLU A 1 198 ? -4.062 -3.818 -9.227 1.00 90.50 198 GLU A CA 1
ATOM 1558 C C . GLU A 1 198 ? -3.514 -2.603 -9.982 1.00 90.50 198 GLU A C 1
ATOM 1560 O O . GLU A 1 198 ? -2.333 -2.277 -9.853 1.00 90.50 198 GLU A O 1
ATOM 1565 N N . GLN A 1 199 ? -4.383 -1.878 -10.690 1.00 84.44 199 GLN A N 1
ATOM 1566 C CA . GLN A 1 199 ? -4.030 -0.638 -11.376 1.00 84.44 199 GLN A CA 1
ATOM 1567 C C . GLN A 1 199 ? -3.458 0.395 -10.404 1.00 84.44 199 GLN A C 1
ATOM 1569 O O . GLN A 1 199 ? -2.391 0.934 -10.670 1.00 84.44 199 GLN A O 1
ATOM 1574 N N . ALA A 1 200 ? -4.088 0.616 -9.244 1.00 86.12 200 ALA A N 1
ATOM 1575 C CA . ALA A 1 200 ? -3.585 1.567 -8.252 1.00 86.12 200 ALA A CA 1
ATOM 1576 C C . ALA A 1 200 ? -2.183 1.198 -7.728 1.00 86.12 200 ALA A C 1
ATOM 1578 O O . ALA A 1 200 ? -1.321 2.066 -7.581 1.00 86.12 200 ALA A O 1
ATOM 1579 N N . VAL A 1 201 ? -1.919 -0.092 -7.482 1.00 90.19 201 VAL A N 1
ATOM 1580 C CA . VAL A 1 201 ? -0.583 -0.565 -7.081 1.00 90.19 201 VAL A CA 1
ATOM 1581 C C . VAL A 1 201 ? 0.432 -0.393 -8.212 1.00 90.19 201 VAL A C 1
ATOM 1583 O O . VAL A 1 201 ? 1.555 0.036 -7.944 1.00 90.19 201 VAL A O 1
ATOM 1586 N N . ASN A 1 202 ? 0.058 -0.695 -9.456 1.00 80.50 202 ASN A N 1
ATOM 1587 C CA . ASN A 1 202 ? 0.938 -0.568 -10.617 1.00 80.50 202 ASN A CA 1
ATOM 1588 C C . ASN A 1 202 ? 1.262 0.896 -10.942 1.00 80.50 202 ASN A C 1
ATOM 1590 O O . ASN A 1 202 ? 2.428 1.207 -11.175 1.00 80.50 202 ASN A O 1
ATOM 1594 N N . SER A 1 203 ? 0.280 1.800 -10.874 1.00 79.00 203 SER A N 1
ATOM 1595 C CA . SER A 1 203 ? 0.485 3.246 -11.018 1.00 79.00 203 SER A CA 1
ATOM 1596 C C . SER A 1 203 ? 1.447 3.767 -9.957 1.00 79.00 203 SER A C 1
ATOM 1598 O O . SER A 1 203 ? 2.480 4.338 -10.299 1.00 79.00 203 SER A O 1
ATOM 1600 N N . TYR A 1 204 ? 1.199 3.448 -8.681 1.00 84.12 204 TYR A N 1
ATOM 1601 C CA . TYR A 1 204 ? 2.112 3.824 -7.605 1.00 84.12 204 TYR A CA 1
ATOM 1602 C C . TYR A 1 204 ? 3.518 3.270 -7.845 1.00 84.12 204 TYR A C 1
ATOM 1604 O O . TYR A 1 204 ? 4.522 3.954 -7.688 1.00 84.12 204 TYR A O 1
ATOM 1612 N N . LYS A 1 205 ? 3.628 2.017 -8.280 1.00 80.12 205 LYS A N 1
ATOM 1613 C CA . LYS A 1 205 ? 4.919 1.401 -8.576 1.00 80.12 205 LYS A CA 1
ATOM 1614 C C . LYS A 1 205 ? 5.660 2.091 -9.726 1.00 80.12 205 LYS A C 1
ATOM 1616 O O . LYS A 1 205 ? 6.883 2.229 -9.637 1.00 80.12 205 LYS A O 1
ATOM 1621 N N . ALA A 1 206 ? 4.947 2.504 -10.772 1.00 67.00 206 ALA A N 1
ATOM 1622 C CA . ALA A 1 206 ? 5.498 3.212 -11.921 1.00 67.00 206 ALA A CA 1
ATOM 1623 C C . ALA A 1 206 ? 6.009 4.605 -11.528 1.00 67.00 206 ALA A C 1
ATOM 1625 O O . ALA A 1 206 ? 7.164 4.909 -11.822 1.00 67.00 206 ALA A O 1
ATOM 1626 N N . GLU A 1 207 ? 5.224 5.370 -10.760 1.00 71.44 207 GLU A N 1
ATOM 1627 C CA . GLU A 1 207 ? 5.635 6.659 -10.173 1.00 71.44 207 GLU A CA 1
ATOM 1628 C C . GLU A 1 207 ? 6.910 6.508 -9.336 1.00 71.44 207 GLU A C 1
ATOM 1630 O O . GLU A 1 207 ? 7.838 7.310 -9.392 1.00 71.44 207 GLU A O 1
ATOM 1635 N N . GLN A 1 208 ? 7.003 5.428 -8.557 1.00 74.44 208 GLN A N 1
ATOM 1636 C CA . GLN A 1 208 ? 8.176 5.193 -7.725 1.00 74.44 208 GLN A CA 1
ATOM 1637 C C . GLN A 1 208 ? 9.353 4.605 -8.499 1.00 74.44 208 GLN A C 1
ATOM 1639 O O . GLN A 1 208 ? 10.459 4.586 -7.963 1.00 74.44 208 GLN A O 1
ATOM 1644 N N . ASN A 1 209 ? 9.195 4.078 -9.713 1.00 73.50 209 ASN A N 1
ATOM 1645 C CA . ASN A 1 209 ? 10.287 3.484 -10.479 1.00 73.50 209 ASN A CA 1
ATOM 1646 C C . ASN A 1 209 ? 10.086 3.667 -11.989 1.00 73.50 209 ASN A C 1
ATOM 1648 O O . ASN A 1 209 ? 9.595 2.745 -12.644 1.00 73.50 209 ASN A O 1
ATOM 1652 N N . PRO A 1 210 ? 10.604 4.762 -12.569 1.00 78.94 210 PRO A N 1
ATOM 1653 C CA . PRO A 1 210 ? 10.402 5.077 -13.983 1.00 78.94 210 PRO A CA 1
ATOM 1654 C C . PRO A 1 210 ? 11.058 4.057 -14.939 1.00 78.94 210 PRO A C 1
ATOM 1656 O O . PRO A 1 210 ? 10.774 4.035 -16.130 1.00 78.94 210 PRO A O 1
ATOM 1659 N N . VAL A 1 211 ? 11.899 3.140 -14.439 1.00 83.44 211 VAL A N 1
ATOM 1660 C CA . VAL A 1 211 ? 12.430 2.024 -15.246 1.00 83.44 211 VAL A CA 1
ATOM 1661 C C . VAL A 1 211 ? 11.338 1.027 -15.647 1.00 83.44 211 VAL A C 1
ATOM 1663 O O . VAL A 1 211 ? 11.475 0.373 -16.674 1.00 83.44 211 VAL A O 1
ATOM 1666 N N . ILE A 1 212 ? 10.273 0.890 -14.855 1.00 78.94 212 ILE A N 1
ATOM 1667 C CA . ILE A 1 212 ? 9.174 -0.045 -15.136 1.00 78.94 212 ILE A CA 1
ATOM 1668 C C . ILE A 1 212 ? 8.389 0.374 -16.383 1.00 78.94 212 ILE A C 1
ATOM 1670 O O . ILE A 1 212 ? 8.381 -0.417 -17.326 1.00 78.94 212 ILE A O 1
ATOM 1674 N N . PRO A 1 213 ? 7.796 1.584 -16.448 1.00 76.88 213 PRO A N 1
ATOM 1675 C CA . PRO A 1 213 ? 7.133 2.048 -17.665 1.00 76.88 213 PRO A CA 1
ATOM 1676 C C . PRO A 1 213 ? 8.099 2.071 -18.855 1.00 76.88 213 PRO A C 1
ATOM 1678 O O . PRO A 1 213 ? 7.760 1.575 -19.920 1.00 76.88 213 PRO A O 1
ATOM 1681 N N . PHE A 1 214 ? 9.361 2.475 -18.667 1.00 87.56 214 PHE A N 1
ATOM 1682 C CA . PHE A 1 214 ? 10.347 2.404 -19.750 1.00 87.56 214 PHE A CA 1
ATOM 1683 C C . PHE A 1 214 ? 10.544 0.987 -20.322 1.00 87.56 214 PHE A C 1
ATOM 1685 O O . PHE A 1 214 ? 10.623 0.811 -21.536 1.00 87.56 214 PHE A O 1
ATOM 1692 N N . VAL A 1 215 ? 10.654 -0.036 -19.465 1.00 88.31 215 VAL A N 1
ATOM 1693 C CA . VAL A 1 215 ? 10.787 -1.432 -19.913 1.00 88.31 215 VAL A CA 1
ATOM 1694 C C . VAL A 1 215 ? 9.501 -1.917 -20.570 1.00 88.31 215 VAL A C 1
ATOM 1696 O O . VAL A 1 215 ? 9.574 -2.545 -21.624 1.00 88.31 215 VAL A O 1
ATOM 1699 N N . SER A 1 216 ? 8.348 -1.602 -19.979 1.00 83.75 216 SER A N 1
ATOM 1700 C CA . SER A 1 216 ? 7.038 -1.907 -20.557 1.00 83.75 216 SER A CA 1
ATOM 1701 C C . SER A 1 216 ? 6.930 -1.371 -21.983 1.00 83.75 216 SER A C 1
ATOM 1703 O O . SER A 1 216 ? 6.608 -2.131 -22.895 1.00 83.75 216 SER A O 1
ATOM 1705 N N . ASP A 1 217 ? 7.296 -0.108 -22.187 1.00 86.25 217 ASP A N 1
ATOM 1706 C CA . ASP A 1 217 ? 6.988 0.624 -23.412 1.00 86.25 217 ASP A CA 1
ATOM 1707 C C . ASP A 1 217 ? 8.055 0.461 -24.491 1.00 86.25 217 ASP A C 1
ATOM 1709 O O . ASP A 1 217 ? 7.730 0.481 -25.674 1.00 86.25 217 ASP A O 1
ATOM 1713 N N . PHE A 1 218 ? 9.325 0.287 -24.116 1.00 92.00 218 PHE A N 1
ATOM 1714 C CA . PHE A 1 218 ? 10.437 0.321 -25.072 1.00 92.00 218 PHE A CA 1
ATOM 1715 C C . PHE A 1 218 ? 11.254 -0.965 -25.135 1.00 92.00 218 PHE A C 1
ATOM 1717 O O . PHE A 1 218 ? 12.152 -1.053 -25.971 1.00 92.00 218 PHE A O 1
ATOM 1724 N N . VAL A 1 219 ? 10.997 -1.959 -24.282 1.00 93.50 219 VAL A N 1
ATOM 1725 C CA . VAL A 1 219 ? 11.808 -3.184 -24.241 1.00 93.50 219 VAL A CA 1
ATOM 1726 C C . VAL A 1 219 ? 10.957 -4.416 -24.508 1.00 93.50 219 VAL A C 1
ATOM 1728 O O . VAL A 1 219 ? 9.904 -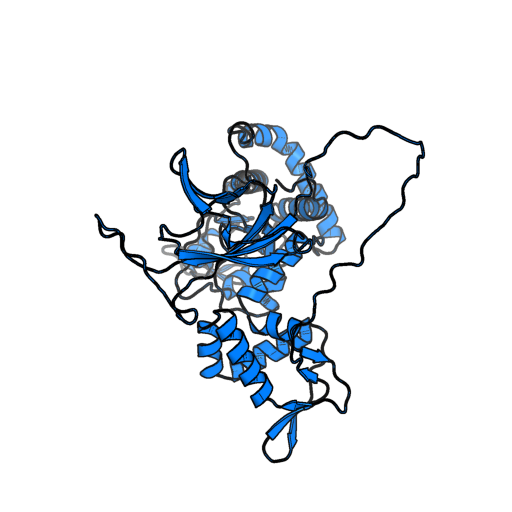4.628 -23.909 1.00 93.50 219 VAL A O 1
ATOM 1731 N N . GLU A 1 220 ? 11.438 -5.262 -25.412 1.00 93.38 220 GLU A N 1
ATOM 1732 C CA . GLU A 1 220 ? 10.809 -6.536 -25.756 1.00 93.38 220 GLU A CA 1
ATOM 1733 C C . GLU A 1 220 ? 11.802 -7.682 -25.699 1.00 93.38 220 GLU A C 1
ATOM 1735 O O . GLU A 1 220 ? 13.011 -7.505 -25.893 1.00 93.38 220 GLU A O 1
ATOM 1740 N N . GLN A 1 221 ? 11.263 -8.881 -25.482 1.00 92.25 221 GLN A N 1
ATOM 1741 C CA . GLN A 1 221 ? 12.006 -10.100 -25.733 1.00 92.25 221 GLN A CA 1
ATOM 1742 C C . GLN A 1 221 ? 12.305 -10.200 -27.235 1.00 92.25 221 GLN A C 1
ATOM 1744 O O . GLN A 1 221 ? 11.402 -10.245 -28.069 1.00 92.25 221 GLN A O 1
ATOM 1749 N N . GLY A 1 222 ? 13.592 -10.206 -27.567 1.00 89.19 222 GLY A N 1
ATOM 1750 C CA . GLY A 1 222 ? 14.092 -10.442 -28.913 1.00 89.19 222 GLY A CA 1
ATOM 1751 C C . GLY A 1 222 ? 14.387 -11.920 -29.173 1.00 89.19 222 GLY A C 1
ATOM 1752 O O . GLY A 1 222 ? 14.167 -12.790 -28.332 1.00 89.19 222 GLY A O 1
ATOM 1753 N N . THR A 1 223 ? 14.918 -12.186 -30.358 1.00 90.06 223 THR A N 1
ATOM 1754 C CA . THR A 1 223 ? 15.515 -13.466 -30.757 1.00 90.06 223 THR A CA 1
ATOM 1755 C C . THR A 1 223 ? 16.993 -13.526 -30.355 1.00 90.06 223 THR A C 1
ATOM 1757 O O . THR A 1 223 ? 17.567 -12.521 -29.938 1.00 90.06 223 THR A O 1
ATOM 1760 N N . ASP A 1 224 ? 17.643 -14.683 -30.505 1.00 83.25 224 ASP A N 1
ATOM 1761 C CA . ASP A 1 224 ? 19.063 -14.861 -30.149 1.00 83.25 224 ASP A CA 1
ATOM 1762 C C . ASP A 1 224 ? 20.023 -13.949 -30.941 1.00 83.25 224 ASP A C 1
ATOM 1764 O O . ASP A 1 224 ? 21.118 -13.623 -30.464 1.00 83.25 224 ASP A O 1
ATOM 1768 N N . ASP A 1 225 ? 19.598 -13.504 -32.127 1.00 87.44 225 ASP A N 1
ATOM 1769 C CA . ASP A 1 225 ? 20.342 -12.576 -32.982 1.00 87.44 225 ASP A CA 1
ATOM 1770 C C . ASP A 1 225 ? 20.173 -11.109 -32.553 1.00 87.44 225 ASP A C 1
ATOM 1772 O O . ASP A 1 225 ? 20.998 -10.252 -32.890 1.00 87.44 225 ASP A O 1
ATOM 1776 N N . ASP A 1 226 ? 19.128 -10.811 -31.777 1.00 92.25 226 ASP A N 1
ATOM 1777 C CA . ASP A 1 226 ? 18.866 -9.471 -31.275 1.00 92.25 226 ASP A CA 1
ATOM 1778 C C . ASP A 1 226 ? 19.771 -9.150 -30.088 1.00 92.25 226 ASP A C 1
ATOM 1780 O O . ASP A 1 226 ? 19.975 -9.942 -29.160 1.00 92.25 226 ASP A O 1
ATOM 1784 N N . ARG A 1 227 ? 20.326 -7.940 -30.104 1.00 92.69 227 ARG A N 1
ATOM 1785 C CA . ARG A 1 227 ? 21.158 -7.444 -29.015 1.00 92.69 227 ARG A CA 1
ATOM 1786 C C . ARG A 1 227 ? 21.020 -5.943 -28.859 1.00 92.69 227 ARG A C 1
ATOM 1788 O O . ARG A 1 227 ? 21.014 -5.210 -29.845 1.00 92.69 227 ARG A O 1
ATOM 1795 N N . VAL A 1 228 ? 21.022 -5.483 -27.613 1.00 94.25 228 VAL A N 1
ATOM 1796 C CA . VAL A 1 228 ? 20.986 -4.053 -27.286 1.00 94.25 228 VAL A CA 1
ATOM 1797 C C . VAL A 1 228 ? 22.293 -3.637 -26.632 1.00 94.25 228 VAL A C 1
ATOM 1799 O O . VAL A 1 228 ? 22.780 -4.293 -25.709 1.00 94.25 228 VAL A O 1
ATOM 1802 N N . ASN A 1 229 ? 22.876 -2.533 -27.094 1.00 94.12 229 ASN A N 1
ATOM 1803 C CA . ASN A 1 229 ? 24.041 -1.943 -26.448 1.00 94.12 229 ASN A CA 1
ATOM 1804 C C . ASN A 1 229 ? 23.647 -1.374 -25.073 1.00 94.12 229 ASN A C 1
ATOM 1806 O O . ASN A 1 229 ? 22.712 -0.584 -24.959 1.00 94.12 229 ASN A O 1
ATOM 1810 N N . LYS A 1 230 ? 24.381 -1.740 -24.014 1.00 93.62 230 LYS A N 1
ATOM 1811 C CA . LYS A 1 230 ? 24.078 -1.284 -22.647 1.00 93.62 230 LYS A CA 1
ATOM 1812 C C . LYS A 1 230 ? 24.127 0.235 -22.487 1.00 93.62 230 LYS A C 1
ATOM 1814 O O . LYS A 1 230 ? 23.333 0.777 -21.726 1.00 93.62 230 LYS A O 1
ATOM 1819 N N . ASN A 1 231 ? 25.067 0.909 -23.148 1.00 91.25 231 ASN A N 1
ATOM 1820 C CA . ASN A 1 231 ? 25.171 2.365 -23.068 1.00 91.25 231 ASN A CA 1
ATOM 1821 C C . ASN A 1 231 ? 24.006 3.023 -23.805 1.00 91.25 231 ASN A C 1
ATOM 1823 O O . ASN A 1 231 ? 23.350 3.868 -23.221 1.00 91.25 231 ASN A O 1
ATOM 1827 N N . GLU A 1 232 ? 23.690 2.561 -25.016 1.00 92.50 232 GLU A N 1
ATOM 1828 C CA . GLU A 1 232 ? 22.556 3.068 -25.798 1.00 92.50 232 GLU A CA 1
ATOM 1829 C C . GLU A 1 232 ? 21.232 2.935 -25.041 1.00 92.50 232 GLU A C 1
ATOM 1831 O O . GLU A 1 232 ? 20.471 3.892 -24.952 1.00 92.50 232 GLU A O 1
ATOM 1836 N N . LEU A 1 233 ? 20.984 1.773 -24.432 1.00 93.88 233 LEU A N 1
ATOM 1837 C CA . LEU A 1 233 ? 19.792 1.536 -23.622 1.00 93.88 233 LEU A CA 1
ATOM 1838 C C . LEU A 1 233 ? 19.728 2.496 -22.432 1.00 93.88 233 LEU A C 1
ATOM 1840 O O . LEU A 1 233 ? 18.687 3.096 -22.171 1.00 93.88 233 LEU A O 1
ATOM 1844 N N . PHE A 1 234 ? 20.843 2.657 -21.718 1.00 91.69 234 PHE A N 1
ATOM 1845 C CA . PHE A 1 234 ? 20.910 3.570 -20.583 1.00 91.69 234 PHE A CA 1
ATOM 1846 C C . PHE A 1 234 ? 20.707 5.031 -21.002 1.00 91.69 234 PHE A C 1
ATOM 1848 O O . PHE A 1 234 ? 19.971 5.756 -20.338 1.00 91.69 234 PHE A O 1
ATOM 1855 N N . ASP A 1 235 ? 21.316 5.457 -22.105 1.00 90.00 235 ASP A N 1
ATOM 1856 C CA . ASP A 1 235 ? 21.196 6.820 -22.619 1.00 90.00 235 ASP A CA 1
ATOM 1857 C C . ASP A 1 235 ? 19.767 7.088 -23.117 1.00 90.00 235 ASP A C 1
ATOM 1859 O O . ASP A 1 235 ? 19.188 8.129 -22.806 1.00 90.00 235 ASP A O 1
ATOM 1863 N N . ARG A 1 236 ? 19.142 6.114 -23.793 1.00 91.06 236 ARG A N 1
ATOM 1864 C CA . ARG A 1 236 ? 17.729 6.170 -24.192 1.00 91.06 236 ARG A CA 1
ATOM 1865 C C . ARG A 1 236 ? 16.812 6.320 -22.981 1.00 91.06 236 ARG A C 1
ATOM 1867 O O . ARG A 1 236 ? 15.905 7.147 -23.016 1.00 91.06 236 ARG A O 1
ATOM 1874 N N . PHE A 1 237 ? 17.080 5.577 -21.909 1.00 89.75 237 PHE A N 1
ATOM 1875 C CA . PHE A 1 237 ? 16.361 5.712 -20.646 1.00 89.75 237 PHE A CA 1
ATOM 1876 C C . PHE A 1 237 ? 16.535 7.104 -20.019 1.00 89.75 237 PHE A C 1
ATOM 1878 O O . PHE A 1 237 ? 15.551 7.715 -19.614 1.00 89.75 237 PHE A O 1
ATOM 1885 N N . GLN A 1 238 ? 17.762 7.640 -19.968 1.00 87.12 238 GLN A N 1
ATOM 1886 C CA . GLN A 1 238 ? 18.019 8.986 -19.433 1.00 87.12 238 GLN A CA 1
ATOM 1887 C C . GLN A 1 238 ? 17.254 10.064 -20.201 1.00 87.12 238 GLN A C 1
ATOM 1889 O O . GLN A 1 238 ? 16.652 10.944 -19.587 1.00 87.12 238 GLN A O 1
ATOM 1894 N N . THR A 1 239 ? 17.275 9.996 -21.533 1.00 87.19 239 THR A N 1
ATOM 1895 C CA . THR A 1 239 ? 16.533 10.926 -22.386 1.00 87.19 239 THR A CA 1
ATOM 1896 C C . THR A 1 239 ? 15.036 10.815 -22.140 1.00 87.19 239 THR A C 1
ATOM 1898 O O . THR A 1 239 ? 14.384 11.837 -21.946 1.00 87.19 239 THR A O 1
ATOM 1901 N N . TRP A 1 240 ? 14.507 9.592 -22.074 1.00 87.62 240 TRP A N 1
ATOM 1902 C CA . TRP A 1 240 ? 13.095 9.365 -21.788 1.00 87.62 240 TRP A CA 1
ATOM 1903 C C . TRP A 1 240 ? 12.695 9.925 -20.414 1.00 87.62 240 TRP A C 1
ATOM 1905 O O . TRP A 1 240 ? 11.734 10.679 -20.337 1.00 87.62 240 TRP A O 1
ATOM 1915 N N . CYS A 1 241 ? 13.473 9.693 -19.349 1.00 80.69 241 CYS A N 1
ATOM 1916 C CA . CYS A 1 241 ? 13.181 10.288 -18.039 1.00 80.69 241 CYS A CA 1
ATOM 1917 C C . CYS A 1 241 ? 13.130 11.818 -18.079 1.00 80.69 241 CYS A C 1
ATOM 1919 O O . CYS A 1 241 ? 12.239 12.409 -17.484 1.00 80.69 241 CYS A O 1
ATOM 1921 N N . ARG A 1 242 ? 14.057 12.474 -18.790 1.00 79.62 242 ARG A N 1
ATOM 1922 C CA . ARG A 1 242 ? 14.039 13.942 -18.922 1.00 79.62 242 ARG A CA 1
ATOM 1923 C C . ARG A 1 242 ? 12.791 14.434 -19.652 1.00 79.62 242 ARG A C 1
ATOM 1925 O O . ARG A 1 242 ? 12.228 15.439 -19.245 1.00 79.62 242 ARG A O 1
ATOM 1932 N N . GLN A 1 243 ? 12.349 13.712 -20.681 1.00 80.12 243 GLN A N 1
ATOM 1933 C CA . GLN A 1 243 ? 11.118 14.021 -21.415 1.00 80.12 243 GLN A CA 1
ATOM 1934 C C . GLN A 1 243 ? 9.856 13.844 -20.559 1.00 80.12 243 GLN A C 1
ATOM 1936 O O . GLN A 1 243 ? 8.884 14.552 -20.778 1.00 80.12 243 GLN A O 1
ATOM 1941 N N . GLN A 1 244 ? 9.878 12.928 -19.586 1.00 73.38 244 GLN A N 1
ATOM 1942 C CA . GLN A 1 244 ? 8.770 12.690 -18.652 1.00 73.38 244 GLN A CA 1
ATOM 1943 C C . GLN A 1 244 ? 8.825 13.566 -17.385 1.00 73.38 244 GLN A C 1
ATOM 1945 O O . GLN A 1 244 ? 8.032 13.364 -16.475 1.00 73.38 244 GLN A O 1
ATOM 1950 N N . GLY A 1 245 ? 9.783 14.496 -17.267 1.00 72.94 245 GLY A N 1
ATOM 1951 C CA . GLY A 1 245 ? 9.965 15.303 -16.049 1.00 72.94 245 GLY A CA 1
ATOM 1952 C C . GLY A 1 245 ? 10.602 14.558 -14.861 1.00 72.94 245 GLY A C 1
ATOM 1953 O O . GLY A 1 245 ? 10.790 15.138 -13.794 1.00 72.94 245 GLY A O 1
ATOM 1954 N N . GLU A 1 246 ? 11.035 13.306 -15.043 1.00 72.88 246 GLU A N 1
ATOM 1955 C CA . GLU A 1 246 ? 11.641 12.414 -14.035 1.00 72.88 246 GLU A CA 1
ATOM 1956 C C . GLU A 1 246 ? 13.127 12.741 -13.761 1.00 72.88 246 GLU A C 1
ATOM 1958 O O . GLU A 1 246 ? 14.037 11.901 -13.851 1.00 72.88 246 GLU A O 1
ATOM 1963 N N . THR A 1 247 ? 13.407 14.010 -13.460 1.00 69.12 247 THR A N 1
ATOM 1964 C CA . THR A 1 247 ? 14.767 14.571 -13.381 1.00 69.12 247 THR A CA 1
ATOM 1965 C C . THR A 1 247 ? 15.577 14.036 -12.194 1.00 69.12 247 THR A C 1
ATOM 1967 O O . THR A 1 247 ? 16.774 13.758 -12.338 1.00 69.12 247 THR A O 1
ATOM 1970 N N . ASP A 1 248 ? 14.935 13.783 -11.052 1.00 66.31 248 ASP A N 1
ATOM 1971 C CA . ASP A 1 248 ? 15.580 13.245 -9.850 1.00 66.31 248 ASP A CA 1
ATOM 1972 C C . ASP A 1 248 ? 16.081 11.812 -10.047 1.00 66.31 248 ASP A C 1
ATOM 1974 O O . ASP A 1 248 ? 17.221 11.466 -9.693 1.00 66.31 248 ASP A O 1
ATOM 1978 N N . PHE A 1 249 ? 15.262 10.953 -10.661 1.00 67.56 249 PHE A N 1
ATOM 1979 C CA . PHE A 1 249 ? 15.668 9.579 -10.928 1.00 67.56 249 PHE A CA 1
ATOM 1980 C C . PHE A 1 249 ? 16.738 9.511 -12.025 1.00 67.56 249 PHE A C 1
ATOM 1982 O O . PHE A 1 249 ? 17.698 8.737 -11.884 1.00 67.56 249 PHE A O 1
ATOM 1989 N N . ALA A 1 250 ? 16.633 10.345 -13.065 1.00 71.06 250 ALA A N 1
ATOM 1990 C CA . ALA A 1 250 ? 17.668 10.498 -14.088 1.00 71.06 250 ALA A CA 1
ATOM 1991 C C . ALA A 1 250 ? 19.012 10.926 -13.467 1.00 71.06 250 ALA A C 1
ATOM 1993 O O . ALA A 1 250 ? 20.039 10.270 -13.664 1.00 71.06 250 ALA A O 1
ATOM 1994 N N . SER A 1 251 ? 19.002 11.953 -12.613 1.00 71.31 251 SER A N 1
ATOM 1995 C CA . SER A 1 251 ? 20.181 12.442 -11.885 1.00 71.31 251 SER A CA 1
ATOM 1996 C C . SER A 1 251 ? 20.813 11.352 -11.010 1.00 71.31 251 SER A C 1
ATOM 1998 O O . SER A 1 251 ? 22.024 11.106 -11.064 1.00 71.31 251 SER A O 1
ATOM 2000 N N . ARG A 1 252 ? 20.002 10.613 -10.245 1.00 69.00 252 ARG A N 1
ATOM 2001 C CA . ARG A 1 252 ? 20.490 9.542 -9.361 1.00 69.00 252 ARG A CA 1
ATOM 2002 C C . ARG A 1 252 ? 21.112 8.377 -10.128 1.00 69.00 252 ARG A C 1
ATOM 2004 O O . ARG A 1 252 ? 22.166 7.876 -9.738 1.00 69.00 252 ARG A O 1
ATOM 2011 N N . THR A 1 253 ? 20.471 7.934 -11.205 1.00 74.50 253 THR A N 1
ATOM 2012 C CA . THR A 1 253 ? 20.975 6.828 -12.036 1.00 74.50 253 THR A CA 1
ATOM 2013 C C . THR A 1 253 ? 22.185 7.228 -12.875 1.00 74.50 253 THR A C 1
ATOM 2015 O O . THR A 1 253 ? 23.052 6.390 -13.119 1.00 74.50 253 THR A O 1
ATOM 2018 N N . SER A 1 254 ? 22.302 8.507 -13.235 1.00 75.50 254 SER A N 1
ATOM 2019 C CA . SER A 1 254 ? 23.527 9.078 -13.800 1.00 75.50 254 SER A CA 1
ATOM 2020 C C . SER A 1 254 ? 24.703 9.006 -12.817 1.00 75.50 254 SER A C 1
ATOM 2022 O O . SER A 1 254 ? 25.808 8.644 -13.220 1.00 75.50 254 SER A O 1
ATOM 2024 N N . ARG A 1 255 ? 24.471 9.289 -11.524 1.00 77.94 255 ARG A N 1
ATOM 2025 C CA . ARG A 1 255 ? 25.498 9.201 -10.463 1.00 77.94 255 ARG A CA 1
ATOM 2026 C C . ARG A 1 255 ? 25.888 7.761 -10.117 1.00 77.94 255 ARG A C 1
ATOM 2028 O O . ARG A 1 255 ? 27.063 7.496 -9.882 1.00 77.94 255 ARG A O 1
ATOM 2035 N N . ASP A 1 256 ? 24.932 6.831 -10.093 1.00 76.19 256 ASP A N 1
ATOM 2036 C CA . ASP A 1 256 ? 25.203 5.402 -9.892 1.00 76.19 256 ASP A CA 1
ATOM 2037 C C . ASP A 1 256 ? 24.399 4.523 -10.861 1.00 76.19 256 ASP A C 1
ATOM 2039 O O . ASP A 1 256 ? 23.248 4.148 -10.613 1.00 76.19 256 ASP A O 1
ATOM 2043 N N . ARG A 1 257 ? 25.056 4.110 -11.953 1.00 84.12 257 ARG A N 1
ATOM 2044 C CA . ARG A 1 257 ? 24.465 3.238 -12.980 1.00 84.12 257 ARG A CA 1
ATOM 2045 C C . ARG A 1 257 ? 24.024 1.874 -12.433 1.00 84.12 257 ARG A C 1
ATOM 2047 O O . ARG A 1 257 ? 23.174 1.228 -13.043 1.00 84.12 257 ARG A O 1
ATOM 2054 N N . ARG A 1 258 ? 24.553 1.402 -11.292 1.00 81.38 258 ARG A N 1
ATOM 2055 C CA . ARG A 1 258 ? 24.133 0.119 -10.685 1.00 81.38 258 ARG A CA 1
ATOM 2056 C C . ARG A 1 258 ? 22.685 0.167 -10.213 1.00 81.38 258 ARG A C 1
ATOM 2058 O O . ARG A 1 258 ? 21.999 -0.853 -10.265 1.00 81.38 258 ARG A O 1
ATOM 2065 N N . VAL A 1 259 ? 22.216 1.345 -9.799 1.00 74.00 259 VAL A N 1
ATOM 2066 C CA . VAL A 1 259 ? 20.821 1.577 -9.407 1.00 74.00 259 VAL A CA 1
ATOM 2067 C C . VAL A 1 259 ? 19.893 1.308 -10.588 1.00 74.00 259 VAL A C 1
ATOM 2069 O O . VAL A 1 259 ? 18.923 0.567 -10.441 1.00 74.00 259 VAL A O 1
ATOM 2072 N N . PHE A 1 260 ? 20.237 1.832 -11.769 1.00 85.25 260 PHE A N 1
ATOM 2073 C CA . PHE A 1 260 ? 19.495 1.566 -12.998 1.00 85.25 260 PHE A CA 1
ATOM 2074 C C . PHE A 1 260 ? 19.505 0.079 -13.354 1.00 85.25 260 PHE A C 1
ATOM 2076 O O . PHE A 1 260 ? 18.444 -0.516 -13.485 1.00 85.25 260 PHE A O 1
ATOM 2083 N N . TRP A 1 261 ? 20.679 -0.555 -13.444 1.00 88.00 261 TRP A N 1
ATOM 2084 C CA . TRP A 1 261 ? 20.766 -1.955 -13.885 1.00 88.00 261 TRP A CA 1
ATOM 2085 C C . TRP A 1 261 ? 20.086 -2.945 -12.931 1.00 88.00 261 TRP A C 1
ATOM 2087 O O . TRP A 1 261 ? 19.583 -3.978 -13.372 1.00 88.00 261 TRP A O 1
ATOM 2097 N N . THR A 1 262 ? 20.033 -2.624 -11.635 1.00 80.00 262 THR A N 1
ATOM 2098 C CA . THR A 1 262 ? 19.269 -3.405 -10.651 1.00 80.00 262 THR A CA 1
ATOM 2099 C C . THR A 1 262 ? 17.766 -3.252 -10.882 1.00 80.00 262 THR A C 1
ATOM 2101 O O . THR A 1 262 ? 17.050 -4.250 -10.927 1.00 80.00 262 THR A O 1
ATOM 2104 N N . ALA A 1 263 ? 17.287 -2.018 -11.071 1.00 78.06 263 ALA A N 1
ATOM 2105 C CA . ALA A 1 263 ? 15.882 -1.739 -11.361 1.00 78.06 263 ALA A CA 1
ATOM 2106 C C . ALA A 1 263 ? 15.438 -2.334 -12.708 1.00 78.06 263 ALA A C 1
ATOM 2108 O O . ALA A 1 263 ? 14.364 -2.918 -12.787 1.00 78.06 263 ALA A O 1
ATOM 2109 N N . PHE A 1 264 ? 16.297 -2.263 -13.725 1.00 87.75 264 PHE A N 1
ATOM 2110 C CA . PHE A 1 264 ? 16.063 -2.808 -15.060 1.00 87.75 264 PHE A CA 1
ATOM 2111 C C . PHE A 1 264 ? 15.881 -4.325 -15.027 1.00 87.75 264 PHE A C 1
ATOM 2113 O O . PHE A 1 264 ? 14.904 -4.841 -15.554 1.00 87.75 264 PHE A O 1
ATOM 2120 N N . ARG A 1 265 ? 16.763 -5.050 -14.324 1.00 85.88 265 ARG A N 1
ATOM 2121 C CA . ARG A 1 265 ? 16.622 -6.504 -14.148 1.00 85.88 265 ARG A CA 1
ATOM 2122 C C . ARG A 1 265 ? 15.300 -6.880 -13.473 1.00 85.88 265 ARG A C 1
ATOM 2124 O O . ARG A 1 265 ? 14.673 -7.850 -13.882 1.00 85.88 265 ARG A O 1
ATOM 2131 N N . ASN A 1 266 ? 14.893 -6.133 -12.447 1.00 76.12 266 ASN A N 1
ATOM 2132 C CA . ASN A 1 266 ? 13.629 -6.390 -11.755 1.00 76.12 266 ASN A CA 1
ATOM 2133 C C . ASN A 1 266 ? 12.424 -6.126 -12.667 1.00 76.12 266 ASN A C 1
ATOM 2135 O O . ASN A 1 266 ? 11.496 -6.925 -12.668 1.00 76.12 266 ASN A O 1
ATOM 2139 N N . ALA A 1 267 ? 12.471 -5.052 -13.459 1.00 80.88 267 ALA A N 1
ATOM 2140 C CA . ALA A 1 267 ? 11.426 -4.722 -14.423 1.00 80.88 267 ALA A CA 1
ATOM 2141 C C . ALA A 1 267 ? 11.310 -5.775 -15.542 1.00 80.88 267 ALA A C 1
ATOM 2143 O O . ALA A 1 267 ? 10.200 -6.119 -15.927 1.00 80.88 267 ALA A O 1
ATOM 2144 N N . LEU A 1 268 ? 12.424 -6.357 -16.012 1.00 84.00 268 LEU A N 1
ATOM 2145 C CA . LEU A 1 268 ? 12.385 -7.470 -16.974 1.00 84.00 268 LEU A CA 1
ATOM 2146 C C . LEU A 1 268 ? 11.681 -8.705 -16.405 1.00 84.00 268 LEU A C 1
ATOM 2148 O O . LEU A 1 268 ? 10.791 -9.249 -17.049 1.00 84.00 268 LEU A O 1
ATOM 2152 N N . LEU A 1 269 ? 12.059 -9.124 -15.191 1.00 79.31 269 LEU A N 1
ATOM 2153 C CA . LEU A 1 269 ? 11.444 -10.277 -14.525 1.00 79.31 269 LEU A CA 1
ATOM 2154 C C . LEU A 1 269 ? 9.934 -10.098 -14.352 1.00 79.31 269 LEU A C 1
ATOM 2156 O O . LEU A 1 269 ? 9.177 -11.053 -14.484 1.00 79.31 269 LEU A O 1
ATOM 2160 N N . GLU A 1 270 ? 9.512 -8.876 -14.049 1.00 70.31 270 GLU A N 1
ATOM 2161 C CA . GLU A 1 270 ? 8.108 -8.509 -13.904 1.00 70.31 270 GLU A CA 1
ATOM 2162 C C . GLU A 1 270 ? 7.352 -8.505 -15.232 1.00 70.31 270 GLU A C 1
ATOM 2164 O O . GLU A 1 270 ? 6.237 -9.009 -15.291 1.00 70.31 270 GLU A O 1
ATOM 2169 N N . ALA A 1 271 ? 7.982 -8.029 -16.305 1.00 77.88 271 ALA A N 1
ATOM 2170 C CA . ALA A 1 271 ? 7.436 -8.099 -17.657 1.00 77.88 271 ALA A CA 1
ATOM 2171 C C . ALA A 1 271 ? 7.454 -9.526 -18.249 1.00 77.88 271 ALA A C 1
ATOM 2173 O O . ALA A 1 271 ? 7.113 -9.712 -19.415 1.00 77.88 271 ALA A O 1
ATOM 2174 N N . GLY A 1 272 ? 7.902 -10.535 -17.489 1.00 81.81 272 GLY A N 1
ATOM 2175 C CA . GLY A 1 272 ? 8.063 -11.906 -17.974 1.00 81.81 272 GLY A CA 1
ATOM 2176 C C . GLY A 1 272 ? 9.191 -12.073 -18.999 1.00 81.81 272 GLY A C 1
ATOM 2177 O O . GLY A 1 272 ? 9.278 -13.113 -19.646 1.00 81.81 272 GLY A O 1
ATOM 2178 N N . ILE A 1 273 ? 10.067 -11.075 -19.144 1.00 87.00 273 ILE A N 1
ATOM 2179 C CA . ILE A 1 273 ? 11.185 -11.097 -20.086 1.00 87.00 273 ILE A CA 1
ATOM 2180 C C . ILE A 1 273 ? 12.385 -11.792 -19.415 1.00 87.00 273 ILE A C 1
ATOM 2182 O O . ILE A 1 273 ? 12.818 -11.368 -18.335 1.00 87.00 273 ILE A O 1
ATOM 2186 N N . PRO A 1 274 ? 12.966 -12.842 -20.029 1.00 86.00 274 PRO A N 1
ATOM 2187 C CA . PRO A 1 274 ? 14.152 -13.505 -19.497 1.00 86.00 274 PRO A CA 1
ATOM 2188 C C . PRO A 1 274 ? 15.318 -12.531 -19.292 1.00 86.00 274 PRO A C 1
ATOM 2190 O O . PRO A 1 274 ? 15.541 -11.622 -20.091 1.00 86.00 274 PRO A O 1
ATOM 2193 N N . ILE A 1 275 ? 16.097 -12.731 -18.224 1.00 89.06 275 ILE A N 1
ATOM 2194 C CA . ILE A 1 275 ? 17.281 -11.901 -17.977 1.00 89.06 275 ILE A CA 1
ATOM 2195 C C . ILE A 1 275 ? 18.306 -12.176 -19.091 1.00 89.06 275 ILE A C 1
ATOM 2197 O O . ILE A 1 275 ? 18.760 -13.315 -19.209 1.00 89.06 275 ILE A O 1
ATOM 2201 N N . PRO A 1 276 ? 18.715 -11.157 -19.868 1.00 89.44 276 PRO A N 1
ATOM 2202 C CA . PRO A 1 276 ? 19.624 -11.342 -20.990 1.00 89.44 276 PRO A CA 1
ATOM 2203 C C . PRO A 1 276 ? 21.043 -11.676 -20.533 1.00 89.44 276 PRO A C 1
ATOM 2205 O O . PRO A 1 276 ? 21.532 -11.167 -19.516 1.00 89.44 276 PRO A O 1
ATOM 2208 N N . GLU A 1 277 ? 21.751 -12.458 -21.345 1.00 89.06 277 GLU A N 1
ATOM 2209 C CA . GLU A 1 277 ? 23.193 -12.626 -21.194 1.00 89.06 277 GLU A CA 1
ATOM 2210 C C . GLU A 1 277 ? 23.936 -11.352 -21.620 1.00 89.06 277 GLU A C 1
ATOM 2212 O O . GLU A 1 277 ? 23.666 -10.769 -22.675 1.00 89.06 277 GLU A O 1
ATOM 2217 N N . GLU A 1 278 ? 24.915 -10.935 -20.812 1.00 91.62 278 GLU A N 1
ATOM 2218 C CA . GLU A 1 278 ? 25.824 -9.842 -21.157 1.00 91.62 278 GLU A CA 1
ATOM 2219 C C . GLU A 1 278 ? 27.056 -10.401 -21.874 1.00 91.62 278 GLU A C 1
ATOM 2221 O O . GLU A 1 278 ? 27.808 -11.194 -21.304 1.00 91.62 278 GLU A O 1
ATOM 2226 N N . ARG A 1 279 ? 27.295 -9.955 -23.111 1.00 90.50 279 ARG A N 1
ATOM 2227 C CA . ARG A 1 279 ? 28.497 -10.309 -23.881 1.00 90.50 279 ARG A CA 1
ATOM 2228 C C . ARG A 1 279 ? 29.238 -9.059 -24.331 1.00 90.50 279 ARG A C 1
ATOM 2230 O O . ARG A 1 279 ? 28.639 -8.015 -24.598 1.00 90.50 279 ARG A O 1
ATOM 2237 N N . GLN A 1 280 ? 30.561 -9.162 -24.412 1.00 89.19 280 GLN A N 1
ATOM 2238 C CA . GLN A 1 280 ? 31.416 -8.072 -24.871 1.00 89.19 280 GLN A CA 1
ATOM 2239 C C . GLN A 1 280 ? 31.803 -8.280 -26.337 1.00 89.19 280 GLN A C 1
ATOM 2241 O O . GLN A 1 280 ? 32.233 -9.361 -26.729 1.00 89.19 280 GLN A O 1
ATOM 2246 N N . SER A 1 281 ? 31.679 -7.230 -27.146 1.00 86.00 281 SER A N 1
ATOM 2247 C CA . SER A 1 281 ? 32.101 -7.216 -28.547 1.00 86.00 281 SER A CA 1
ATOM 2248 C C . SER A 1 281 ? 32.661 -5.837 -28.882 1.00 86.00 281 SER A C 1
ATOM 2250 O O . SER A 1 281 ? 32.031 -4.825 -28.583 1.00 86.00 281 SER A O 1
ATOM 2252 N N . ASN A 1 282 ? 33.868 -5.784 -29.454 1.00 83.38 282 ASN A N 1
ATOM 2253 C CA . ASN A 1 282 ? 34.554 -4.540 -29.837 1.00 83.38 282 ASN A CA 1
ATOM 2254 C C . ASN A 1 282 ? 34.624 -3.484 -28.712 1.00 83.38 282 ASN A C 1
ATOM 2256 O O . ASN A 1 282 ? 34.423 -2.297 -28.944 1.00 83.38 282 ASN A O 1
ATOM 2260 N N . GLY A 1 283 ? 34.867 -3.917 -27.468 1.00 84.06 283 GLY A N 1
ATOM 2261 C CA . GLY A 1 283 ? 34.944 -3.023 -26.304 1.00 84.06 283 GLY A CA 1
ATOM 2262 C C . GLY A 1 283 ? 33.590 -2.574 -25.735 1.00 84.06 283 GLY A C 1
ATOM 2263 O O . GLY A 1 283 ? 33.552 -2.035 -24.632 1.00 84.06 283 GLY A O 1
ATOM 2264 N N . LEU A 1 284 ? 32.482 -2.858 -26.424 1.00 88.50 284 LEU A N 1
ATOM 2265 C CA . LEU A 1 284 ? 31.119 -2.539 -26.003 1.00 88.50 284 LEU A CA 1
ATOM 2266 C C . LEU A 1 284 ? 30.442 -3.758 -25.369 1.00 88.50 284 LEU A C 1
ATOM 2268 O O . LEU A 1 284 ? 30.771 -4.904 -25.677 1.00 88.50 284 LEU A O 1
ATOM 2272 N N . ARG A 1 285 ? 29.496 -3.505 -24.462 1.00 92.12 285 ARG A N 1
ATOM 2273 C CA . ARG A 1 285 ? 28.720 -4.540 -23.765 1.00 92.12 285 ARG A CA 1
ATOM 2274 C C . ARG A 1 285 ? 27.307 -4.579 -24.323 1.00 92.12 285 ARG A C 1
ATOM 2276 O O . ARG A 1 285 ? 26.645 -3.542 -24.377 1.00 92.12 285 ARG A O 1
ATOM 2283 N N . PHE A 1 286 ? 26.859 -5.770 -24.689 1.00 93.25 286 PHE A N 1
ATOM 2284 C CA . PHE A 1 286 ? 25.555 -6.016 -25.283 1.00 93.25 286 PHE A CA 1
ATOM 2285 C C . PHE A 1 286 ? 24.735 -6.968 -24.418 1.00 93.25 286 PHE A C 1
ATOM 2287 O O . PHE A 1 286 ? 25.285 -7.905 -23.839 1.00 93.25 286 PHE A O 1
ATOM 2294 N N . LEU A 1 287 ? 23.431 -6.716 -24.351 1.00 93.44 287 LEU A N 1
ATOM 2295 C CA . LEU A 1 287 ? 22.427 -7.603 -23.773 1.00 93.44 287 LEU A CA 1
ATOM 2296 C C . LEU A 1 287 ? 21.770 -8.378 -24.916 1.00 93.44 287 LEU A C 1
ATOM 2298 O O . LEU A 1 287 ? 21.144 -7.758 -25.774 1.00 93.44 287 LEU A O 1
ATOM 2302 N N . HIS A 1 288 ? 21.958 -9.694 -24.949 1.00 92.94 288 HIS A N 1
ATOM 2303 C CA . HIS A 1 288 ? 21.431 -10.566 -26.004 1.00 92.94 288 HIS A CA 1
ATOM 2304 C C . HIS A 1 288 ? 19.998 -11.022 -25.714 1.00 92.94 288 HIS A C 1
ATOM 2306 O O . HIS A 1 288 ? 19.645 -11.216 -24.552 1.00 92.94 288 HIS A O 1
ATOM 2312 N N . GLY A 1 289 ? 19.194 -11.217 -26.760 1.00 90.69 289 GLY A N 1
ATOM 2313 C CA . GLY A 1 289 ? 17.797 -11.636 -26.630 1.00 90.69 289 GLY A CA 1
ATOM 2314 C C . GLY A 1 289 ? 16.844 -10.502 -26.253 1.00 90.69 289 GLY A C 1
ATOM 2315 O O . GLY A 1 289 ? 15.731 -10.763 -25.803 1.00 90.69 289 GLY A O 1
ATOM 2316 N N . LEU A 1 290 ? 17.265 -9.243 -26.411 1.00 93.56 290 LEU A N 1
ATOM 2317 C CA . LEU A 1 290 ? 16.425 -8.064 -26.192 1.00 93.56 290 LEU A CA 1
ATOM 2318 C C . LEU A 1 290 ? 16.327 -7.220 -27.457 1.00 93.56 290 LEU A C 1
ATOM 2320 O O . LEU A 1 290 ? 17.311 -7.061 -28.183 1.00 93.56 290 LEU A O 1
ATOM 2324 N N . LYS A 1 291 ? 15.165 -6.597 -27.647 1.00 93.25 291 LYS A N 1
ATOM 2325 C CA . LYS A 1 291 ? 14.961 -5.491 -28.584 1.00 93.25 291 LYS A CA 1
ATOM 2326 C C . LYS A 1 291 ? 14.658 -4.210 -27.820 1.00 93.25 291 LYS A C 1
ATOM 2328 O O . LYS A 1 291 ? 13.895 -4.221 -26.856 1.00 93.25 291 LYS A O 1
ATOM 2333 N N . LEU A 1 292 ? 15.261 -3.115 -28.276 1.00 93.38 292 LEU A N 1
ATOM 2334 C CA . LEU A 1 292 ? 14.944 -1.761 -27.837 1.00 93.38 292 LEU A CA 1
ATOM 2335 C C . LEU A 1 292 ? 14.140 -1.082 -28.946 1.00 93.38 292 LEU A C 1
ATOM 2337 O O . LEU A 1 292 ? 14.634 -0.914 -30.062 1.00 93.38 292 LEU A O 1
ATOM 2341 N N . LEU A 1 293 ? 12.896 -0.732 -28.648 1.00 89.88 293 LEU A N 1
ATOM 2342 C CA . LEU A 1 293 ? 11.978 -0.113 -29.592 1.00 89.88 293 LEU A CA 1
ATOM 2343 C C . LEU A 1 293 ? 12.297 1.375 -29.762 1.00 89.88 293 LEU A C 1
ATOM 2345 O O . LEU A 1 293 ? 12.702 2.070 -28.826 1.00 89.88 293 LEU A O 1
ATOM 2349 N N . LYS A 1 294 ? 12.101 1.876 -30.985 1.00 83.31 294 LYS A N 1
ATOM 2350 C CA . LYS A 1 294 ? 12.266 3.304 -31.302 1.00 83.31 294 LYS A CA 1
ATOM 2351 C C . LYS A 1 294 ? 11.082 4.145 -30.825 1.00 83.31 294 LYS A C 1
ATOM 2353 O O . LYS A 1 294 ? 11.266 5.314 -30.492 1.00 83.31 294 LYS A O 1
ATOM 2358 N N . GLU A 1 295 ? 9.908 3.533 -30.762 1.00 81.81 295 GLU A N 1
ATOM 2359 C CA . GLU A 1 295 ? 8.633 4.121 -30.352 1.00 81.81 295 GLU A CA 1
ATOM 2360 C C . GLU A 1 295 ? 8.040 3.276 -29.222 1.00 81.81 295 GLU A C 1
ATOM 2362 O O . GLU A 1 295 ? 8.401 2.105 -29.077 1.00 81.81 295 GLU A O 1
ATOM 2367 N N . ALA A 1 296 ? 7.193 3.886 -28.392 1.00 76.88 296 ALA A N 1
ATOM 2368 C CA . ALA A 1 296 ? 6.513 3.171 -27.318 1.00 76.88 296 ALA A CA 1
ATOM 2369 C C . ALA A 1 296 ? 5.546 2.140 -27.915 1.00 76.88 296 ALA A C 1
ATOM 2371 O O . ALA A 1 296 ? 4.929 2.398 -28.951 1.00 76.88 296 ALA A O 1
ATOM 2372 N N . LYS A 1 297 ? 5.381 0.989 -27.260 1.00 74.56 297 LYS A N 1
ATOM 2373 C CA . LYS A 1 297 ? 4.316 0.041 -27.609 1.00 74.56 297 LYS A CA 1
ATOM 2374 C C . LYS A 1 297 ? 2.971 0.762 -27.541 1.00 74.56 297 LYS A C 1
ATOM 2376 O O . LYS A 1 297 ? 2.614 1.297 -26.495 1.00 74.56 297 LYS A O 1
ATOM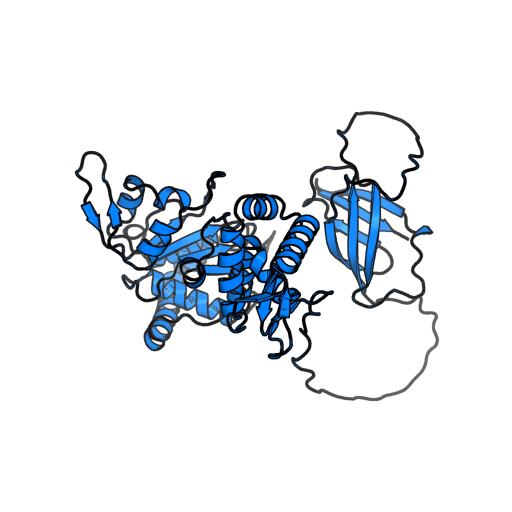 2381 N N . GLN A 1 298 ? 2.209 0.747 -28.632 1.00 49.44 298 GLN A N 1
ATOM 2382 C CA . GLN A 1 298 ? 0.791 1.092 -28.573 1.00 49.44 298 GLN A CA 1
ATOM 2383 C C . GLN A 1 298 ? 0.111 0.086 -27.640 1.00 49.44 298 GLN A C 1
ATOM 2385 O O . GLN A 1 298 ? 0.152 -1.122 -27.880 1.00 49.44 298 GLN A O 1
ATOM 2390 N N . SER A 1 299 ? -0.452 0.562 -26.534 1.00 37.34 299 SER A N 1
ATOM 2391 C CA . SER A 1 299 ? -1.174 -0.284 -25.590 1.00 37.34 299 SER A CA 1
ATOM 2392 C C . SER A 1 299 ? -2.441 -0.804 -26.275 1.00 37.34 299 SER A C 1
ATOM 2394 O O . SER A 1 299 ? -3.359 -0.037 -26.538 1.00 37.34 299 SER A O 1
ATOM 2396 N N . ILE A 1 300 ? -2.501 -2.101 -26.584 1.00 28.14 300 ILE A N 1
ATOM 2397 C CA . ILE A 1 300 ? -3.740 -2.758 -27.016 1.00 28.14 300 ILE A CA 1
ATOM 2398 C C . ILE A 1 300 ? -4.641 -2.873 -25.782 1.00 28.14 300 ILE A C 1
ATOM 2400 O O . ILE A 1 300 ? -4.462 -3.767 -24.956 1.00 28.14 300 ILE A O 1
ATOM 2404 N N . VAL A 1 301 ? -5.604 -1.964 -25.657 1.00 26.77 301 VAL A N 1
ATOM 2405 C CA . VAL A 1 301 ? -6.776 -2.107 -24.782 1.00 26.77 301 VAL A CA 1
ATOM 2406 C C . VAL A 1 301 ? -8.016 -2.053 -25.673 1.00 26.77 301 VAL A C 1
ATOM 2408 O O . VAL A 1 301 ? -8.815 -1.149 -25.553 1.00 26.77 301 VAL A O 1
ATOM 2411 N N . ASP A 1 302 ? -8.144 -3.008 -26.599 1.00 26.66 302 ASP A N 1
ATOM 2412 C CA . ASP A 1 302 ? -9.340 -3.188 -27.442 1.00 26.66 302 ASP A CA 1
ATOM 2413 C C . ASP A 1 302 ? -9.519 -4.674 -27.798 1.00 26.66 302 ASP A C 1
ATOM 2415 O O . ASP A 1 302 ? -9.447 -5.079 -28.955 1.00 26.66 302 ASP A O 1
ATOM 2419 N N . ILE A 1 303 ? -9.692 -5.543 -26.797 1.00 28.58 303 ILE A N 1
ATOM 2420 C CA . ILE A 1 303 ? -10.200 -6.911 -27.023 1.00 28.58 303 ILE A CA 1
ATOM 2421 C C . ILE A 1 303 ? -11.121 -7.311 -25.865 1.00 28.58 303 ILE A C 1
ATOM 2423 O O . ILE A 1 303 ? -10.850 -8.277 -25.164 1.00 28.58 303 ILE A O 1
ATOM 2427 N N . PHE A 1 304 ? -12.214 -6.579 -25.637 1.00 24.83 304 PHE A N 1
ATOM 2428 C CA . PHE A 1 304 ? -13.366 -7.125 -24.909 1.00 24.83 304 PHE A CA 1
ATOM 2429 C C . PHE A 1 304 ? -14.687 -6.528 -25.419 1.00 24.83 304 PHE A C 1
ATOM 2431 O O . PHE A 1 304 ? -15.115 -5.476 -24.967 1.00 24.83 304 PHE A O 1
ATOM 2438 N N . GLY A 1 305 ? -15.362 -7.285 -26.294 1.00 25.62 305 GLY A N 1
ATOM 2439 C CA . GLY A 1 305 ? -16.811 -7.498 -26.206 1.00 25.62 305 GLY A CA 1
ATOM 2440 C C . GLY A 1 305 ? -17.737 -6.592 -27.018 1.00 25.62 305 GLY A C 1
ATOM 2441 O O . GLY A 1 305 ? -18.490 -5.827 -26.427 1.00 25.62 305 GLY A O 1
ATOM 2442 N N . GLU A 1 306 ? -17.823 -6.798 -28.333 1.00 25.50 306 GLU A N 1
ATOM 2443 C CA . GLU A 1 306 ? -19.110 -6.621 -29.019 1.00 25.50 306 GLU A CA 1
ATOM 2444 C C . GLU A 1 306 ? -19.923 -7.910 -28.840 1.00 25.50 306 GLU A C 1
ATOM 2446 O O . GLU A 1 306 ? -19.567 -8.971 -29.357 1.00 25.50 306 GLU A O 1
ATOM 2451 N N . SER A 1 307 ? -20.995 -7.828 -28.054 1.00 25.81 307 SER A N 1
ATOM 2452 C CA . SER A 1 307 ? -22.113 -8.766 -28.129 1.00 25.81 307 SER A CA 1
ATOM 2453 C C . SER A 1 307 ? -23.265 -8.075 -28.842 1.00 25.81 307 SER A C 1
ATOM 2455 O O . SER A 1 307 ? -23.647 -6.972 -28.451 1.00 25.81 307 SER A O 1
ATOM 2457 N N . ASP A 1 308 ? -23.782 -8.762 -29.858 1.00 26.73 308 ASP A N 1
ATOM 2458 C CA . ASP A 1 308 ? -25.018 -8.487 -30.585 1.00 26.73 308 ASP A CA 1
ATOM 2459 C C . ASP A 1 308 ? -26.137 -7.917 -29.700 1.00 26.73 308 ASP A C 1
ATOM 2461 O O . ASP A 1 308 ? -26.390 -8.447 -28.620 1.00 26.73 308 ASP A O 1
ATOM 2465 N N . ASP A 1 309 ? -26.879 -6.928 -30.215 1.00 26.17 309 ASP A N 1
ATOM 2466 C CA . ASP A 1 309 ? -28.338 -7.059 -30.267 1.00 26.17 309 ASP A CA 1
ATOM 2467 C C . ASP A 1 309 ? -29.041 -6.068 -31.224 1.00 26.17 309 ASP A C 1
ATOM 2469 O O . ASP A 1 309 ? -28.903 -4.850 -31.151 1.00 26.17 309 ASP A O 1
ATOM 2473 N N . ALA A 1 310 ? -29.888 -6.686 -32.055 1.00 26.66 310 ALA A N 1
ATOM 2474 C CA . ALA A 1 310 ? -31.184 -6.248 -32.580 1.00 26.66 310 ALA A CA 1
ATOM 2475 C C . ALA A 1 310 ? -31.296 -5.109 -33.619 1.00 26.66 310 ALA A C 1
ATOM 2477 O O . ALA A 1 310 ? -31.337 -3.914 -33.335 1.00 26.66 310 ALA A O 1
ATOM 2478 N N . ALA A 1 311 ? -31.584 -5.555 -34.845 1.00 24.30 311 ALA A N 1
ATOM 2479 C CA . ALA A 1 311 ? -32.239 -4.809 -35.910 1.00 24.30 311 ALA A CA 1
ATOM 2480 C C . ALA A 1 311 ? -33.687 -4.396 -35.564 1.00 24.30 311 ALA A C 1
ATOM 2482 O O . ALA A 1 311 ? -34.454 -5.170 -34.987 1.00 24.30 311 ALA A O 1
ATOM 2483 N N . THR A 1 312 ? -34.119 -3.226 -36.045 1.00 24.80 312 THR A N 1
ATOM 2484 C CA . THR A 1 312 ? -35.510 -3.001 -36.483 1.00 24.80 312 THR A CA 1
ATOM 2485 C C . THR A 1 312 ? -35.569 -1.896 -37.543 1.00 24.80 312 THR A C 1
ATOM 2487 O O . THR A 1 312 ? -35.105 -0.781 -37.328 1.00 24.80 312 THR A O 1
ATOM 2490 N N . GLU A 1 313 ? -36.130 -2.222 -38.709 1.00 24.23 313 GLU A N 1
ATOM 2491 C CA . GLU A 1 313 ? -36.429 -1.297 -39.810 1.00 24.23 313 GLU A CA 1
ATOM 2492 C C . GLU A 1 313 ? -37.696 -0.464 -39.532 1.00 24.23 313 GLU A C 1
ATOM 2494 O O . GLU A 1 313 ? -38.660 -0.985 -38.972 1.00 24.23 313 GLU A O 1
ATOM 2499 N N . THR A 1 314 ? -37.749 0.796 -39.999 1.00 23.36 314 THR A N 1
ATOM 2500 C CA . THR A 1 314 ? -38.749 1.312 -40.978 1.00 23.36 314 THR A CA 1
ATOM 2501 C C . THR A 1 314 ? -38.571 2.821 -41.286 1.00 23.36 314 THR A C 1
ATOM 2503 O O . THR A 1 314 ? -38.781 3.663 -40.428 1.00 23.36 314 THR A O 1
ATOM 2506 N N . ALA A 1 315 ? -38.149 3.112 -42.531 1.00 22.30 315 ALA A N 1
ATOM 2507 C CA . ALA A 1 315 ? -38.627 4.051 -43.585 1.00 22.30 315 ALA A CA 1
ATOM 2508 C C . ALA A 1 315 ? -39.315 5.438 -43.276 1.00 22.30 315 ALA A C 1
ATOM 2510 O O . ALA A 1 315 ? -39.690 5.727 -42.152 1.00 22.30 315 ALA A O 1
ATOM 2511 N N . PRO A 1 316 ? -39.507 6.349 -44.270 1.00 28.73 316 PRO A N 1
ATOM 2512 C CA . PRO A 1 316 ? -38.695 7.565 -44.412 1.00 28.73 316 PRO A CA 1
ATOM 2513 C C . PRO A 1 316 ? -39.487 8.892 -44.523 1.00 28.73 316 PRO A C 1
ATOM 2515 O O . PRO A 1 316 ? -40.620 8.937 -44.996 1.00 28.73 316 PRO A O 1
ATOM 2518 N N . GLY A 1 317 ? -38.799 10.006 -44.252 1.00 22.88 317 GLY A N 1
ATOM 2519 C CA . GLY A 1 317 ? -39.099 11.310 -44.854 1.00 22.88 317 GLY A CA 1
ATOM 2520 C C . GLY A 1 317 ? -39.564 12.401 -43.893 1.00 22.88 317 GLY A C 1
ATOM 2521 O O . GLY A 1 317 ? -40.712 12.409 -43.477 1.00 22.88 317 GLY A O 1
ATOM 2522 N N . GLN A 1 318 ? -38.700 13.393 -43.670 1.00 23.02 318 GLN A N 1
ATOM 2523 C CA . GLN A 1 318 ? -38.995 14.817 -43.860 1.00 23.02 318 GLN A CA 1
ATOM 2524 C C . GLN A 1 318 ? -37.680 15.606 -43.784 1.00 23.02 318 GLN A C 1
ATOM 2526 O O . GLN A 1 318 ? -36.887 15.444 -42.863 1.00 23.02 318 GLN A O 1
ATOM 2531 N N . ARG A 1 319 ? -37.417 16.404 -44.826 1.00 26.64 319 ARG A N 1
ATOM 2532 C CA . ARG A 1 319 ? -36.310 17.360 -44.880 1.00 26.64 319 ARG A CA 1
ATOM 2533 C C . ARG A 1 319 ? -36.727 18.601 -44.100 1.00 26.64 319 ARG A C 1
ATOM 2535 O O . ARG A 1 319 ? -37.544 19.366 -44.601 1.00 26.64 319 ARG A O 1
ATOM 2542 N N . GLU A 1 320 ? -36.104 18.816 -42.952 1.00 23.47 320 GLU A N 1
ATOM 2543 C CA . GLU A 1 320 ? -35.966 20.129 -42.327 1.00 23.47 320 GLU A CA 1
ATOM 2544 C C . GLU A 1 320 ? -34.493 20.338 -41.967 1.00 23.47 320 GLU A C 1
ATOM 2546 O O . GLU A 1 320 ? -33.768 19.401 -41.638 1.00 23.47 320 GLU A O 1
ATOM 2551 N N . SER A 1 321 ? -34.034 21.570 -42.148 1.00 31.22 321 SER A N 1
ATOM 2552 C CA . SER A 1 321 ? -32.661 22.029 -41.966 1.00 31.22 321 SER A CA 1
ATOM 2553 C C . SER A 1 321 ? -32.128 21.715 -40.564 1.00 31.22 321 SER A C 1
ATOM 2555 O O . SER A 1 321 ? -32.495 22.391 -39.604 1.00 31.22 321 SER A O 1
ATOM 2557 N N . GLN A 1 322 ? -31.234 20.734 -40.453 1.00 25.09 322 GLN A N 1
ATOM 2558 C CA . GLN A 1 322 ? -30.451 20.487 -39.245 1.00 25.09 322 GLN A CA 1
ATOM 2559 C C . GLN A 1 322 ? -29.099 21.196 -39.368 1.00 25.09 322 GLN A C 1
ATOM 2561 O O . GLN A 1 322 ? -28.257 20.820 -40.181 1.00 25.09 322 GLN A O 1
ATOM 2566 N N . ALA A 1 323 ? -28.894 22.228 -38.548 1.00 29.72 323 ALA A N 1
ATOM 2567 C CA . ALA A 1 323 ? -27.569 22.481 -38.002 1.00 29.72 323 ALA A CA 1
ATOM 2568 C C . ALA A 1 323 ? -27.187 21.224 -37.206 1.00 29.72 323 ALA A C 1
ATOM 2570 O O . ALA A 1 323 ? -27.994 20.756 -36.403 1.00 29.72 323 ALA A O 1
ATOM 2571 N N . ASN A 1 324 ? -26.026 20.638 -37.506 1.00 29.77 324 ASN A N 1
ATOM 2572 C CA . ASN A 1 324 ? -25.543 19.397 -36.902 1.00 29.77 324 ASN A CA 1
ATOM 2573 C C . ASN A 1 324 ? -25.560 19.498 -35.371 1.00 29.77 324 ASN A C 1
ATOM 2575 O O . ASN A 1 324 ? -24.684 20.107 -34.764 1.00 29.77 324 ASN A O 1
ATOM 2579 N N . SER A 1 325 ? -26.574 18.893 -34.761 1.00 36.06 325 SER A N 1
ATOM 2580 C CA . SER A 1 325 ? -26.683 18.709 -33.326 1.00 36.06 325 SER A CA 1
ATOM 2581 C C . SER A 1 325 ? -26.016 17.394 -32.930 1.00 36.06 325 SER A C 1
ATOM 2583 O O . SER A 1 325 ? -26.484 16.326 -33.327 1.00 36.06 325 SER A O 1
ATOM 2585 N N . GLY A 1 326 ? -25.005 17.484 -32.067 1.00 44.25 326 GLY A N 1
ATOM 2586 C CA . GLY A 1 326 ? -24.823 16.508 -30.994 1.00 44.25 326 GLY A CA 1
ATOM 2587 C C . GLY A 1 326 ? -23.959 15.287 -31.281 1.00 44.25 326 GLY A C 1
ATOM 2588 O O . GLY A 1 326 ? -24.356 14.187 -30.905 1.00 44.25 326 GLY A O 1
ATOM 2589 N N . GLN A 1 327 ? -22.762 15.461 -31.839 1.00 44.47 327 GLN A N 1
ATOM 2590 C CA . GLN A 1 327 ? -21.706 14.472 -31.629 1.00 44.47 327 GLN A CA 1
ATOM 2591 C C . GLN A 1 327 ? -20.716 15.046 -30.621 1.00 44.47 327 GLN A C 1
ATOM 2593 O O . GLN A 1 327 ? -19.949 15.948 -30.936 1.00 44.47 327 GLN A O 1
ATOM 2598 N N . LYS A 1 328 ? -20.779 14.564 -29.375 1.00 49.03 328 LYS A N 1
ATOM 2599 C CA . LYS A 1 328 ? -19.750 14.905 -28.397 1.00 49.03 328 LYS A CA 1
ATOM 2600 C C . LYS A 1 328 ? -18.442 14.273 -28.844 1.00 49.03 328 LYS A C 1
ATOM 2602 O O . LYS A 1 328 ? -18.423 13.090 -29.169 1.00 49.03 328 LYS A O 1
ATOM 2607 N N . VAL A 1 329 ? -17.391 15.078 -28.887 1.00 48.53 329 VAL A N 1
ATOM 2608 C CA . VAL A 1 329 ? -16.058 14.655 -29.321 1.00 48.53 329 VAL A CA 1
ATOM 2609 C C . VAL A 1 329 ? -15.126 14.839 -28.138 1.00 48.53 329 VAL A C 1
ATOM 2611 O O . VAL A 1 329 ? -15.137 15.899 -27.506 1.00 48.53 329 VAL A O 1
ATOM 2614 N N . THR A 1 330 ? -14.336 13.820 -27.832 1.00 48.88 330 THR A N 1
ATOM 2615 C CA . THR A 1 330 ? -13.336 13.867 -26.770 1.00 48.88 330 THR A CA 1
ATOM 2616 C C . THR A 1 330 ? -12.007 14.304 -27.373 1.00 48.88 330 THR A C 1
ATOM 2618 O O . THR A 1 330 ? -11.543 13.760 -28.382 1.00 48.88 330 THR A O 1
ATOM 2621 N N . ALA A 1 331 ? -11.379 15.311 -26.776 1.00 49.19 331 ALA A N 1
ATOM 2622 C CA . ALA A 1 331 ? -10.088 15.817 -27.225 1.00 49.19 331 ALA A CA 1
ATOM 2623 C C . ALA A 1 331 ? -9.115 15.894 -26.056 1.00 49.19 331 ALA A C 1
ATOM 2625 O O . ALA A 1 331 ? -9.494 16.261 -24.943 1.00 49.19 331 ALA A O 1
ATOM 2626 N N . ARG A 1 332 ? -7.843 15.594 -26.330 1.00 47.97 332 ARG A N 1
ATOM 2627 C CA . ARG A 1 332 ? -6.759 15.852 -25.390 1.00 47.97 332 ARG A CA 1
ATOM 2628 C C . ARG A 1 332 ? -6.205 17.240 -25.664 1.00 47.97 332 ARG A C 1
ATOM 2630 O O . ARG A 1 332 ? -5.603 17.512 -26.711 1.00 47.97 332 ARG A O 1
ATOM 2637 N N . VAL A 1 333 ? -6.420 18.127 -24.705 1.00 47.47 333 VAL A N 1
ATOM 2638 C CA . VAL A 1 333 ? -6.085 19.541 -24.838 1.00 47.47 333 VAL A CA 1
ATOM 2639 C C . VAL A 1 333 ? -4.853 19.854 -24.006 1.00 47.47 333 VAL A C 1
ATOM 2641 O O . VAL A 1 333 ? -4.779 19.474 -22.843 1.00 47.47 333 VAL A O 1
ATOM 2644 N N . THR A 1 334 ? -3.885 20.542 -24.611 1.00 49.16 334 THR A N 1
ATOM 2645 C CA . THR A 1 334 ? -2.718 21.094 -23.927 1.00 49.16 334 THR A CA 1
ATOM 2646 C C . THR A 1 334 ? -2.944 22.573 -23.662 1.00 49.16 334 THR A C 1
ATOM 2648 O O . THR A 1 334 ? -3.088 23.377 -24.584 1.00 49.16 334 THR A O 1
ATOM 2651 N N . VAL A 1 335 ? -2.945 22.939 -22.387 1.00 49.38 335 VAL A N 1
ATOM 2652 C CA . VAL A 1 335 ? -2.980 24.337 -21.955 1.00 49.38 335 VAL A CA 1
ATOM 2653 C C . VAL A 1 335 ? -1.557 24.769 -21.612 1.00 49.38 335 VAL A C 1
ATOM 2655 O O . VAL A 1 335 ? -0.902 24.084 -20.831 1.00 49.38 335 VAL A O 1
ATOM 2658 N N . GLY A 1 336 ? -1.085 25.870 -22.209 1.00 45.00 336 GLY A N 1
ATOM 2659 C CA . GLY A 1 336 ? 0.216 26.475 -21.910 1.00 45.00 336 GLY A CA 1
ATOM 2660 C C . GLY A 1 336 ? 0.057 27.805 -21.167 1.00 45.00 336 GLY A C 1
ATOM 2661 O O . GLY A 1 336 ? -0.770 28.646 -21.530 1.00 45.00 336 GLY A O 1
ATOM 2662 N N . GLY A 1 337 ? 0.836 28.007 -20.106 1.00 44.78 337 GLY A N 1
ATOM 2663 C CA . GLY A 1 337 ? 0.880 29.258 -19.342 1.00 44.78 337 GLY A CA 1
ATOM 2664 C C . GLY A 1 337 ? 2.295 29.820 -19.259 1.00 44.78 337 GLY A C 1
ATOM 2665 O O . GLY A 1 337 ? 3.258 29.060 -19.266 1.00 44.78 337 GLY A O 1
ATOM 2666 N N . ARG A 1 338 ? 2.419 31.151 -19.163 1.00 40.22 338 ARG A N 1
ATOM 2667 C CA . ARG A 1 338 ? 3.678 31.811 -18.779 1.00 40.22 338 ARG A CA 1
ATOM 2668 C C . ARG A 1 338 ? 3.649 32.108 -17.282 1.00 40.22 338 ARG A C 1
ATOM 2670 O O . ARG A 1 338 ? 2.660 32.639 -16.777 1.00 40.22 338 ARG A O 1
ATOM 2677 N N . PHE A 1 339 ? 4.753 31.840 -16.592 1.00 37.56 339 PHE A N 1
ATOM 2678 C CA . PHE A 1 339 ? 4.936 32.252 -15.202 1.00 37.56 339 PHE A CA 1
ATOM 2679 C C . PHE A 1 339 ? 5.185 33.766 -15.123 1.00 37.56 339 PHE A C 1
ATOM 2681 O O . PHE A 1 339 ? 6.177 34.273 -15.639 1.00 37.56 339 PHE A O 1
ATOM 2688 N N . GLY A 1 340 ? 4.294 34.493 -14.451 1.00 34.38 340 GLY A N 1
ATOM 2689 C CA . GLY A 1 340 ? 4.495 35.895 -14.090 1.00 34.38 340 GLY A CA 1
ATOM 2690 C C . GLY A 1 340 ? 3.668 36.249 -12.859 1.00 34.38 340 GLY A C 1
ATOM 2691 O O . GLY A 1 340 ? 2.507 35.852 -12.765 1.00 34.38 340 GLY A O 1
ATOM 2692 N N . GLU A 1 341 ? 4.266 36.964 -11.902 1.00 27.44 341 GLU A N 1
ATOM 2693 C CA . GLU A 1 341 ? 3.516 37.563 -10.794 1.00 27.44 341 GLU A CA 1
ATOM 2694 C C . GLU A 1 341 ? 2.489 38.555 -11.358 1.00 27.44 341 GLU A C 1
ATOM 2696 O O . GLU A 1 341 ? 2.797 39.338 -12.259 1.00 27.44 341 GLU A O 1
ATOM 2701 N N . LEU A 1 342 ? 1.266 38.517 -10.820 1.00 29.28 342 LEU A N 1
ATOM 2702 C CA . LEU A 1 342 ? 0.237 39.532 -11.040 1.00 29.28 342 LEU A CA 1
ATOM 2703 C C . LEU A 1 342 ? 0.775 40.889 -10.560 1.00 29.28 342 LEU A C 1
ATOM 2705 O O . LEU A 1 342 ? 0.644 41.235 -9.388 1.00 29.28 342 LEU A O 1
ATOM 2709 N N . LEU A 1 343 ? 1.395 41.652 -11.457 1.00 25.08 343 LEU A N 1
ATOM 2710 C CA . LEU A 1 343 ? 1.567 43.084 -11.262 1.00 25.08 343 LEU A CA 1
ATOM 2711 C C . LEU A 1 343 ? 0.255 43.758 -11.658 1.00 25.08 343 LEU A C 1
ATOM 2713 O O . LEU A 1 343 ? -0.260 43.556 -12.758 1.00 25.08 343 LEU A O 1
ATOM 2717 N N . GLU A 1 344 ? -0.309 44.498 -10.709 1.00 31.41 344 GLU A N 1
ATOM 2718 C CA . GLU A 1 344 ? -1.478 45.337 -10.929 1.00 31.41 344 GLU A CA 1
ATOM 2719 C C . GLU A 1 344 ? -1.222 46.359 -12.052 1.00 31.41 344 GLU A C 1
ATOM 2721 O O . GLU A 1 344 ? -0.167 46.988 -12.111 1.00 31.41 344 GLU A O 1
ATOM 2726 N N . GLU A 1 345 ? -2.268 46.533 -12.862 1.00 29.86 345 GLU A N 1
ATOM 2727 C CA . GLU A 1 345 ? -2.574 47.649 -13.767 1.00 29.86 345 GLU A CA 1
ATOM 2728 C C . GLU A 1 345 ? -1.924 47.724 -15.168 1.00 29.86 345 GLU A C 1
ATOM 2730 O O . GLU A 1 345 ? -0.715 47.760 -15.361 1.00 29.86 345 GLU A O 1
ATOM 2735 N N . ASP A 1 346 ? -2.844 47.844 -16.139 1.00 27.62 346 ASP A N 1
ATOM 2736 C CA . ASP A 1 346 ? -2.773 48.541 -17.426 1.00 27.62 346 ASP A CA 1
ATOM 2737 C C . ASP A 1 346 ? -1.610 48.255 -18.391 1.00 27.62 346 ASP A C 1
ATOM 2739 O O . ASP A 1 346 ? -0.503 48.768 -18.262 1.00 27.62 346 ASP A O 1
ATOM 2743 N N . SER A 1 347 ? -1.928 47.626 -19.531 1.00 26.75 347 SER A N 1
ATOM 2744 C CA . SER A 1 347 ? -2.043 48.325 -20.830 1.00 26.75 347 SER A CA 1
ATOM 2745 C C . SER A 1 347 ? -1.972 47.367 -22.033 1.00 26.75 347 SER A C 1
ATOM 2747 O O . SER A 1 347 ? -1.397 46.284 -21.991 1.00 26.75 347 SER A O 1
ATOM 2749 N N . ASN A 1 348 ? -2.628 47.779 -23.122 1.00 27.45 348 ASN A N 1
ATOM 2750 C CA . ASN A 1 348 ? -2.691 47.116 -24.426 1.00 27.45 348 ASN A CA 1
ATOM 2751 C C . ASN A 1 348 ? -1.302 46.881 -25.059 1.00 27.45 348 ASN A C 1
ATOM 2753 O O . ASN A 1 348 ? -0.884 47.658 -25.920 1.00 27.45 348 ASN A O 1
ATOM 2757 N N . GLU A 1 349 ? -0.640 45.769 -24.753 1.00 24.72 349 GLU A N 1
ATOM 2758 C CA . GLU A 1 349 ? 0.466 45.269 -25.573 1.00 24.72 349 GLU A CA 1
ATOM 2759 C C . GLU A 1 349 ? 0.108 43.924 -26.212 1.00 24.72 349 GLU A C 1
ATOM 2761 O O . GLU A 1 349 ? -0.140 42.918 -25.550 1.00 24.72 349 GLU A O 1
ATOM 2766 N N . ARG A 1 350 ? 0.082 43.904 -27.552 1.00 26.11 350 ARG A N 1
ATOM 2767 C CA . ARG A 1 350 ? 0.134 42.662 -28.327 1.00 26.11 350 ARG A CA 1
ATOM 2768 C C . ARG A 1 350 ? 1.507 42.035 -28.095 1.00 26.11 350 ARG A C 1
ATOM 2770 O O . ARG A 1 350 ? 2.474 42.421 -28.746 1.00 26.11 350 ARG A O 1
ATOM 2777 N N . LEU A 1 351 ? 1.579 41.068 -27.189 1.00 26.48 351 LEU A N 1
ATOM 2778 C CA . LEU A 1 351 ? 2.765 40.243 -26.998 1.00 26.48 351 LEU A CA 1
ATOM 2779 C C . LEU A 1 351 ? 2.832 39.200 -28.123 1.00 26.48 351 LEU A C 1
ATOM 2781 O O . LEU A 1 351 ? 2.106 38.211 -28.120 1.00 26.48 351 LEU A O 1
ATOM 2785 N N . SER A 1 352 ? 3.685 39.443 -29.118 1.00 30.09 352 SER A N 1
ATOM 2786 C CA . SER A 1 352 ? 4.098 38.440 -30.104 1.00 30.09 352 SER A CA 1
ATOM 2787 C C . SER A 1 352 ? 5.204 37.566 -29.499 1.00 30.09 352 SER A C 1
ATOM 2789 O O . SER A 1 352 ? 6.285 38.086 -29.218 1.00 30.09 352 SER A O 1
ATOM 2791 N N . GLY A 1 353 ? 4.955 36.271 -29.289 1.00 26.55 353 GLY A N 1
ATOM 2792 C CA . GLY A 1 353 ? 5.935 35.312 -28.759 1.00 26.55 353 GLY A CA 1
ATOM 2793 C C . GLY A 1 353 ? 6.105 34.102 -29.682 1.00 26.55 353 GLY A C 1
ATOM 2794 O O . GLY A 1 353 ? 5.112 33.562 -30.157 1.00 26.55 353 GLY A O 1
ATOM 2795 N N . ASN A 1 354 ? 7.361 33.736 -29.955 1.00 29.47 354 ASN A N 1
ATOM 2796 C CA . ASN A 1 354 ? 7.790 32.615 -30.804 1.00 29.47 354 ASN A CA 1
ATOM 2797 C C . ASN A 1 354 ? 7.528 31.240 -30.154 1.00 29.47 354 ASN A C 1
ATOM 2799 O O . ASN A 1 354 ? 7.489 31.129 -28.934 1.00 29.47 354 ASN A O 1
ATOM 2803 N N . GLU A 1 355 ? 7.426 30.202 -30.989 1.00 35.41 355 GLU A N 1
ATOM 2804 C CA . GLU A 1 355 ? 7.011 28.819 -30.671 1.00 35.41 355 GLU A CA 1
ATOM 2805 C C . GLU A 1 355 ? 8.020 27.954 -29.869 1.00 35.41 355 GLU A C 1
ATOM 2807 O O . GLU A 1 355 ? 7.755 26.774 -29.665 1.00 35.41 355 GLU A O 1
ATOM 2812 N N . ASP A 1 356 ? 9.132 28.505 -29.365 1.00 35.72 356 ASP A N 1
ATOM 2813 C CA . ASP A 1 356 ? 10.263 27.723 -28.813 1.00 35.72 356 ASP A CA 1
ATOM 2814 C C . ASP A 1 356 ? 10.664 28.076 -27.351 1.00 35.72 356 ASP A C 1
ATOM 2816 O O . ASP A 1 356 ? 11.825 27.917 -26.978 1.00 35.72 356 ASP A O 1
ATOM 2820 N N . ASP A 1 357 ? 9.753 28.561 -26.495 1.00 38.16 357 ASP A N 1
ATOM 2821 C CA . ASP A 1 357 ? 10.094 28.910 -25.094 1.00 38.16 357 ASP A CA 1
ATOM 2822 C C . ASP A 1 357 ? 9.950 27.719 -24.110 1.00 38.16 357 ASP A C 1
ATOM 2824 O O . ASP A 1 357 ? 8.879 27.128 -23.964 1.00 38.16 357 ASP A O 1
ATOM 2828 N N . GLU A 1 358 ? 11.036 27.417 -23.381 1.00 35.97 358 GLU A N 1
ATOM 2829 C CA . GLU A 1 358 ? 11.239 26.280 -22.453 1.00 35.97 358 GLU A CA 1
ATOM 2830 C C . GLU A 1 358 ? 10.472 26.357 -21.105 1.00 35.97 358 GLU A C 1
ATOM 2832 O O . GLU A 1 358 ? 10.603 25.450 -20.285 1.00 35.97 358 GLU A O 1
ATOM 2837 N N . ASP A 1 359 ? 9.634 27.376 -20.876 1.00 36.25 359 ASP A N 1
ATOM 2838 C CA . ASP A 1 359 ? 9.012 27.673 -19.566 1.00 36.25 359 ASP A CA 1
ATOM 2839 C C . ASP A 1 359 ? 7.470 27.523 -19.534 1.00 36.25 359 ASP A C 1
ATOM 2841 O O . ASP A 1 359 ? 6.781 28.214 -18.780 1.00 36.25 359 ASP A O 1
ATOM 2845 N N . CYS A 1 360 ? 6.895 26.637 -20.354 1.00 38.50 360 CYS A N 1
ATOM 2846 C CA . CYS A 1 360 ? 5.453 26.346 -20.335 1.00 38.50 360 CYS A CA 1
ATOM 2847 C C . CYS A 1 360 ? 5.159 25.011 -19.629 1.00 38.50 360 CYS A C 1
ATOM 2849 O O . CYS A 1 360 ? 5.504 23.947 -20.146 1.00 38.50 360 CYS A O 1
ATOM 2851 N N . GLU A 1 361 ? 4.464 25.038 -18.485 1.00 40.62 361 GLU A N 1
ATOM 2852 C CA . GLU A 1 361 ? 3.858 23.820 -17.928 1.00 40.62 361 GLU A CA 1
ATOM 2853 C C . GLU A 1 361 ? 2.688 23.373 -18.813 1.00 40.62 361 GLU A C 1
ATOM 2855 O O . GLU A 1 361 ? 1.823 24.167 -19.188 1.00 40.62 361 GLU A O 1
ATOM 2860 N N . VAL A 1 362 ? 2.693 22.090 -19.175 1.00 41.56 362 VAL A N 1
ATOM 2861 C CA . VAL A 1 362 ? 1.734 21.473 -20.094 1.00 41.56 362 VAL A CA 1
ATOM 2862 C C . VAL A 1 362 ? 0.756 20.630 -19.292 1.00 41.56 362 VAL A C 1
ATOM 2864 O O . VAL A 1 362 ? 1.117 19.576 -18.772 1.00 41.56 362 VAL A O 1
ATOM 2867 N N . PHE A 1 363 ? -0.501 21.062 -19.240 1.00 44.31 363 PHE A N 1
ATOM 2868 C CA . PHE A 1 363 ? -1.579 20.282 -18.634 1.00 44.31 363 PHE A CA 1
ATOM 2869 C C . PHE A 1 363 ? -2.385 19.594 -19.729 1.00 44.31 363 PHE A C 1
ATOM 2871 O O . PHE A 1 363 ? -2.882 20.262 -20.636 1.00 44.31 363 PHE A O 1
ATOM 2878 N N . ALA A 1 364 ? -2.477 18.264 -19.660 1.00 40.09 364 ALA A N 1
ATOM 2879 C CA . ALA A 1 364 ? -3.304 17.458 -20.548 1.00 40.09 364 ALA A CA 1
ATOM 2880 C C . ALA A 1 364 ? -4.634 17.154 -19.855 1.00 40.09 364 ALA A C 1
ATOM 2882 O O . ALA A 1 364 ? -4.655 16.472 -18.831 1.00 40.09 364 ALA A O 1
ATOM 2883 N N . LEU A 1 365 ? -5.728 17.668 -20.411 1.00 52.62 365 LEU A N 1
ATOM 2884 C CA . LEU A 1 365 ? -7.085 17.398 -19.938 1.00 52.62 365 LEU A CA 1
ATOM 2885 C C . LEU A 1 365 ? -7.874 16.705 -21.050 1.00 52.62 365 LEU A C 1
ATOM 2887 O O . LEU A 1 365 ? -7.729 17.053 -22.225 1.00 52.62 365 LEU A O 1
ATOM 2891 N N . GLU A 1 366 ? -8.672 15.712 -20.667 1.00 51.75 366 GLU A N 1
ATOM 2892 C CA . GLU A 1 366 ? -9.622 15.023 -21.541 1.00 51.75 366 GLU A CA 1
ATOM 2893 C C . GLU A 1 366 ? -11.018 15.536 -21.192 1.00 51.75 366 GLU A C 1
ATOM 2895 O O . GLU A 1 366 ? -11.509 15.291 -20.093 1.00 51.75 366 GLU A O 1
ATOM 2900 N N . GLU A 1 367 ? -11.627 16.290 -22.107 1.00 58.94 367 GLU A N 1
ATOM 2901 C CA . GLU A 1 367 ? -12.917 16.952 -21.884 1.00 58.94 367 GLU A CA 1
ATOM 2902 C C . GLU A 1 367 ? -13.896 16.636 -23.022 1.00 58.94 367 GLU A C 1
ATOM 2904 O O . GLU A 1 367 ? -13.502 16.503 -24.186 1.00 58.94 367 GLU A O 1
ATOM 2909 N N . GLU A 1 368 ? -15.183 16.529 -22.680 1.00 54.03 368 GLU A N 1
ATOM 2910 C CA . GLU A 1 368 ? -16.269 16.350 -23.650 1.00 54.03 368 GLU A CA 1
ATOM 2911 C C . GLU A 1 368 ? -16.655 17.694 -24.280 1.00 54.03 368 GLU A C 1
ATOM 2913 O O . GLU A 1 368 ? -16.977 18.650 -23.572 1.00 54.03 368 GLU A O 1
ATOM 2918 N N . TRP A 1 369 ? -16.701 17.757 -25.613 1.00 59.81 369 TRP A N 1
ATOM 2919 C CA . TRP A 1 369 ? -17.048 18.983 -26.332 1.00 59.81 369 TRP A CA 1
ATOM 2920 C C . TRP A 1 369 ? -18.431 18.936 -26.993 1.00 59.81 369 TRP A C 1
ATOM 2922 O O . TRP A 1 369 ? -18.752 17.972 -27.681 1.00 59.81 369 TRP A O 1
ATOM 2932 N N . ASP A 1 370 ? -19.232 19.999 -26.844 1.00 55.12 370 ASP A N 1
ATOM 2933 C CA . ASP A 1 370 ? -20.578 20.146 -27.422 1.00 55.12 370 ASP A CA 1
ATOM 2934 C C . ASP A 1 370 ? -20.662 21.054 -28.674 1.00 55.12 370 ASP A C 1
ATOM 2936 O O . ASP A 1 370 ? -21.753 21.462 -29.066 1.00 55.12 370 ASP A O 1
ATOM 2940 N N . HIS A 1 371 ? -19.525 21.336 -29.326 1.00 54.66 371 HIS A N 1
ATOM 2941 C CA . HIS A 1 371 ? -19.338 22.233 -30.485 1.00 54.66 371 HIS A CA 1
ATOM 2942 C C . HIS A 1 371 ? -19.504 23.741 -30.231 1.00 54.66 371 HIS A C 1
ATOM 2944 O O . HIS A 1 371 ? -18.892 24.532 -30.953 1.00 54.66 371 HIS A O 1
ATOM 2950 N N . GLU A 1 372 ? -20.260 24.161 -29.215 1.00 48.94 372 GLU A N 1
ATOM 2951 C CA . GLU A 1 372 ? -20.474 25.584 -28.910 1.00 48.94 372 GLU A CA 1
ATOM 2952 C C . GLU A 1 372 ? -19.486 26.106 -27.867 1.00 48.94 372 GLU A C 1
ATOM 2954 O O . GLU A 1 372 ? -18.997 27.236 -27.986 1.00 48.94 372 GLU A O 1
ATOM 2959 N N . SER A 1 373 ? -19.150 25.290 -26.862 1.00 51.97 373 SER A N 1
ATOM 2960 C CA . SER A 1 373 ? -18.167 25.689 -25.862 1.00 51.97 373 SER A CA 1
ATOM 2961 C C . SER A 1 373 ? -17.420 24.529 -25.212 1.00 51.97 373 SER A C 1
ATOM 2963 O O . SER A 1 373 ? -17.963 23.451 -25.015 1.00 51.97 373 SER A O 1
ATOM 2965 N N . ILE A 1 374 ? -16.159 24.760 -24.846 1.00 57.53 374 ILE A N 1
ATOM 2966 C CA . ILE A 1 374 ? -15.401 23.859 -23.960 1.00 57.53 374 ILE A CA 1
ATOM 2967 C C . ILE A 1 374 ? -15.127 24.625 -22.682 1.00 57.53 374 ILE A C 1
ATOM 2969 O O . ILE A 1 374 ? -14.574 25.723 -22.755 1.00 57.53 374 ILE A O 1
ATOM 2973 N N . GLN A 1 375 ? -15.507 24.074 -21.531 1.00 55.06 375 GLN A N 1
ATOM 2974 C CA . GLN A 1 375 ? -15.187 24.643 -20.225 1.00 55.06 375 GLN A CA 1
ATOM 2975 C C . GLN A 1 375 ? -14.106 23.821 -19.538 1.00 55.06 375 GLN A C 1
ATOM 2977 O O . GLN A 1 375 ? -14.267 22.624 -19.342 1.00 55.06 375 GLN A O 1
ATOM 2982 N N . PHE A 1 376 ? -13.049 24.499 -19.108 1.00 58.53 376 PHE A N 1
ATOM 2983 C CA . PHE A 1 376 ? -12.005 23.921 -18.272 1.00 58.53 376 PHE A CA 1
ATOM 2984 C C . PHE A 1 376 ? -12.168 24.435 -16.841 1.00 58.53 376 PHE A C 1
ATOM 2986 O O . PHE A 1 376 ? -12.237 25.651 -16.618 1.00 58.53 376 PHE A O 1
ATOM 2993 N N . ASP A 1 377 ? -12.225 23.517 -15.873 1.00 54.53 377 ASP A N 1
ATOM 2994 C CA . ASP A 1 377 ? -12.150 23.857 -14.451 1.00 54.53 377 ASP A CA 1
ATOM 2995 C C . ASP A 1 377 ? -10.682 24.099 -14.072 1.00 54.53 377 ASP A C 1
ATOM 2997 O O . ASP A 1 377 ? -9.865 23.179 -14.032 1.00 54.53 377 ASP A O 1
ATOM 3001 N N . LEU A 1 378 ? -10.342 25.361 -13.801 1.00 53.03 378 LEU A N 1
ATOM 3002 C CA . LEU A 1 378 ? -8.969 25.767 -13.511 1.00 53.03 378 LEU A CA 1
ATOM 3003 C C . LEU A 1 378 ? -8.607 25.661 -12.027 1.00 53.03 378 LEU A C 1
ATOM 3005 O O . LEU A 1 378 ? -7.489 25.999 -11.657 1.00 53.03 378 LEU A O 1
ATOM 3009 N N . ASN A 1 379 ? -9.505 25.189 -11.156 1.00 51.16 379 ASN A N 1
ATOM 3010 C CA . ASN A 1 379 ? -9.247 25.172 -9.710 1.00 51.16 379 ASN A CA 1
ATOM 3011 C C . ASN A 1 379 ? -8.171 24.155 -9.286 1.00 51.16 379 ASN A C 1
ATOM 3013 O O . ASN A 1 379 ? -7.709 24.190 -8.146 1.00 51.16 379 ASN A O 1
ATOM 3017 N N . TYR A 1 380 ? -7.790 23.244 -10.185 1.00 47.66 380 TYR A N 1
ATOM 3018 C CA . TYR A 1 380 ? -6.677 22.308 -10.002 1.00 47.66 380 TYR A CA 1
ATOM 3019 C C . TYR A 1 380 ? -5.331 22.886 -10.451 1.00 47.66 380 TYR A C 1
ATOM 3021 O O . TYR A 1 380 ? -4.292 22.289 -10.171 1.00 47.66 380 TYR A O 1
ATOM 3029 N N . LEU A 1 381 ? -5.350 24.028 -11.143 1.00 47.53 381 LEU A N 1
ATOM 3030 C CA . LEU A 1 381 ? -4.166 24.695 -11.657 1.00 47.53 381 LEU A CA 1
ATOM 3031 C C . LEU A 1 381 ? -3.783 25.850 -10.720 1.00 47.53 381 LEU A C 1
ATOM 3033 O O . LEU A 1 381 ? -4.662 26.546 -10.202 1.00 47.53 381 LEU A O 1
ATOM 3037 N N . PRO A 1 382 ? -2.484 26.067 -10.460 1.00 40.72 382 PRO A N 1
ATOM 3038 C CA . PRO A 1 382 ? -2.051 27.219 -9.684 1.00 40.72 382 PRO A CA 1
ATOM 3039 C C . PRO A 1 382 ? -2.530 28.515 -10.360 1.00 40.72 382 PRO A C 1
ATOM 3041 O O . PRO A 1 382 ? -2.553 28.602 -11.584 1.00 40.72 382 PRO A O 1
ATOM 3044 N N . ALA A 1 383 ? -2.937 29.518 -9.574 1.00 44.91 383 ALA A N 1
ATOM 3045 C CA . ALA A 1 383 ? -3.472 30.787 -10.078 1.00 44.91 383 ALA A CA 1
ATOM 3046 C C . ALA A 1 383 ? -2.447 31.503 -10.983 1.00 44.91 383 ALA A C 1
ATOM 3048 O O . ALA A 1 383 ? -1.529 32.153 -10.486 1.00 44.91 383 ALA A O 1
ATOM 3049 N N . GLN A 1 384 ? -2.569 31.338 -12.302 1.00 49.66 384 GLN A N 1
ATOM 3050 C CA . GLN A 1 384 ? -1.576 31.763 -13.291 1.00 49.66 384 GLN A CA 1
ATOM 3051 C C . GLN A 1 384 ? -2.243 32.243 -14.588 1.00 49.66 384 GLN A C 1
ATOM 3053 O O . GLN A 1 384 ? -3.388 31.904 -14.892 1.00 49.66 384 GLN A O 1
ATOM 3058 N N . ILE A 1 385 ? -1.521 33.068 -15.350 1.00 43.81 385 ILE A N 1
ATOM 3059 C CA . ILE A 1 385 ? -2.000 33.680 -16.593 1.00 43.81 385 ILE A CA 1
ATOM 3060 C C . ILE A 1 385 ? -1.742 32.719 -17.762 1.00 43.81 385 ILE A C 1
ATOM 3062 O O . ILE A 1 385 ? -0.602 32.502 -18.175 1.00 43.81 385 ILE A O 1
ATOM 3066 N N . PHE A 1 386 ? -2.811 32.177 -18.342 1.00 49.72 386 PHE A N 1
ATOM 3067 C CA . PHE A 1 386 ? -2.728 31.299 -19.510 1.00 49.72 386 PHE A CA 1
ATOM 3068 C C . PHE A 1 386 ? -2.545 32.111 -20.797 1.00 49.72 386 PHE A C 1
ATOM 3070 O O . PHE A 1 386 ? -3.320 33.025 -21.078 1.00 49.72 386 PHE A O 1
ATOM 3077 N N . HIS A 1 387 ? -1.526 31.769 -21.586 1.00 45.53 387 HIS A N 1
ATOM 3078 C CA . HIS A 1 387 ? -1.264 32.361 -22.899 1.00 45.53 387 HIS A CA 1
ATOM 3079 C C . HIS A 1 387 ? -1.356 31.254 -23.953 1.00 45.53 387 HIS A C 1
ATOM 3081 O O . HIS A 1 387 ? -0.355 30.728 -24.424 1.00 45.53 387 HIS A O 1
ATOM 3087 N N . GLY A 1 388 ? -2.594 30.912 -24.318 1.00 50.09 388 GLY A N 1
ATOM 3088 C CA . GLY A 1 388 ? -2.904 29.985 -25.407 1.00 50.09 388 GLY A CA 1
ATOM 3089 C C . GLY A 1 388 ? -3.289 28.572 -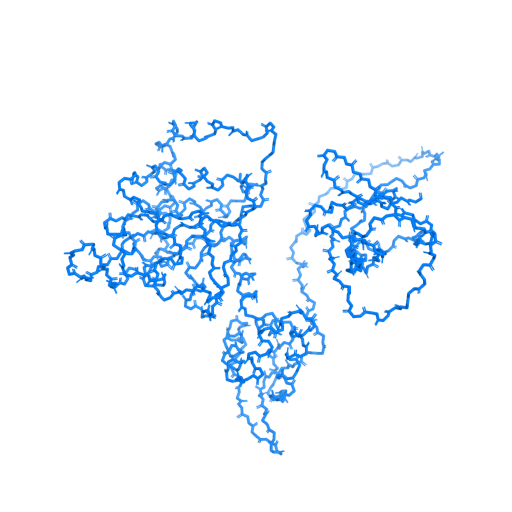24.954 1.00 50.09 388 GLY A C 1
ATOM 3090 O O . GLY A 1 388 ? -2.720 27.995 -24.031 1.00 50.09 388 GLY A O 1
ATOM 3091 N N . ILE A 1 389 ? -4.278 28.005 -25.645 1.00 49.81 389 ILE A N 1
ATOM 3092 C CA . ILE A 1 389 ? -4.679 26.599 -25.526 1.00 49.81 389 ILE A CA 1
ATOM 3093 C C . ILE A 1 389 ? -4.533 25.967 -26.904 1.00 49.81 389 ILE A C 1
ATOM 3095 O O . ILE A 1 389 ? -5.028 26.516 -27.888 1.00 49.81 389 ILE A O 1
ATOM 3099 N N . GLN A 1 390 ? -3.874 24.814 -26.970 1.00 53.16 390 GLN A N 1
ATOM 3100 C CA . GLN A 1 390 ? -3.710 24.039 -28.194 1.00 53.16 390 GLN A CA 1
ATOM 3101 C C . GLN A 1 390 ? -4.288 22.635 -28.001 1.00 53.16 390 GLN A C 1
ATOM 3103 O O . GLN A 1 390 ? -3.925 21.920 -27.069 1.00 53.16 390 GLN A O 1
ATOM 3108 N N . VAL A 1 391 ? -5.168 22.196 -28.904 1.00 50.62 391 VAL A N 1
ATOM 3109 C CA . VAL A 1 391 ? -5.574 20.783 -28.962 1.00 50.62 391 VAL A CA 1
ATOM 3110 C C . VAL A 1 391 ? -4.447 20.013 -29.640 1.00 50.62 391 VAL A C 1
ATOM 3112 O O . VAL A 1 391 ? -4.128 20.290 -30.796 1.00 50.62 391 VAL A O 1
ATOM 3115 N N . ARG A 1 392 ? -3.841 19.055 -28.928 1.00 49.56 392 ARG A N 1
ATOM 3116 C CA . ARG A 1 392 ? -2.774 18.214 -29.491 1.00 49.56 392 ARG A CA 1
ATOM 3117 C C . ARG A 1 392 ? -3.314 16.989 -30.213 1.00 49.56 392 ARG A C 1
ATOM 3119 O O . ARG A 1 392 ? -2.696 16.547 -31.175 1.00 49.56 392 ARG A O 1
ATOM 3126 N N . GLU A 1 393 ? -4.448 16.454 -29.766 1.00 50.44 393 GLU A N 1
ATOM 3127 C CA . GLU A 1 393 ? -4.970 15.189 -30.276 1.00 50.44 393 GLU A CA 1
ATOM 3128 C C . GLU A 1 393 ? -6.499 15.119 -30.156 1.00 50.44 393 GLU A C 1
ATOM 3130 O O . GLU A 1 393 ? -7.071 15.468 -29.121 1.00 50.44 393 GLU A O 1
ATOM 3135 N N . TRP A 1 394 ? -7.156 14.660 -31.224 1.00 54.09 394 TRP A N 1
ATOM 3136 C CA . TRP A 1 394 ? -8.585 14.342 -31.237 1.00 54.09 394 TRP A CA 1
ATOM 3137 C C . TRP A 1 394 ? -8.747 12.843 -31.034 1.00 54.09 394 TRP A C 1
ATOM 3139 O O . TRP A 1 394 ? -8.271 12.075 -31.868 1.00 54.09 394 TRP A O 1
ATOM 3149 N N . LEU A 1 395 ? -9.409 12.435 -29.954 1.00 52.06 395 LEU A N 1
ATOM 3150 C CA . LEU A 1 395 ? -9.566 11.018 -29.623 1.00 52.06 395 LEU A CA 1
ATOM 3151 C C . LEU A 1 395 ? -10.668 10.372 -30.476 1.00 52.06 395 LEU A C 1
ATOM 3153 O O . LEU A 1 395 ? -10.506 9.241 -30.920 1.00 52.06 395 LEU A O 1
ATOM 3157 N N . ASP A 1 396 ? -11.707 11.138 -30.825 1.00 58.97 396 ASP A N 1
ATOM 3158 C CA . ASP A 1 396 ? -12.827 10.681 -31.666 1.00 58.97 396 ASP A CA 1
ATOM 3159 C C . ASP A 1 396 ? -12.750 11.205 -33.121 1.00 58.97 396 ASP A C 1
ATOM 3161 O O . ASP A 1 396 ? -13.739 11.229 -33.854 1.00 58.97 396 ASP A O 1
ATOM 3165 N N . GLY A 1 397 ? -11.557 11.630 -33.560 1.00 52.06 397 GLY A N 1
ATOM 3166 C CA . GLY A 1 397 ? -11.312 12.211 -34.887 1.00 52.06 397 GLY A CA 1
ATOM 3167 C C . GLY A 1 397 ? -11.551 13.728 -34.965 1.00 52.06 397 GLY A C 1
ATOM 3168 O O . GLY A 1 397 ? -12.355 14.301 -34.234 1.00 52.06 397 GLY A O 1
ATOM 3169 N N . LYS A 1 398 ? -10.808 14.417 -35.846 1.00 56.47 398 LYS A N 1
ATOM 3170 C CA . LYS A 1 398 ? -10.895 15.881 -36.002 1.00 56.47 398 LYS A CA 1
ATOM 3171 C C . LYS A 1 398 ? -12.201 16.270 -36.719 1.00 56.47 398 LYS A C 1
ATOM 3173 O O . LYS A 1 398 ? -12.393 15.821 -37.849 1.00 56.47 398 LYS A O 1
ATOM 3178 N N . PRO A 1 399 ? -13.043 17.159 -36.157 1.00 60.22 399 PRO A N 1
ATOM 3179 C CA . PRO A 1 399 ? -14.247 17.625 -36.845 1.00 60.22 399 PRO A CA 1
ATOM 3180 C C . PRO A 1 399 ? -13.906 18.376 -38.142 1.00 60.22 399 PRO A C 1
ATOM 3182 O O . PRO A 1 399 ? -13.022 19.235 -38.154 1.00 60.22 399 PRO A O 1
ATOM 3185 N N . GLU A 1 400 ? -14.622 18.085 -39.234 1.00 48.12 400 GLU A N 1
ATOM 3186 C CA . GLU A 1 400 ? -14.328 18.607 -40.586 1.00 48.12 400 GLU A CA 1
ATOM 3187 C C . GLU A 1 400 ? -14.384 20.145 -40.704 1.00 48.12 400 GLU A C 1
ATOM 3189 O O . GLU A 1 400 ? -13.801 20.718 -41.624 1.00 48.12 400 GLU A O 1
ATOM 3194 N N . HIS A 1 401 ? -15.044 20.828 -39.765 1.00 55.03 401 HIS A N 1
ATOM 3195 C CA . HIS A 1 401 ? -15.201 22.289 -39.741 1.00 55.03 401 HIS A CA 1
ATOM 3196 C C . HIS A 1 401 ? -14.409 22.981 -38.620 1.00 55.03 401 HIS A C 1
ATOM 3198 O O . HIS A 1 401 ? -14.721 24.108 -38.246 1.00 55.03 401 HIS A O 1
ATOM 3204 N N . PHE A 1 402 ? -13.392 22.316 -38.067 1.00 54.84 402 PHE A N 1
ATOM 3205 C CA . PHE A 1 402 ? -12.623 22.847 -36.945 1.00 54.84 402 PHE A CA 1
ATOM 3206 C C . PHE A 1 402 ? -11.511 23.817 -37.384 1.00 54.84 402 PHE A C 1
ATOM 3208 O O . PHE A 1 402 ? -10.481 23.385 -37.918 1.00 54.84 402 PHE A O 1
ATOM 3215 N N . ASP A 1 403 ? -11.708 25.108 -37.102 1.00 56.94 403 ASP A N 1
ATOM 3216 C CA . ASP A 1 403 ? -10.737 26.190 -37.299 1.00 56.94 403 ASP A CA 1
ATOM 3217 C C . ASP A 1 403 ? -10.527 26.971 -35.990 1.00 56.94 403 ASP A C 1
ATOM 3219 O O . ASP A 1 403 ? -11.447 27.624 -35.496 1.00 56.94 403 ASP A O 1
ATOM 3223 N N . PHE A 1 404 ? -9.314 26.896 -35.432 1.00 54.91 404 PHE A N 1
ATOM 3224 C CA . PHE A 1 404 ? -8.952 27.559 -34.175 1.00 54.91 404 PHE A CA 1
ATOM 3225 C C . PHE A 1 404 ? -9.013 29.086 -34.267 1.00 54.91 404 PHE A C 1
ATOM 3227 O O . PHE A 1 404 ? -9.245 29.733 -33.246 1.00 54.91 404 PHE A O 1
ATOM 3234 N N . ASP A 1 405 ? -8.855 29.658 -35.464 1.00 50.12 405 ASP A N 1
ATOM 3235 C CA . ASP A 1 405 ? -8.765 31.109 -35.652 1.00 50.12 405 ASP A CA 1
ATOM 3236 C C . ASP A 1 405 ? -10.081 31.838 -35.323 1.00 50.12 405 ASP A C 1
ATOM 3238 O O . ASP A 1 405 ? -10.086 33.053 -35.103 1.00 50.12 405 ASP A O 1
ATOM 3242 N N . ASN A 1 406 ? -11.197 31.103 -35.238 1.00 46.69 406 ASN A N 1
ATOM 3243 C CA . ASN A 1 406 ? -12.515 31.663 -34.935 1.00 46.69 406 ASN A CA 1
ATOM 3244 C C . ASN A 1 406 ? -12.897 31.601 -33.449 1.00 46.69 406 ASN A C 1
ATOM 3246 O O . ASN A 1 406 ? -13.814 32.307 -33.042 1.00 46.69 406 ASN A O 1
ATOM 3250 N N . TYR A 1 407 ? -12.192 30.828 -32.621 1.00 52.44 407 TYR A N 1
ATOM 3251 C CA . TYR A 1 407 ? -12.554 30.661 -31.213 1.00 52.44 407 TYR A CA 1
ATOM 3252 C C . TYR A 1 407 ? -11.880 31.704 -30.320 1.00 52.44 407 TYR A C 1
ATOM 3254 O O . TYR A 1 407 ? -10.705 32.037 -30.483 1.00 52.44 407 TYR A O 1
ATOM 3262 N N . ARG A 1 408 ? -12.611 32.209 -29.320 1.00 48.16 408 ARG A N 1
ATOM 3263 C CA . ARG A 1 408 ? -12.071 33.135 -28.313 1.00 48.16 408 ARG A CA 1
ATOM 3264 C C . ARG A 1 408 ? -12.112 32.551 -26.910 1.00 48.16 408 ARG A C 1
ATOM 3266 O O . ARG A 1 408 ? -13.068 31.886 -26.511 1.00 48.16 408 ARG A O 1
ATOM 3273 N N . PHE A 1 409 ? -11.073 32.874 -26.145 1.00 51.09 409 PHE A N 1
ATOM 3274 C CA . PHE A 1 409 ? -10.975 32.557 -24.727 1.00 51.09 409 PHE A CA 1
ATOM 3275 C C . PHE A 1 409 ? -11.798 33.533 -23.897 1.00 51.09 409 PHE A C 1
ATOM 3277 O O . PHE A 1 409 ? -11.609 34.748 -23.969 1.00 51.09 409 PHE A O 1
ATOM 3284 N N . HIS A 1 410 ? -12.662 32.988 -23.052 1.00 48.34 410 HIS A N 1
ATOM 3285 C CA . HIS A 1 410 ? -13.399 33.737 -22.051 1.00 48.34 410 HIS A CA 1
ATOM 3286 C C . HIS A 1 410 ? -13.084 33.190 -20.664 1.00 48.34 410 HIS A C 1
ATOM 3288 O O . HIS A 1 410 ? -13.546 32.108 -20.294 1.00 48.34 410 HIS A O 1
ATOM 3294 N N . LEU A 1 411 ? -12.313 33.961 -19.896 1.00 50.44 411 LEU A N 1
ATOM 3295 C CA . LEU A 1 411 ? -12.125 33.732 -18.468 1.00 50.44 411 LEU A CA 1
ATOM 3296 C C . LEU A 1 411 ? -13.368 34.229 -17.723 1.00 50.44 411 LEU A C 1
ATOM 3298 O O . LEU A 1 411 ? -13.809 35.363 -17.914 1.00 50.44 411 LEU A O 1
ATOM 3302 N N . SER A 1 412 ? -13.938 33.385 -16.874 1.00 45.66 412 SER A N 1
ATOM 3303 C CA . SER A 1 412 ? -15.090 33.730 -16.042 1.00 45.66 412 SER A CA 1
ATOM 3304 C C . SER A 1 412 ? -14.882 33.219 -14.623 1.00 45.66 412 SER A C 1
ATOM 3306 O O . SER A 1 412 ? -14.249 32.185 -14.421 1.00 45.66 412 SER A O 1
ATOM 3308 N N . SER A 1 413 ? -15.394 33.949 -13.632 1.00 39.12 413 SER A N 1
ATOM 3309 C CA . SER A 1 413 ? -15.398 33.499 -12.243 1.00 39.12 413 SER A CA 1
ATOM 3310 C C . SER A 1 413 ? -16.826 33.398 -11.723 1.00 39.12 413 SER A C 1
ATOM 3312 O O . SER A 1 413 ? -17.650 34.292 -11.926 1.00 39.12 413 SER A O 1
ATOM 3314 N N . TRP A 1 414 ? -17.143 32.287 -11.064 1.00 34.12 414 TRP A N 1
ATOM 3315 C CA . TRP A 1 414 ? -18.456 32.067 -10.467 1.00 34.12 414 TRP A CA 1
ATOM 3316 C C . TRP A 1 414 ? -18.308 31.315 -9.147 1.00 34.12 414 TRP A C 1
ATOM 3318 O O . TRP A 1 414 ? -17.612 30.310 -9.074 1.00 34.12 414 TRP A O 1
ATOM 3328 N N . GLY A 1 415 ? -18.908 31.834 -8.071 1.00 33.44 415 GLY A N 1
ATOM 3329 C CA . GLY A 1 415 ? -18.849 31.195 -6.748 1.00 33.44 415 GLY A CA 1
ATOM 3330 C C . GLY A 1 415 ? -17.443 31.054 -6.140 1.00 33.44 415 GLY A C 1
ATOM 3331 O O . GLY A 1 415 ? -17.256 30.218 -5.264 1.00 33.44 415 GLY A O 1
ATOM 3332 N N . GLY A 1 416 ? -16.460 31.844 -6.593 1.00 44.09 416 GLY A N 1
ATOM 3333 C CA . GLY A 1 416 ? -15.055 31.734 -6.171 1.00 44.09 416 GLY A CA 1
ATOM 3334 C C . GLY A 1 416 ? -14.216 30.746 -6.991 1.00 44.09 416 GLY A C 1
ATOM 3335 O O . GLY A 1 416 ? -13.029 30.609 -6.721 1.00 44.09 416 GLY A O 1
ATOM 3336 N N . GLN A 1 417 ? -14.809 30.102 -7.998 1.00 42.78 417 GLN A N 1
ATOM 3337 C CA . GLN A 1 417 ? -14.129 29.223 -8.949 1.00 42.78 417 GLN A CA 1
ATOM 3338 C C . GLN A 1 417 ? -13.804 29.973 -10.244 1.00 42.78 417 GLN A C 1
ATOM 3340 O O . GLN A 1 417 ? -14.611 30.797 -10.686 1.00 42.78 417 GLN A O 1
ATOM 3345 N N . GLN A 1 418 ? -12.644 29.696 -10.848 1.00 48.03 418 GLN A N 1
ATOM 3346 C CA . GLN A 1 418 ? -12.252 30.247 -12.152 1.00 48.03 418 GLN A CA 1
ATOM 3347 C C . GLN A 1 418 ? -12.411 29.205 -13.262 1.00 48.03 418 GLN A C 1
ATOM 3349 O O . GLN A 1 418 ? -12.004 28.055 -13.114 1.00 48.03 418 GLN A O 1
ATOM 3354 N N . PHE A 1 419 ? -12.977 29.634 -14.389 1.00 49.75 419 PHE A N 1
ATOM 3355 C CA . PHE A 1 419 ? -13.199 28.807 -15.570 1.00 49.75 419 PHE A CA 1
ATOM 3356 C C . PHE A 1 419 ? -12.671 29.519 -16.806 1.00 49.75 419 PHE A C 1
ATOM 3358 O O . PHE A 1 419 ? -12.921 30.716 -16.988 1.00 49.75 419 PHE A O 1
ATOM 3365 N N . VAL A 1 420 ? -12.025 28.774 -17.700 1.00 54.06 420 VAL A N 1
ATOM 3366 C CA . VAL A 1 420 ? -11.813 29.223 -19.079 1.00 54.06 420 VAL A CA 1
ATOM 3367 C C . VAL A 1 420 ? -12.812 28.504 -19.961 1.00 54.06 420 VAL A C 1
ATOM 3369 O O . VAL A 1 420 ? -12.881 27.279 -19.963 1.00 54.06 420 VAL A O 1
ATOM 3372 N N . SER A 1 421 ? -13.591 29.286 -20.702 1.00 51.78 421 SER A N 1
ATOM 3373 C CA . SER A 1 421 ? -14.440 28.775 -21.770 1.00 51.78 421 SER A CA 1
ATOM 3374 C C . SER A 1 421 ? -13.858 29.153 -23.128 1.00 51.78 421 SER A C 1
ATOM 3376 O O . SER A 1 421 ? -13.586 30.330 -23.370 1.00 51.78 421 SER A O 1
ATOM 3378 N N . LEU A 1 422 ? -13.660 28.174 -24.008 1.00 51.25 422 LEU A N 1
ATOM 3379 C CA . LEU A 1 422 ? -13.551 28.430 -25.444 1.00 51.25 422 LEU A CA 1
ATOM 3380 C C . LEU A 1 422 ? -14.968 28.599 -25.979 1.00 51.25 422 LEU A C 1
ATOM 3382 O O . LEU A 1 422 ? -15.798 27.728 -25.733 1.00 51.25 422 LEU A O 1
ATOM 3386 N N . ARG A 1 423 ? -15.245 29.679 -26.708 1.00 49.62 423 ARG A N 1
ATOM 3387 C CA . ARG A 1 423 ? -16.497 29.839 -27.465 1.00 49.62 423 ARG A CA 1
ATOM 3388 C C . ARG A 1 423 ? -16.187 30.152 -28.923 1.00 49.62 423 ARG A C 1
ATOM 3390 O O . ARG A 1 423 ? -15.210 30.861 -29.179 1.00 49.62 423 ARG A O 1
ATOM 3397 N N . CYS A 1 424 ? -16.987 29.588 -29.827 1.00 47.84 424 CYS A N 1
ATOM 3398 C CA . CYS A 1 424 ? -16.966 29.924 -31.252 1.00 47.84 424 CYS A CA 1
ATOM 3399 C C . CYS A 1 424 ? -17.448 31.360 -31.494 1.00 47.84 424 CYS A C 1
ATOM 3401 O O . CYS A 1 424 ? -18.300 31.840 -30.706 1.00 47.84 424 CYS A O 1
#

pLDDT: mean 74.85, std 24.02, range [22.3, 98.81]

InterPro domains:
  IPR006500 Helicase, putative, phage/plasmid, C-terminal domain [TIGR01613] (2-251)
  IPR014015 Helicase, superfamily 3, DNA virus [PS51206] (7-162)
  IPR027417 P-loop containing nucleoside triphosphate hydrolase [G3DSA:3.40.50.300] (5-170)
  IPR027417 P-loop containing nucleoside triphosphate hydrolase [SSF52540] (24-180)
  IPR045455 NrS-1 polymerase-like, helicase domain [PF19263] (32-143)
  IPR051620 ORF904-like, C-terminal domain [PTHR35372] (2-238)

Foldseek 3Di:
DPPPQPQLVLLLLLVLLQLQDLDLQLLAAEEEEAADQLCPVLSVVLSCVSNDVVQEAAQEQQCLVPQASCQRLPNHSAYEYADHDDDPVWGDCPSVSCQSNQHWDWHDYPPDDIDTGRGSYHHYYYYHDDIAHPDLDPSRLSRYQYRYRYDHQDDPRRDPCVSVVVVVCSVVSSVSSNVSNVVCVVVVNHGGDGPRRVVVSVVVSCVNAVLQQQCQWWKDFADQPDKDFPVVSLVVSLVVCVVVVVPPVSVVCVVPVVVVVVSNQVSCVVVVHDFFDWDDDPNTIIGGRMGTHPGTPDDPPPPDDDDDDDDDDDDDDDDDDDPDFDDWWKFWKWWWFADDPPDDDDDDDPDDDDPDDPGTDTDTDIFIDGQFKTKDFCPVPDPGGTDDMDTPGTPRDDPPPDDPVPWDWDWDDDPNTIMIMIGD